Protein AF-0000000084928697 (afdb_homodimer)

Solvent-accessible surface area (backbone atoms only — not comparable to full-atom values): 38166 Å² total; per-residue (Å²): 131,82,78,48,72,64,58,49,49,51,51,48,51,50,52,26,60,75,56,44,49,39,42,45,66,57,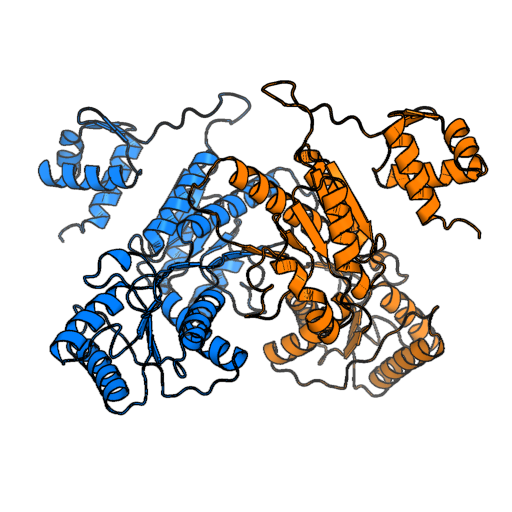52,8,64,76,70,71,46,54,56,66,56,36,46,50,52,47,50,53,37,31,77,66,66,70,31,34,76,56,98,68,29,35,26,50,72,81,77,89,73,89,83,80,71,73,107,58,80,77,48,57,35,34,19,36,38,30,30,46,74,52,75,73,36,33,39,20,50,49,20,25,50,54,37,26,50,77,67,51,26,46,76,44,80,47,71,47,71,52,35,36,89,44,44,64,60,54,50,51,49,32,43,75,72,53,28,60,31,36,40,38,25,78,23,34,56,45,74,66,40,44,72,73,58,42,63,67,66,62,65,50,94,45,61,53,29,36,35,69,51,82,58,57,83,85,40,75,51,47,70,44,29,26,26,21,62,31,43,40,59,31,39,34,51,51,53,51,50,47,41,75,74,69,40,66,72,54,43,48,32,32,36,64,81,31,54,65,33,45,40,41,53,52,10,46,57,50,34,30,59,74,68,72,48,73,78,89,63,79,71,38,58,40,48,56,51,89,84,31,51,67,51,24,50,51,34,47,48,53,52,50,50,32,38,73,72,63,72,28,50,30,34,40,23,39,35,20,68,52,36,48,54,44,52,56,55,35,44,76,72,70,44,43,68,27,85,58,32,18,33,34,20,41,36,58,85,55,20,70,72,34,96,62,28,32,10,18,27,30,61,50,37,34,56,38,18,23,51,41,37,49,51,49,52,50,52,56,53,47,64,69,75,44,86,62,85,76,75,62,40,37,41,35,31,32,41,37,43,77,47,84,40,50,15,50,56,57,74,76,125,132,83,77,48,71,63,58,48,49,51,52,49,52,50,53,26,59,75,56,44,51,39,44,45,65,56,52,8,65,74,70,73,47,53,55,67,57,35,47,50,50,47,51,53,36,31,76,66,66,69,30,37,74,57,100,68,28,34,26,50,70,81,76,88,73,89,85,78,69,72,108,58,79,80,47,56,33,34,19,35,40,31,28,46,74,52,74,75,36,33,38,19,50,49,19,25,49,53,37,27,51,75,69,50,26,46,76,46,80,46,68,47,68,50,35,35,88,44,44,62,62,54,50,49,50,32,43,73,72,54,29,60,29,35,40,39,24,77,24,34,55,46,75,67,41,44,72,74,56,42,64,66,66,61,67,51,92,44,59,53,31,36,34,70,51,82,59,57,84,84,40,75,52,46,70,44,29,27,26,19,62,30,44,38,59,31,40,34,51,51,53,51,51,47,41,74,74,69,40,67,73,55,44,48,32,31,36,65,81,31,54,65,34,46,40,41,53,51,10,46,56,52,32,29,60,72,68,73,48,71,79,90,64,80,71,36,58,39,49,56,51,88,84,33,52,68,50,24,49,52,33,47,47,52,52,49,50,32,39,73,72,63,72,28,49,28,33,41,24,40,35,20,68,52,35,48,53,44,53,56,54,36,44,76,72,71,44,44,70,26,83,56,32,19,33,33,20,40,36,57,87,54,18,70,73,34,95,62,27,31,9,17,27,32,62,48,36,34,57,39,18,23,52,42,38,49,51,50,50,50,52,55,52,47,64,69,74,44,85,60,86,77,77,63,40,36,41,36,31,33,39,34,43,77,46,85,40,51,14,49,55,57,73,77,128

pLDDT: mean 89.46, std 14.4, range [30.72, 98.88]

Foldseek 3Di:
DDQDLVNLLVVLLVVQVVVQKDFLCVSCVVSVHDSVSSVVSQVVCVVLVQWDDDPRMTGGDDDPDDDDDDPGQQAAEEEEEEQDCDDLQVLLVSLQCVLCVVRVYHYDYDHNVLDLVCQVVVVVVSVVVPHQEYEYAGSDLDPVSCVVRPLVQLVDPHAYEDFQDDDDPPHSCNQHFYFHAQLLLLLLVVQVVLVVVPWAGAAEEFERGGPSRVSNQVSSVVSCVVVVHDHLDDHQHDDDCVVCVPSLVSSLVVVLVCLVVVVGLEYEYPALV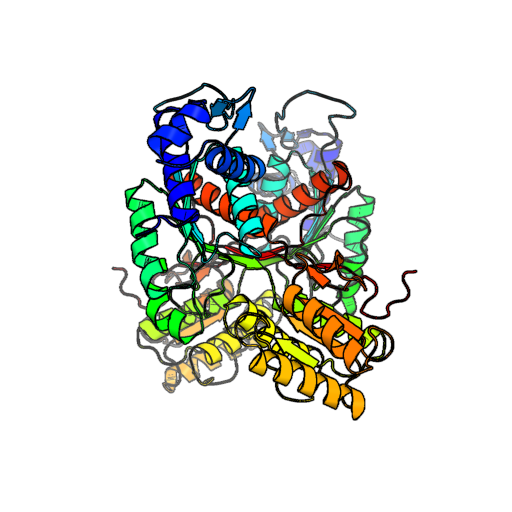SVLVSQVVVVVVPAHFNPSYAYEHEDDPCQCVHPFRHWYWHTPSSVSSNVSNVVSVVQVVVVVVDDDPDDGRDYHYDYTDTDDGPRRPPPPD/DDQDLVNLLVQLLVVQVVVQKDFLCVSCVVSVHDSVSSVVSQVVCVVLVQWDDDPRMTGGDDDPDDDDDDPGQQAAEEEEEEQDCDDLQVLLVSLQCVLCVVRVYHYDYDHNVLPLVCQVVVVVVSVVVPHQEYEYAGSDLDPVSCVVRPLVQLVDPHAYEDFQDDDDPPHSCNQHFYFHAQLLLLLLVVQVVLVVVPWAGAAEEFERGGPSRVSNQVSSVVSCVVVVHDHLDDHQHDDDCVVCVPSLVSSLVVVLVCLVVVVGLEYEYPALNSVLVSQVVVVVVPAHFNPSYQYEHEDDPCQCVHPFRHWYWHTPSSVSSNVSNVVSVVQVVVVVVDDDPDDGRDYHYDYTDTDDGPRRPPPPD

Structure (mmCIF, N/CA/C/O backbone):
data_AF-0000000084928697-model_v1
#
loop_
_entity.id
_entity.type
_entity.pdbx_description
1 polymer 'Regulatory protein, GntR:Periplasmic binding protein or LacI transcriptional regulator'
#
loop_
_atom_site.group_PDB
_atom_site.id
_atom_site.type_symbol
_atom_site.label_atom_id
_atom_site.label_alt_id
_atom_site.label_comp_id
_atom_site.label_asym_id
_atom_site.label_entity_id
_atom_site.label_seq_id
_atom_site.pdbx_PDB_ins_code
_atom_site.Cartn_x
_atom_site.Cartn_y
_atom_site.Cartn_z
_atom_site.occupancy
_atom_site.B_iso_or_equiv
_atom_site.auth_seq_id
_atom_site.auth_comp_id
_atom_site.auth_asym_id
_atom_site.auth_atom_id
_atom_site.pdbx_PDB_model_num
ATOM 1 N N . MET A 1 1 ? 9.828 -45.094 11.852 1 41.81 1 MET A N 1
ATOM 2 C CA . MET A 1 1 ? 9.227 -43.969 11.148 1 41.81 1 MET A CA 1
ATOM 3 C C . MET A 1 1 ? 10.195 -43.375 10.109 1 41.81 1 MET A C 1
ATOM 5 O O . MET A 1 1 ? 11.344 -43.094 10.43 1 41.81 1 MET A O 1
ATOM 9 N N . ARG A 1 2 ? 9.969 -43.531 8.883 1 59.34 2 ARG A N 1
ATOM 10 C CA . ARG A 1 2 ? 10.82 -43.156 7.766 1 59.34 2 ARG A CA 1
ATOM 11 C C . ARG A 1 2 ? 11 -41.625 7.727 1 59.34 2 ARG A C 1
ATOM 13 O O . ARG A 1 2 ? 10.023 -40.875 7.797 1 59.34 2 ARG A O 1
ATOM 20 N N . GLU A 1 3 ? 12.07 -41.125 7.984 1 66.5 3 GLU A N 1
ATOM 21 C CA . GLU A 1 3 ? 12.438 -39.719 7.941 1 66.5 3 GLU A CA 1
ATOM 22 C C . GLU A 1 3 ? 12 -39.094 6.625 1 66.5 3 GLU A C 1
ATOM 24 O O . GLU A 1 3 ? 12.227 -39.656 5.551 1 66.5 3 GLU A O 1
ATOM 29 N N . SER A 1 4 ? 11.109 -38.188 6.66 1 73.38 4 SER A N 1
ATOM 30 C CA . SER A 1 4 ? 10.695 -37.5 5.449 1 73.38 4 SER A CA 1
ATOM 31 C C . SER A 1 4 ? 11.875 -36.812 4.77 1 73.38 4 SER A C 1
ATOM 33 O O . SER A 1 4 ? 12.891 -36.531 5.41 1 73.38 4 SER A O 1
ATOM 35 N N . ALA A 1 5 ? 11.805 -36.562 3.422 1 77.06 5 ALA A N 1
ATOM 36 C CA . ALA A 1 5 ? 12.859 -35.906 2.668 1 77.06 5 ALA A CA 1
ATOM 37 C C . ALA A 1 5 ? 13.156 -34.531 3.238 1 77.06 5 ALA A C 1
ATOM 39 O O . ALA A 1 5 ? 14.312 -34.094 3.316 1 77.06 5 ALA A O 1
ATOM 40 N N . ALA A 1 6 ? 12.227 -33.938 3.719 1 73.06 6 ALA A N 1
ATOM 41 C CA . ALA A 1 6 ? 12.391 -32.594 4.301 1 73.06 6 ALA A CA 1
ATOM 42 C C . ALA A 1 6 ? 13.188 -32.656 5.598 1 73.06 6 ALA A C 1
ATOM 44 O O . ALA A 1 6 ? 14.086 -31.844 5.824 1 73.06 6 ALA A O 1
ATOM 45 N N . GLU A 1 7 ? 12.844 -33.531 6.398 1 76.94 7 GLU A N 1
ATOM 46 C CA . GLU A 1 7 ? 13.594 -33.75 7.633 1 76.94 7 GLU A CA 1
ATOM 47 C C . GLU A 1 7 ? 15.047 -34.094 7.348 1 76.94 7 GLU A C 1
ATOM 49 O O . GLU A 1 7 ? 15.953 -33.625 8.031 1 76.94 7 GLU A O 1
ATOM 54 N N . ARG A 1 8 ? 15.164 -34.844 6.34 1 83.56 8 ARG A N 1
ATOM 55 C CA . ARG A 1 8 ? 16.5 -35.281 5.934 1 83.56 8 ARG A CA 1
ATOM 56 C C . ARG A 1 8 ? 17.297 -34.094 5.398 1 83.56 8 ARG A C 1
ATOM 58 O O . ARG A 1 8 ? 18.484 -33.938 5.715 1 83.56 8 ARG A O 1
ATOM 65 N N . HIS A 1 9 ? 16.641 -33.25 4.664 1 83.56 9 HIS A N 1
ATOM 66 C CA . HIS A 1 9 ? 17.281 -32.031 4.156 1 83.56 9 HIS A CA 1
ATOM 67 C C . HIS A 1 9 ? 17.688 -31.094 5.293 1 83.56 9 HIS A C 1
ATOM 69 O O . HIS A 1 9 ? 18.797 -30.562 5.301 1 83.56 9 HIS A O 1
ATOM 75 N N . ASP A 1 10 ? 16.906 -30.984 6.262 1 77.69 10 ASP A N 1
ATOM 76 C CA . ASP A 1 10 ? 17.219 -30.172 7.438 1 77.69 10 ASP A CA 1
ATOM 77 C C . ASP A 1 10 ? 18.422 -30.734 8.188 1 77.69 10 ASP A C 1
ATOM 79 O O . ASP A 1 10 ? 19.297 -29.984 8.609 1 77.69 10 ASP A O 1
ATOM 83 N N . ARG A 1 11 ? 18.406 -31.953 8.297 1 80.94 11 ARG A N 1
ATOM 84 C CA . ARG A 1 11 ? 19.516 -32.594 8.992 1 80.94 11 ARG A CA 1
ATOM 85 C C . ARG A 1 11 ? 20.797 -32.469 8.195 1 80.94 11 ARG A C 1
ATOM 87 O O . ARG A 1 11 ? 21.875 -32.219 8.766 1 80.94 11 ARG A O 1
ATOM 94 N N . LEU A 1 12 ? 20.594 -32.562 6.891 1 85.56 12 LEU A N 1
ATOM 95 C CA . LEU A 1 12 ? 21.75 -32.375 6.004 1 85.56 12 LEU A CA 1
ATOM 96 C C . LEU A 1 12 ? 22.312 -30.969 6.113 1 85.56 12 LEU A C 1
ATOM 98 O O . LEU A 1 12 ? 23.531 -30.797 6.297 1 85.56 12 LEU A O 1
ATOM 102 N N . LEU A 1 13 ? 21.5 -30.078 6.074 1 80.06 13 LEU A N 1
ATOM 103 C CA . LEU A 1 13 ? 21.922 -28.688 6.172 1 80.06 13 LEU A CA 1
ATOM 104 C C . LEU A 1 13 ? 22.516 -28.391 7.547 1 80.06 13 LEU A C 1
ATOM 106 O O . LEU A 1 13 ? 23.516 -27.688 7.656 1 80.06 13 LEU A O 1
ATOM 110 N N . ALA A 1 14 ? 21.984 -28.922 8.578 1 78.06 14 ALA A N 1
ATOM 111 C CA . ALA A 1 14 ? 22.516 -28.781 9.93 1 78.06 14 ALA A CA 1
ATOM 112 C C . ALA A 1 14 ? 23.906 -29.375 10.039 1 78.06 14 ALA A C 1
ATOM 114 O O . ALA A 1 14 ? 24.797 -28.766 10.656 1 78.06 14 ALA A O 1
ATOM 115 N N . LEU A 1 15 ? 24.141 -30.469 9.383 1 81.38 15 LEU A N 1
ATOM 116 C CA . LEU A 1 15 ? 25.438 -31.141 9.414 1 81.38 15 LEU A CA 1
ATOM 117 C C . LEU A 1 15 ? 26.484 -30.344 8.68 1 81.38 15 LEU A C 1
ATOM 119 O O . LEU A 1 15 ? 27.625 -30.219 9.141 1 81.38 15 LEU A O 1
ATOM 123 N N . VAL A 1 16 ? 26.047 -29.75 7.59 1 81.38 16 VAL A N 1
ATOM 124 C CA . VAL A 1 16 ? 26.984 -28.953 6.809 1 81.38 16 VAL A CA 1
ATOM 125 C C . VAL A 1 16 ? 27.281 -27.641 7.539 1 81.38 16 VAL A C 1
ATOM 127 O O . VAL A 1 16 ? 28.422 -27.172 7.559 1 81.38 16 VAL A O 1
ATOM 130 N N . ARG A 1 17 ? 26.359 -27.203 8.211 1 74.38 17 ARG A N 1
ATOM 131 C CA . ARG A 1 17 ? 26.516 -25.984 8.992 1 74.38 17 ARG A CA 1
ATOM 132 C C . ARG A 1 17 ? 27.438 -26.203 10.18 1 74.38 17 ARG A C 1
ATOM 134 O O . ARG A 1 17 ? 28.281 -25.359 10.492 1 74.38 17 ARG A O 1
ATOM 141 N N . GLU A 1 18 ? 27.328 -27.234 10.781 1 74.62 18 GLU A N 1
ATOM 142 C CA . GLU A 1 18 ? 28.125 -27.594 11.938 1 74.62 18 GLU A CA 1
ATOM 143 C C . GLU A 1 18 ? 29.594 -27.812 11.547 1 74.62 18 GLU A C 1
ATOM 145 O O . GLU A 1 18 ? 30.5 -27.422 12.281 1 74.62 18 GLU A O 1
ATOM 150 N N . ARG A 1 19 ? 29.844 -28.219 10.312 1 75.5 19 ARG A N 1
ATOM 151 C CA . ARG A 1 19 ? 31.188 -28.625 9.938 1 75.5 19 ARG A CA 1
ATOM 152 C C . ARG A 1 19 ? 31.812 -27.641 8.969 1 75.5 19 ARG A C 1
ATOM 154 O O . ARG A 1 19 ? 33.031 -27.688 8.711 1 75.5 19 ARG A O 1
ATOM 161 N N . GLY A 1 20 ? 30.906 -26.672 8.539 1 73.94 20 GLY A N 1
ATOM 162 C CA . GLY A 1 20 ? 31.359 -25.734 7.527 1 73.94 20 GLY A CA 1
ATOM 163 C C . GLY A 1 20 ? 31.5 -26.359 6.152 1 73.94 20 GLY A C 1
ATOM 164 O O . GLY A 1 20 ? 31.078 -25.766 5.152 1 73.94 20 GLY A O 1
ATOM 165 N N . THR A 1 21 ? 32.219 -27.5 6.137 1 79.25 21 THR A N 1
ATOM 166 C CA . THR A 1 21 ? 32.406 -28.281 4.922 1 79.25 21 THR A CA 1
ATOM 167 C C . THR A 1 21 ? 32.281 -29.781 5.215 1 79.25 21 THR A C 1
ATOM 169 O O . THR A 1 21 ? 32.562 -30.219 6.328 1 79.25 21 THR A O 1
ATOM 172 N N . ALA A 1 22 ? 31.531 -30.531 4.254 1 84.44 22 ALA A N 1
ATOM 173 C CA . ALA A 1 22 ? 31.422 -31.969 4.43 1 84.44 22 ALA A CA 1
ATOM 174 C C . ALA A 1 22 ? 31.469 -32.688 3.086 1 84.44 22 ALA A C 1
ATOM 176 O O . ALA A 1 22 ? 31 -32.156 2.074 1 84.44 22 ALA A O 1
ATOM 177 N N . ARG A 1 23 ? 32.094 -33.844 3.068 1 84.81 23 ARG A N 1
ATOM 178 C CA . ARG A 1 23 ? 32.062 -34.688 1.883 1 84.81 23 ARG A CA 1
ATOM 179 C C . ARG A 1 23 ? 30.688 -35.375 1.752 1 84.81 23 ARG A C 1
ATOM 181 O O . ARG A 1 23 ? 30.094 -35.781 2.752 1 84.81 23 ARG A O 1
ATOM 188 N N . VAL A 1 24 ? 30.156 -35.5 0.552 1 87.31 24 VAL A N 1
ATOM 189 C CA . VAL A 1 24 ? 28.844 -36.062 0.271 1 87.31 24 VAL A CA 1
ATOM 190 C C . VAL A 1 24 ? 28.781 -37.5 0.823 1 87.31 24 VAL A C 1
ATOM 192 O O . VAL A 1 24 ? 27.766 -37.906 1.38 1 87.31 24 VAL A O 1
ATOM 195 N N . ALA A 1 25 ? 29.922 -38.219 0.785 1 84.81 25 ALA A N 1
ATOM 196 C CA . ALA A 1 25 ? 30 -39.562 1.295 1 84.81 25 ALA A CA 1
ATOM 197 C C . ALA A 1 25 ? 29.844 -39.594 2.812 1 84.81 25 ALA A C 1
ATOM 199 O O . ALA A 1 25 ? 29.156 -40.469 3.359 1 84.81 25 ALA A O 1
ATOM 200 N N . GLU A 1 26 ? 30.406 -38.656 3.518 1 86.5 26 GLU A N 1
ATOM 201 C CA . GLU A 1 26 ? 30.297 -38.531 4.969 1 86.5 26 GLU A CA 1
ATOM 202 C C . GLU A 1 26 ? 28.875 -38.156 5.391 1 86.5 26 GLU A C 1
ATOM 204 O O . GLU A 1 26 ? 28.359 -38.688 6.379 1 86.5 26 GLU A O 1
ATOM 209 N N . LEU A 1 27 ? 28.234 -37.25 4.695 1 87.06 27 LEU A N 1
ATOM 210 C CA . LEU A 1 27 ? 26.859 -36.844 4.953 1 87.06 27 LEU A CA 1
ATOM 211 C C . LEU A 1 27 ? 25.906 -38 4.836 1 87.06 27 LEU A C 1
ATOM 213 O O . LEU A 1 27 ? 25.016 -38.188 5.664 1 87.06 27 LEU A O 1
ATOM 217 N N . ALA A 1 28 ? 26.141 -38.844 3.816 1 87.69 28 ALA A N 1
ATOM 218 C CA . ALA A 1 28 ? 25.344 -40.062 3.619 1 87.69 28 ALA A CA 1
ATOM 219 C C . ALA A 1 28 ? 25.422 -40.969 4.832 1 87.69 28 ALA A C 1
ATOM 221 O O . ALA A 1 28 ? 24.406 -41.469 5.309 1 87.69 28 ALA A O 1
ATOM 222 N N . GLU A 1 29 ? 26.625 -41.156 5.371 1 86.81 29 GLU A N 1
ATOM 223 C CA . GLU A 1 29 ? 26.859 -42 6.535 1 86.81 29 GLU A CA 1
ATOM 224 C C . GLU A 1 29 ? 26.172 -41.438 7.777 1 86.81 29 GLU A C 1
ATOM 226 O O . GLU A 1 29 ? 25.516 -42.188 8.516 1 86.81 29 GLU A O 1
ATOM 231 N N . ARG A 1 30 ? 26.188 -40.188 7.949 1 85.19 30 ARG A N 1
ATOM 232 C CA . ARG A 1 30 ? 25.672 -39.562 9.164 1 85.19 30 ARG A CA 1
ATOM 233 C C . ARG A 1 30 ? 24.156 -39.469 9.125 1 85.19 30 ARG A C 1
ATOM 235 O O . ARG A 1 30 ? 23.5 -39.562 10.172 1 85.19 30 ARG A O 1
ATOM 242 N N . LEU A 1 31 ? 23.625 -39.375 7.969 1 84.44 31 LEU A N 1
ATOM 243 C CA . LEU A 1 31 ? 22.188 -39.25 7.789 1 84.44 31 LEU A CA 1
ATOM 244 C C . LEU A 1 31 ? 21.531 -40.625 7.652 1 84.44 31 LEU A C 1
ATOM 246 O O . LEU A 1 31 ? 20.297 -40.75 7.695 1 84.44 31 LEU A O 1
ATOM 250 N N . GLY A 1 32 ? 22.375 -41.688 7.434 1 86.31 32 GLY A N 1
ATOM 251 C CA . GLY A 1 32 ? 21.859 -43.031 7.281 1 86.31 32 GLY A CA 1
ATOM 252 C C . GLY A 1 32 ? 21.141 -43.25 5.969 1 86.31 32 GLY A C 1
ATOM 253 O O . GLY A 1 32 ? 20.141 -43.969 5.918 1 86.31 32 GLY A O 1
ATOM 254 N N . VAL A 1 33 ? 21.625 -42.562 4.957 1 86.25 33 VAL A N 1
ATOM 255 C CA . VAL A 1 33 ? 21.031 -42.719 3.637 1 86.25 33 VAL A CA 1
ATOM 256 C C . VAL A 1 33 ? 22.094 -43.156 2.641 1 86.25 33 VAL A C 1
ATOM 258 O O . VAL A 1 33 ? 23.297 -43.094 2.93 1 86.25 33 VAL A O 1
ATOM 261 N N . SER A 1 34 ? 21.625 -43.688 1.448 1 84.94 34 SER A N 1
ATOM 262 C CA . SER A 1 34 ? 22.562 -44.094 0.403 1 84.94 34 SER A CA 1
ATOM 263 C C . SER A 1 34 ? 23.328 -42.875 -0.147 1 84.94 34 SER A C 1
ATOM 265 O O . SER A 1 34 ? 22.828 -41.75 -0.124 1 84.94 34 SER A O 1
ATOM 267 N N . PRO A 1 35 ? 24.5 -43.125 -0.658 1 83.12 35 PRO A N 1
ATOM 268 C CA . PRO A 1 35 ? 25.25 -42.031 -1.295 1 83.12 35 PRO A CA 1
ATOM 269 C C . PRO A 1 35 ? 24.484 -41.406 -2.455 1 83.12 35 PRO A C 1
ATOM 271 O O . PRO A 1 35 ? 24.594 -40.188 -2.68 1 83.12 35 PRO A O 1
ATOM 274 N N . VAL A 1 36 ? 23.688 -42.125 -3.137 1 83.88 36 VAL A N 1
ATOM 275 C CA . VAL A 1 36 ? 22.906 -41.625 -4.258 1 83.88 36 VAL A CA 1
ATOM 276 C C . VAL A 1 36 ? 21.828 -40.656 -3.748 1 83.88 36 VAL A C 1
ATOM 278 O O . VAL A 1 36 ? 21.625 -39.594 -4.32 1 83.88 36 VAL A O 1
ATOM 281 N N . THR A 1 37 ? 21.203 -41.031 -2.658 1 83.31 37 THR A N 1
ATOM 282 C CA . THR A 1 37 ? 20.172 -40.188 -2.047 1 83.31 37 THR A CA 1
ATOM 283 C C . THR A 1 37 ? 20.797 -38.875 -1.516 1 83.31 37 THR A C 1
ATOM 285 O O . THR A 1 37 ? 20.234 -37.812 -1.723 1 83.31 37 THR A O 1
ATOM 288 N N . ALA A 1 38 ? 21.906 -39 -0.859 1 86.81 38 ALA A N 1
ATOM 289 C CA . ALA A 1 38 ? 22.594 -37.812 -0.342 1 86.81 38 ALA A CA 1
ATOM 290 C C . ALA A 1 38 ? 23.016 -36.906 -1.477 1 86.81 38 ALA A C 1
ATOM 292 O O . ALA A 1 38 ? 22.891 -35.656 -1.373 1 86.81 38 ALA A O 1
ATOM 293 N N . ARG A 1 39 ? 23.484 -37.438 -2.578 1 82.38 39 ARG A N 1
ATOM 294 C CA . ARG A 1 39 ? 23.891 -36.656 -3.744 1 82.38 39 ARG A CA 1
ATOM 295 C C . ARG A 1 39 ? 22.703 -35.906 -4.348 1 82.38 39 ARG A C 1
ATOM 297 O O . ARG A 1 39 ? 22.812 -34.75 -4.719 1 82.38 39 ARG A O 1
ATOM 304 N N . ARG A 1 40 ? 21.672 -36.594 -4.418 1 82.38 40 ARG A N 1
ATOM 305 C CA . ARG A 1 40 ? 20.453 -35.969 -4.953 1 82.38 40 ARG A CA 1
ATOM 306 C C . ARG A 1 40 ? 19.984 -34.812 -4.062 1 82.38 40 ARG A C 1
ATOM 308 O O . ARG A 1 40 ? 19.625 -33.75 -4.555 1 82.38 40 ARG A O 1
ATOM 315 N N . ASP A 1 41 ? 20.016 -35.094 -2.779 1 83.81 41 ASP A N 1
ATOM 316 C CA . ASP A 1 41 ? 19.625 -34.062 -1.827 1 83.81 41 ASP A CA 1
ATOM 317 C C . ASP A 1 41 ? 20.562 -32.844 -1.906 1 83.81 41 ASP A C 1
ATOM 319 O O . ASP A 1 41 ? 20.094 -31.703 -1.913 1 83.81 41 ASP A O 1
ATOM 323 N N . VAL A 1 42 ? 21.844 -33.125 -2.047 1 84.81 42 VAL A N 1
ATOM 324 C CA . VAL A 1 42 ? 22.844 -32.094 -2.145 1 84.81 42 VAL A CA 1
ATOM 325 C C . VAL A 1 42 ? 22.656 -31.297 -3.445 1 84.81 42 VAL A C 1
ATOM 327 O O . VAL A 1 42 ? 22.734 -30.062 -3.455 1 84.81 42 VAL A O 1
ATOM 330 N N . GLU A 1 43 ? 22.438 -32 -4.488 1 81.31 43 GLU A N 1
ATOM 331 C CA . GLU A 1 43 ? 22.203 -31.359 -5.773 1 81.31 43 GLU A CA 1
ATOM 332 C C . GLU A 1 43 ? 20.969 -30.469 -5.723 1 81.31 43 GLU A C 1
ATOM 334 O O . GLU A 1 43 ? 20.984 -29.344 -6.238 1 81.31 43 GLU A O 1
ATOM 339 N N . LEU A 1 44 ? 20.016 -30.922 -5.078 1 78.94 44 LEU A N 1
ATOM 340 C CA . LEU A 1 44 ? 18.781 -30.156 -4.934 1 78.94 44 LEU A CA 1
ATOM 341 C C . LEU A 1 44 ? 19 -28.922 -4.074 1 78.94 44 LEU A C 1
ATOM 343 O O . LEU A 1 44 ? 18.578 -27.828 -4.441 1 78.94 44 LEU A O 1
ATOM 347 N N . LEU A 1 45 ? 19.703 -29.141 -3.041 1 80.31 45 LEU A N 1
ATOM 348 C CA . LEU A 1 45 ? 19.953 -28.062 -2.104 1 80.31 45 LEU A CA 1
ATOM 349 C C . LEU A 1 45 ? 20.953 -27.062 -2.693 1 80.31 45 LEU A C 1
ATOM 351 O O . LEU A 1 45 ? 20.797 -25.844 -2.508 1 80.31 45 LEU A O 1
ATOM 355 N N . ALA A 1 46 ? 21.891 -27.562 -3.49 1 77.31 46 ALA A N 1
ATOM 356 C CA . ALA A 1 46 ? 22.844 -26.703 -4.184 1 77.31 46 ALA A CA 1
ATOM 357 C C . ALA A 1 46 ? 22.172 -25.922 -5.297 1 77.31 46 ALA A C 1
ATOM 359 O O . ALA A 1 46 ? 22.453 -24.734 -5.48 1 77.31 46 ALA A O 1
ATOM 360 N N . GLY A 1 47 ? 21.391 -26.516 -5.973 1 75.75 47 GLY A N 1
ATOM 361 C CA . GLY A 1 47 ? 20.594 -25.859 -7.004 1 75.75 47 GLY A CA 1
ATOM 362 C C . GLY A 1 47 ? 19.719 -24.75 -6.461 1 75.75 47 GLY A C 1
ATOM 363 O O . GLY A 1 47 ? 19.406 -23.797 -7.176 1 75.75 47 GLY A O 1
ATOM 364 N N . ARG A 1 48 ? 19.547 -24.969 -5.094 1 67.31 48 ARG A N 1
ATOM 365 C CA . ARG A 1 48 ? 18.688 -24.016 -4.418 1 67.31 48 ARG A CA 1
ATOM 366 C C . ARG A 1 48 ? 19.516 -22.922 -3.742 1 67.31 48 ARG A C 1
ATOM 368 O O . ARG A 1 48 ? 18.969 -22.078 -3.02 1 67.31 48 ARG A O 1
ATOM 375 N N . GLY A 1 49 ? 20.766 -23.031 -3.875 1 66.06 49 GLY A N 1
ATOM 376 C CA . GLY A 1 49 ? 21.719 -22.078 -3.336 1 66.06 49 GLY A CA 1
ATOM 377 C C . GLY A 1 49 ? 21.938 -22.234 -1.843 1 66.06 49 GLY A C 1
ATOM 378 O O . GLY A 1 49 ? 22.469 -21.328 -1.192 1 66.06 49 GLY A O 1
ATOM 379 N N . LEU A 1 50 ? 21.609 -23.328 -1.265 1 72.56 50 LEU A N 1
ATOM 380 C CA . LEU A 1 50 ? 21.688 -23.531 0.176 1 72.56 50 LEU A CA 1
ATOM 381 C C . LEU A 1 50 ? 23.047 -24.141 0.554 1 72.56 50 LEU A C 1
ATOM 383 O O . LEU A 1 50 ? 23.422 -24.125 1.724 1 72.56 50 LEU A O 1
ATOM 387 N N . LEU A 1 51 ? 23.703 -24.688 -0.456 1 77.06 51 LEU A N 1
ATOM 388 C CA . LEU A 1 51 ? 25 -25.312 -0.289 1 77.06 51 LEU A CA 1
ATOM 389 C C . LEU A 1 51 ? 25.891 -25.047 -1.501 1 77.06 51 LEU A C 1
ATOM 391 O O . LEU A 1 51 ? 25.391 -24.859 -2.611 1 77.06 51 LEU A O 1
ATOM 395 N N . ASP A 1 52 ? 27.062 -24.781 -1.252 1 77.5 52 ASP A N 1
ATOM 396 C CA . ASP A 1 52 ? 28.031 -24.828 -2.342 1 77.5 52 ASP A CA 1
ATOM 397 C C . ASP A 1 52 ? 28.594 -26.234 -2.502 1 77.5 52 ASP A C 1
ATOM 399 O O . ASP A 1 52 ? 28.906 -26.906 -1.514 1 77.5 52 ASP A O 1
ATOM 403 N N . ARG A 1 53 ? 28.531 -26.703 -3.766 1 76.19 53 ARG A N 1
ATOM 404 C CA . ARG A 1 53 ? 29.094 -28.016 -4.062 1 76.19 53 ARG A CA 1
ATOM 405 C C . ARG A 1 53 ? 30.328 -27.906 -4.945 1 76.19 53 ARG A C 1
ATOM 407 O O . ARG A 1 53 ? 30.266 -27.344 -6.043 1 76.19 53 ARG A O 1
ATOM 414 N N . VAL A 1 54 ? 31.516 -28.281 -4.461 1 74.25 54 VAL A N 1
ATOM 415 C CA . VAL A 1 54 ? 32.75 -28.297 -5.207 1 74.25 54 VAL A CA 1
ATOM 416 C C . VAL A 1 54 ? 33.438 -29.672 -5.059 1 74.25 54 VAL A C 1
ATOM 418 O O . VAL A 1 54 ? 33.75 -30.094 -3.947 1 74.25 54 VAL A O 1
ATOM 421 N N . HIS A 1 55 ? 33.812 -30.406 -6.199 1 73.56 55 HIS A N 1
ATOM 422 C CA . HIS A 1 55 ? 34.594 -31.641 -6.309 1 73.56 55 HIS A CA 1
ATOM 423 C C . HIS A 1 55 ? 34.188 -32.656 -5.254 1 73.56 55 HIS A C 1
ATOM 425 O O . HIS A 1 55 ? 35.031 -33.219 -4.562 1 73.56 55 HIS A O 1
ATOM 431 N N . GLY A 1 56 ? 32.844 -32.844 -5.035 1 75.5 56 GLY A N 1
ATOM 432 C CA . GLY A 1 56 ? 32.344 -33.875 -4.129 1 75.5 56 GLY A CA 1
ATOM 433 C C . GLY A 1 56 ? 32.219 -33.375 -2.693 1 75.5 56 GLY A C 1
ATOM 434 O O . GLY A 1 56 ? 31.859 -34.156 -1.805 1 75.5 56 GLY A O 1
ATOM 435 N N . GLN A 1 57 ? 32.562 -32.094 -2.408 1 80.31 57 GLN A N 1
ATOM 436 C CA . GLN A 1 57 ? 32.438 -31.453 -1.111 1 80.31 57 GLN A CA 1
ATOM 437 C C . GLN A 1 57 ? 31.297 -30.406 -1.132 1 80.31 57 GLN A C 1
ATOM 439 O O . GLN A 1 57 ? 31.016 -29.828 -2.178 1 80.31 57 GLN A O 1
ATOM 444 N N . VAL A 1 58 ? 30.578 -30.438 0.043 1 81.75 58 VAL A N 1
ATOM 445 C CA . VAL A 1 58 ? 29.531 -29.438 0.196 1 81.75 58 VAL A CA 1
ATOM 446 C C . VAL A 1 58 ? 29.906 -28.469 1.311 1 81.75 58 VAL A C 1
ATOM 448 O O . VAL A 1 58 ? 30.484 -28.859 2.322 1 81.75 58 VAL A O 1
ATOM 451 N N . SER A 1 59 ? 29.875 -27.219 1.015 1 79.44 59 SER A N 1
ATOM 452 C CA . SER A 1 59 ? 30.172 -26.188 2 1 79.44 59 SER A CA 1
ATOM 453 C C . SER A 1 59 ? 29.031 -25.172 2.092 1 79.44 59 SER A C 1
ATOM 455 O O . SER A 1 59 ? 28.188 -25.109 1.199 1 79.44 59 SER A O 1
ATOM 457 N N . TRP A 1 60 ? 29.141 -24.625 3.309 1 67.12 60 TRP A N 1
ATOM 458 C CA . TRP A 1 60 ? 28.25 -23.469 3.424 1 67.12 60 TRP A CA 1
ATOM 459 C C . TRP A 1 60 ? 28.703 -22.344 2.502 1 67.12 60 TRP A C 1
ATOM 461 O O . TRP A 1 60 ? 29.906 -22.078 2.383 1 67.12 60 TRP A O 1
ATOM 471 N N . PRO A 1 61 ? 27.938 -21.672 1.8 1 58.31 61 PRO A N 1
ATOM 472 C CA . PRO A 1 61 ? 28.375 -20.656 0.846 1 58.31 61 PRO A CA 1
ATOM 473 C C . PRO A 1 61 ? 29.156 -19.531 1.511 1 58.31 61 PRO A C 1
ATOM 475 O O . PRO A 1 61 ? 28.734 -19 2.537 1 58.31 61 PRO A O 1
ATOM 478 N N . ARG A 1 62 ? 30.594 -19.406 1.437 1 46 62 ARG A N 1
ATOM 479 C CA . ARG A 1 62 ? 31.484 -18.359 1.939 1 46 62 ARG A CA 1
ATOM 480 C C . ARG A 1 62 ? 31.203 -17.031 1.252 1 46 62 ARG A C 1
ATOM 482 O O . ARG A 1 62 ? 31.297 -16.922 0.028 1 46 62 ARG A O 1
ATOM 489 N N . ARG A 1 63 ? 30.359 -16.047 1.797 1 39.69 63 ARG A N 1
ATOM 490 C CA . ARG A 1 63 ? 30.359 -14.695 1.253 1 39.69 63 ARG A CA 1
ATOM 491 C C . ARG A 1 63 ? 31.609 -13.938 1.678 1 39.69 63 ARG A C 1
ATOM 493 O O . ARG A 1 63 ? 31.969 -13.922 2.859 1 39.69 63 ARG A O 1
ATOM 500 N N . GLN A 1 64 ? 32.625 -13.617 0.894 1 34.97 64 GLN A N 1
ATOM 501 C CA . GLN A 1 64 ? 33.812 -12.766 1.07 1 34.97 64 GLN A CA 1
ATOM 502 C C . GLN A 1 64 ? 33.406 -11.391 1.595 1 34.97 64 GLN A C 1
ATOM 504 O O . GLN A 1 64 ? 33.281 -10.445 0.819 1 34.97 64 GLN A O 1
ATOM 509 N N . GLY A 1 65 ? 32.469 -11.055 2.492 1 32.56 65 GLY A N 1
ATOM 510 C CA . GLY A 1 65 ? 32.312 -9.68 2.922 1 32.56 65 GLY A CA 1
ATOM 511 C C . GLY A 1 65 ? 33.531 -9.117 3.621 1 32.56 65 GLY A C 1
ATOM 512 O O . GLY A 1 65 ? 34.406 -9.867 4.02 1 32.56 65 GLY A O 1
ATOM 513 N N . ALA A 1 66 ? 33.656 -7.582 3.83 1 31.61 66 ALA A N 1
ATOM 514 C CA . ALA A 1 66 ? 34.75 -6.715 4.254 1 31.61 66 ALA A CA 1
ATOM 515 C C . ALA A 1 66 ? 35.125 -6.984 5.707 1 31.61 66 ALA A C 1
ATOM 517 O O . ALA A 1 66 ? 34.25 -7.234 6.547 1 31.61 66 ALA A O 1
ATOM 518 N N . PRO A 1 67 ? 36.406 -6.855 6.355 1 31.38 67 PRO A N 1
ATOM 519 C CA . PRO A 1 67 ? 37.062 -7.105 7.637 1 31.38 67 PRO A CA 1
ATOM 520 C C . PRO A 1 67 ? 36.594 -6.156 8.742 1 31.38 67 PRO A C 1
ATOM 522 O O . PRO A 1 67 ? 37.094 -6.223 9.867 1 31.38 67 PRO A O 1
ATOM 525 N N . GLY A 1 68 ? 36.25 -4.875 8.773 1 30.72 68 GLY A N 1
ATOM 526 C CA . GLY A 1 68 ? 36.625 -3.91 9.789 1 30.72 68 GLY A CA 1
ATOM 527 C C . GLY A 1 68 ? 36 -4.164 11.141 1 30.72 68 GLY A C 1
ATOM 528 O O . GLY A 1 68 ? 36.594 -4.805 12.008 1 30.72 68 GLY A O 1
ATOM 529 N N . SER A 1 69 ? 35.281 -3.066 11.906 1 32.53 69 SER A N 1
ATOM 530 C CA . SER A 1 69 ? 35.344 -2.658 13.312 1 32.53 69 SER A CA 1
ATOM 531 C C . SER A 1 69 ? 34.812 -3.758 14.227 1 32.53 69 SER A C 1
ATOM 533 O O . SER A 1 69 ? 34.281 -4.766 13.758 1 32.53 69 SER A O 1
ATOM 535 N N . GLY A 1 70 ? 34.25 -3.402 15.547 1 32.03 70 GLY A N 1
ATOM 536 C CA . GLY A 1 70 ? 34.219 -4.09 16.828 1 32.03 70 GLY A CA 1
ATOM 537 C C . GLY A 1 70 ? 33.688 -5.496 16.734 1 32.03 70 GLY A C 1
ATOM 538 O O . GLY A 1 70 ? 33.375 -5.984 15.641 1 32.03 70 GLY A O 1
ATOM 539 N N . ARG A 1 71 ? 32.906 -6 17.922 1 31.69 71 ARG A N 1
ATOM 540 C CA . ARG A 1 71 ? 32.344 -7.34 17.984 1 31.69 71 ARG A CA 1
ATOM 541 C C . ARG A 1 71 ? 31.734 -7.758 16.656 1 31.69 71 ARG A C 1
ATOM 543 O O . ARG A 1 71 ? 30.562 -7.527 16.406 1 31.69 71 ARG A O 1
ATOM 550 N N . ALA A 1 72 ? 32.125 -7.555 15.398 1 35.25 72 ALA A N 1
ATOM 551 C CA . ALA A 1 72 ? 32.281 -7.301 13.969 1 35.25 72 ALA A CA 1
ATOM 552 C C . ALA A 1 72 ? 31.719 -8.445 13.133 1 35.25 72 ALA A C 1
ATOM 554 O O . ALA A 1 72 ? 31.219 -8.227 12.031 1 35.25 72 ALA A O 1
ATOM 555 N N . GLY A 1 73 ? 32.031 -9.68 13.359 1 42.06 73 GLY A N 1
ATOM 556 C CA . GLY A 1 73 ? 31.875 -10.875 12.539 1 42.06 73 GLY A CA 1
ATOM 557 C C . GLY A 1 73 ? 30.453 -11.406 12.516 1 42.06 73 GLY A C 1
ATOM 558 O O . GLY A 1 73 ? 30.141 -12.297 11.719 1 42.06 73 GLY A O 1
ATOM 559 N N . GLU A 1 74 ? 29.719 -11.492 13.766 1 56.94 74 GLU A N 1
ATOM 560 C CA . GLU A 1 74 ? 28.5 -12.281 13.688 1 56.94 74 GLU A CA 1
ATOM 561 C C . GLU A 1 74 ? 27.375 -11.484 13.047 1 56.94 74 GLU A C 1
ATOM 563 O O . GLU A 1 74 ? 26.922 -10.469 13.586 1 56.94 74 GLU A O 1
ATOM 568 N N . GLY A 1 75 ? 27.172 -11.422 11.898 1 79.75 75 GLY A N 1
ATOM 569 C CA . GLY A 1 75 ? 26.156 -10.812 11.055 1 79.75 75 GLY A CA 1
ATOM 570 C C . GLY A 1 75 ? 24.75 -10.922 11.641 1 79.75 75 GLY A C 1
ATOM 571 O O . GLY A 1 75 ? 24.531 -11.664 12.602 1 79.75 75 GLY A O 1
ATOM 572 N N . LEU A 1 76 ? 23.797 -10 11.406 1 91.44 76 LEU A N 1
ATOM 573 C CA . LEU A 1 76 ? 22.391 -10.039 11.781 1 91.44 76 LEU A CA 1
ATOM 574 C C . LEU A 1 76 ? 21.797 -11.414 11.508 1 91.44 76 LEU A C 1
ATOM 576 O O . LEU A 1 76 ? 22.156 -12.07 10.523 1 91.44 76 LEU A O 1
ATOM 580 N N . VAL A 1 77 ? 21.047 -11.945 12.531 1 95.69 77 VAL A N 1
ATOM 581 C CA . VAL A 1 77 ? 20.266 -13.156 12.305 1 95.69 77 VAL A CA 1
ATOM 582 C C . VAL A 1 77 ? 18.797 -12.805 12.102 1 95.69 77 VAL A C 1
ATOM 584 O O . VAL A 1 77 ? 18.188 -12.148 12.945 1 95.69 77 VAL A O 1
ATOM 587 N N . ILE A 1 78 ? 18.297 -13.25 10.992 1 97.62 78 ILE A N 1
ATOM 588 C CA . ILE A 1 78 ? 16.906 -12.992 10.656 1 97.62 78 ILE A CA 1
ATOM 589 C C . ILE A 1 78 ? 16.156 -14.312 10.547 1 97.62 78 ILE A C 1
ATOM 591 O O . ILE A 1 78 ? 16.672 -15.297 10.016 1 97.62 78 ILE A O 1
ATOM 595 N N . GLY A 1 79 ? 14.906 -14.344 11.141 1 98.62 79 GLY A N 1
ATOM 596 C CA . GLY A 1 79 ? 14.047 -15.508 11.016 1 98.62 79 GLY A CA 1
ATOM 597 C C . GLY A 1 79 ? 12.977 -15.352 9.953 1 98.62 79 GLY A C 1
ATOM 598 O O . GLY A 1 79 ? 12.422 -14.258 9.789 1 98.62 79 GLY A O 1
ATOM 599 N N . LEU A 1 80 ? 12.68 -16.438 9.234 1 98.69 80 LEU A N 1
ATOM 600 C CA . LEU A 1 80 ? 11.586 -16.484 8.266 1 98.69 80 LEU A CA 1
ATOM 601 C C . LEU A 1 80 ? 10.656 -17.656 8.547 1 98.69 80 LEU A C 1
ATOM 603 O O . LEU A 1 80 ? 11.102 -18.797 8.594 1 98.69 80 LEU A O 1
ATOM 607 N N . LEU A 1 81 ? 9.43 -17.344 8.82 1 98.44 81 LEU A N 1
ATOM 608 C CA . LEU A 1 81 ? 8.375 -18.344 8.867 1 98.44 81 LEU A CA 1
ATOM 609 C C . LEU A 1 81 ? 7.551 -18.344 7.586 1 98.44 81 LEU A C 1
ATOM 611 O O . LEU A 1 81 ? 6.895 -17.344 7.273 1 98.44 81 LEU A O 1
ATOM 615 N N . ALA A 1 82 ? 7.617 -19.422 6.836 1 97.06 82 ALA A N 1
ATOM 616 C CA . ALA A 1 82 ? 6.836 -19.578 5.613 1 97.06 82 ALA A CA 1
ATOM 617 C C . ALA A 1 82 ? 5.879 -20.766 5.723 1 97.06 82 ALA A C 1
ATOM 619 O O . ALA A 1 82 ? 6.164 -21.734 6.426 1 97.06 82 ALA A O 1
ATOM 620 N N . PRO A 1 83 ? 4.73 -20.656 5.035 1 94.44 83 PRO A N 1
ATOM 621 C CA . PRO A 1 83 ? 3.801 -21.781 5.109 1 94.44 83 PRO A CA 1
ATOM 622 C C . PRO A 1 83 ? 4.27 -23 4.301 1 94.44 83 PRO A C 1
ATOM 624 O O . PRO A 1 83 ? 3.828 -24.125 4.551 1 94.44 83 PRO A O 1
ATOM 627 N N . SER A 1 84 ? 5.055 -22.734 3.332 1 91.81 84 SER A N 1
ATOM 628 C CA . SER A 1 84 ? 5.605 -23.766 2.465 1 91.81 84 SER A CA 1
ATOM 629 C C . SER A 1 84 ? 6.98 -23.375 1.934 1 91.81 84 SER A C 1
ATOM 631 O O . SER A 1 84 ? 7.355 -22.203 1.979 1 91.81 84 SER A O 1
ATOM 633 N N . ALA A 1 85 ? 7.711 -24.375 1.515 1 91 85 ALA A N 1
ATOM 634 C CA . ALA A 1 85 ? 9.016 -24.094 0.925 1 91 85 ALA A CA 1
ATOM 635 C C . ALA A 1 85 ? 9.008 -24.344 -0.578 1 91 85 ALA A C 1
ATOM 637 O O . ALA A 1 85 ? 10.031 -24.203 -1.245 1 91 85 ALA A O 1
ATOM 638 N N . THR A 1 86 ? 7.852 -24.703 -1.046 1 86 86 THR A N 1
ATOM 639 C CA . THR A 1 86 ? 7.762 -25.078 -2.451 1 86 86 THR A CA 1
ATOM 640 C C . THR A 1 86 ? 6.781 -24.188 -3.195 1 86 86 THR A C 1
ATOM 642 O O . THR A 1 86 ? 6.094 -23.359 -2.58 1 86 86 THR A O 1
ATOM 645 N N . TYR A 1 87 ? 6.922 -24.281 -4.5 1 85.56 87 TYR A N 1
ATOM 646 C CA . TYR A 1 87 ? 5.984 -23.594 -5.383 1 85.56 87 TYR A CA 1
ATOM 647 C C . TYR A 1 87 ? 6.031 -22.094 -5.156 1 85.56 87 TYR A C 1
ATOM 649 O O . TYR A 1 87 ? 7.078 -21.469 -5.316 1 85.56 87 TYR A O 1
ATOM 657 N N . TYR A 1 88 ? 4.961 -21.516 -4.66 1 88.25 88 TYR A N 1
ATOM 658 C CA . TYR A 1 88 ? 4.824 -20.078 -4.527 1 88.25 88 TYR A CA 1
ATOM 659 C C . TYR A 1 88 ? 5.906 -19.5 -3.621 1 88.25 88 TYR A C 1
ATOM 661 O O . TYR A 1 88 ? 6.582 -18.531 -3.982 1 88.25 88 TYR A O 1
ATOM 669 N N . PHE A 1 89 ? 6.188 -20.156 -2.566 1 94.38 89 PHE A N 1
ATOM 670 C CA . PHE A 1 89 ? 7.043 -19.578 -1.54 1 94.38 89 PHE A CA 1
ATOM 671 C C . PHE A 1 89 ? 8.508 -19.906 -1.801 1 94.38 89 PHE A C 1
ATOM 673 O O . PHE A 1 89 ? 9.398 -19.312 -1.198 1 94.38 89 PHE A O 1
ATOM 680 N N . ALA A 1 90 ? 8.758 -20.812 -2.746 1 94.06 90 ALA A N 1
ATOM 681 C CA . ALA A 1 90 ? 10.148 -21.094 -3.115 1 94.06 90 ALA A CA 1
ATOM 682 C C . ALA A 1 90 ? 10.852 -19.812 -3.582 1 94.06 90 ALA A C 1
ATOM 684 O O . ALA A 1 90 ? 11.953 -19.516 -3.133 1 94.06 90 ALA A O 1
ATOM 685 N N . GLU A 1 91 ? 10.156 -19.094 -4.426 1 95.44 91 GLU A N 1
ATOM 686 C CA . GLU A 1 91 ? 10.742 -17.859 -4.957 1 95.44 91 GLU A CA 1
ATOM 687 C C . GLU A 1 91 ? 10.773 -16.766 -3.902 1 95.44 91 GLU A C 1
ATOM 689 O O . GLU A 1 91 ? 11.695 -15.945 -3.877 1 95.44 91 GLU A O 1
ATOM 694 N N . VAL A 1 92 ? 9.812 -16.688 -3.02 1 97.31 92 VAL A N 1
ATOM 695 C CA . VAL A 1 92 ? 9.82 -15.719 -1.924 1 97.31 92 VAL A CA 1
ATOM 696 C C . VAL A 1 92 ? 11.039 -15.961 -1.032 1 97.31 92 VAL A C 1
ATOM 698 O O . VAL A 1 92 ? 11.773 -15.023 -0.699 1 97.31 92 VAL A O 1
ATOM 701 N N . ILE A 1 93 ? 11.219 -17.219 -0.712 1 97.31 93 ILE A N 1
ATOM 702 C CA . ILE A 1 93 ? 12.32 -17.609 0.159 1 97.31 93 ILE A CA 1
ATOM 703 C C . ILE A 1 93 ? 13.656 -17.312 -0.517 1 97.31 93 ILE A C 1
ATOM 705 O O . ILE A 1 93 ? 14.578 -16.797 0.12 1 97.31 93 ILE A O 1
ATOM 709 N N . ARG A 1 94 ? 13.719 -17.625 -1.799 1 96.38 94 ARG A N 1
ATOM 710 C CA . ARG A 1 94 ? 14.938 -17.328 -2.545 1 96.38 94 ARG A CA 1
ATOM 711 C C . ARG A 1 94 ? 15.258 -15.836 -2.49 1 96.38 94 ARG A C 1
ATOM 713 O O . ARG A 1 94 ? 16.406 -15.453 -2.223 1 96.38 94 ARG A O 1
ATOM 720 N N . GLY A 1 95 ? 14.258 -15.008 -2.738 1 97.5 95 GLY A N 1
ATOM 721 C CA . GLY A 1 95 ? 14.445 -13.57 -2.66 1 97.5 95 GLY A CA 1
ATOM 722 C C . GLY A 1 95 ? 14.898 -13.102 -1.289 1 97.5 95 GLY A C 1
ATOM 723 O O . GLY A 1 95 ? 15.766 -12.234 -1.179 1 97.5 95 GLY A O 1
ATOM 724 N N . ALA A 1 96 ? 14.312 -13.68 -0.265 1 98.31 96 ALA A N 1
ATOM 725 C CA . ALA A 1 96 ? 14.688 -13.336 1.104 1 98.31 96 ALA A CA 1
ATOM 726 C C . ALA A 1 96 ? 16.141 -13.719 1.386 1 98.31 96 ALA A C 1
ATOM 728 O O . ALA A 1 96 ? 16.891 -12.938 1.978 1 98.31 96 ALA A O 1
ATOM 729 N N . HIS A 1 97 ? 16.516 -14.883 0.963 1 96.75 97 HIS A N 1
ATOM 730 C CA . HIS A 1 97 ? 17.875 -15.367 1.165 1 96.75 97 HIS A CA 1
ATOM 731 C C . HIS A 1 97 ? 18.891 -14.469 0.477 1 96.75 97 HIS A C 1
ATOM 733 O O . HIS A 1 97 ? 19.922 -14.117 1.068 1 96.75 97 HIS A O 1
ATOM 739 N N . GLU A 1 98 ? 18.625 -14.156 -0.747 1 96.12 98 GLU A N 1
ATOM 740 C CA . GLU A 1 98 ? 19.531 -13.305 -1.509 1 96.12 98 GLU A CA 1
ATOM 741 C C . GLU A 1 98 ? 19.703 -11.945 -0.841 1 96.12 98 GLU A C 1
ATOM 743 O O . GLU A 1 98 ? 20.812 -11.43 -0.734 1 96.12 98 GLU A O 1
ATOM 748 N N . ALA A 1 99 ? 18.609 -11.375 -0.411 1 97.31 99 ALA A N 1
ATOM 749 C CA . ALA A 1 99 ? 18.656 -10.07 0.244 1 97.31 99 ALA A CA 1
ATOM 750 C C . ALA A 1 99 ? 19.406 -10.148 1.572 1 97.31 99 ALA A C 1
ATOM 752 O O . ALA A 1 99 ? 20.172 -9.25 1.914 1 97.31 99 ALA A O 1
ATOM 753 N N . ALA A 1 100 ? 19.156 -11.188 2.348 1 96.69 100 ALA A N 1
ATOM 754 C CA . ALA A 1 100 ? 19.875 -11.383 3.607 1 96.69 100 ALA A CA 1
ATOM 755 C C . ALA A 1 100 ? 21.375 -11.5 3.375 1 96.69 100 ALA A C 1
ATOM 757 O O . ALA A 1 100 ? 22.172 -10.859 4.074 1 96.69 100 ALA A O 1
ATOM 758 N N . ALA A 1 101 ? 21.734 -12.273 2.4 1 94.44 101 ALA A N 1
ATOM 759 C CA . ALA A 1 101 ? 23.141 -12.461 2.066 1 94.44 101 ALA A CA 1
ATOM 760 C C . ALA A 1 101 ? 23.797 -11.141 1.702 1 94.44 101 ALA A C 1
ATOM 762 O O . ALA A 1 101 ? 24.906 -10.844 2.162 1 94.44 101 ALA A O 1
ATOM 763 N N . ARG A 1 102 ? 23.125 -10.344 0.918 1 94.12 102 ARG A N 1
ATOM 764 C CA . ARG A 1 102 ? 23.641 -9.039 0.513 1 94.12 102 ARG A CA 1
ATOM 765 C C . ARG A 1 102 ? 23.859 -8.141 1.722 1 94.12 102 ARG A C 1
ATOM 767 O O . ARG A 1 102 ? 24.766 -7.309 1.729 1 94.12 102 ARG A O 1
ATOM 774 N N . ALA A 1 103 ? 23.062 -8.375 2.699 1 93.69 103 ALA A N 1
ATOM 775 C CA . ALA A 1 103 ? 23.156 -7.547 3.902 1 93.69 103 ALA A CA 1
ATOM 776 C C . ALA A 1 103 ? 24.125 -8.148 4.91 1 93.69 103 ALA A C 1
ATOM 778 O O . ALA A 1 103 ? 24.312 -7.605 6.004 1 93.69 103 ALA A O 1
ATOM 779 N N . GLY A 1 104 ? 24.703 -9.25 4.598 1 93.5 104 GLY A N 1
ATOM 780 C CA . GLY A 1 104 ? 25.594 -9.93 5.523 1 93.5 104 GLY A CA 1
ATOM 781 C C . GLY A 1 104 ? 24.875 -10.578 6.688 1 93.5 104 GLY A C 1
ATOM 782 O O . GLY A 1 104 ? 25.438 -10.742 7.77 1 93.5 104 GLY A O 1
ATOM 783 N N . ALA A 1 105 ? 23.609 -10.852 6.488 1 95 105 ALA A N 1
ATOM 784 C CA . ALA A 1 105 ? 22.797 -11.453 7.543 1 95 105 ALA A CA 1
ATOM 785 C C . ALA A 1 105 ? 22.578 -12.945 7.297 1 95 105 ALA A C 1
ATOM 787 O O . ALA A 1 105 ? 22.578 -13.391 6.148 1 95 105 ALA A O 1
ATOM 788 N N . ARG A 1 106 ? 22.422 -13.695 8.383 1 95.25 106 ARG A N 1
ATOM 789 C CA . ARG A 1 106 ? 22.031 -15.102 8.312 1 95.25 106 ARG A CA 1
ATOM 790 C C . ARG A 1 106 ? 20.516 -15.258 8.398 1 95.25 106 ARG A C 1
ATOM 792 O O . ARG A 1 106 ? 19.859 -14.625 9.242 1 95.25 106 ARG A O 1
ATOM 799 N N . LEU A 1 107 ? 20.016 -16.094 7.52 1 97.12 107 LEU A N 1
ATOM 800 C CA . LEU A 1 107 ? 18.578 -16.344 7.52 1 97.12 107 LEU A CA 1
ATOM 801 C C . LEU A 1 107 ? 18.266 -17.734 8.031 1 97.12 107 LEU A C 1
ATOM 803 O O . LEU A 1 107 ? 18.828 -18.719 7.539 1 97.12 107 LEU A O 1
ATOM 807 N N . VAL A 1 108 ? 17.391 -17.812 9.055 1 97.06 108 VAL A N 1
ATOM 808 C CA . VAL A 1 108 ? 16.906 -19.078 9.578 1 97.06 108 VAL A CA 1
ATOM 809 C C . VAL A 1 108 ? 15.461 -19.297 9.156 1 97.06 108 VAL A C 1
ATOM 811 O O . VAL A 1 108 ? 14.609 -18.438 9.375 1 97.06 108 VAL A O 1
ATOM 814 N N . LEU A 1 109 ? 15.258 -20.406 8.562 1 97.31 109 LEU A N 1
ATOM 815 C CA . LEU A 1 109 ? 13.953 -20.688 7.969 1 97.31 109 LEU A CA 1
ATOM 816 C C . LEU A 1 109 ? 13.195 -21.734 8.773 1 97.31 109 LEU A C 1
ATOM 818 O O . LEU A 1 109 ? 13.781 -22.734 9.203 1 97.31 109 LEU A O 1
ATOM 822 N N . ARG A 1 110 ? 11.906 -21.469 9.031 1 96.81 110 ARG A N 1
ATOM 823 C CA . ARG A 1 110 ? 10.961 -22.469 9.516 1 96.81 110 ARG A CA 1
ATOM 824 C C . ARG A 1 110 ? 9.727 -22.531 8.617 1 96.81 110 ARG A C 1
ATOM 826 O O . ARG A 1 110 ? 9.281 -21.5 8.102 1 96.81 110 ARG A O 1
ATOM 833 N N . VAL A 1 111 ? 9.219 -23.734 8.461 1 94.62 111 VAL A N 1
ATOM 834 C CA . VAL A 1 111 ? 8.055 -23.969 7.613 1 94.62 111 VAL A CA 1
ATOM 835 C C . VAL A 1 111 ? 6.898 -24.5 8.453 1 94.62 111 VAL A C 1
ATOM 837 O O . VAL A 1 111 ? 7.078 -25.438 9.242 1 94.62 111 VAL A O 1
ATOM 840 N N . SER A 1 112 ? 5.688 -23.922 8.258 1 92.88 112 SER A N 1
ATOM 841 C CA . SER A 1 112 ? 4.566 -24.297 9.117 1 92.88 112 SER A CA 1
ATOM 842 C C . SER A 1 112 ? 3.674 -25.328 8.43 1 92.88 112 SER A C 1
ATOM 844 O O . SER A 1 112 ? 2.83 -25.953 9.078 1 92.88 112 SER A O 1
ATOM 846 N N . ASP A 1 113 ? 3.781 -25.531 7.145 1 89.69 113 ASP A N 1
ATOM 847 C CA . ASP A 1 113 ? 2.949 -26.438 6.363 1 89.69 113 ASP A CA 1
ATOM 848 C C . ASP A 1 113 ? 1.473 -26.062 6.473 1 89.69 113 ASP A C 1
ATOM 850 O O . ASP A 1 113 ? 0.619 -26.938 6.656 1 89.69 113 ASP A O 1
ATOM 854 N N . TYR A 1 114 ? 1.214 -24.828 6.512 1 89.56 114 TYR A N 1
ATOM 855 C CA . TYR A 1 114 ? -0.13 -24.266 6.57 1 89.56 114 TYR A CA 1
ATOM 856 C C . TYR A 1 114 ? -0.868 -24.734 7.812 1 89.56 114 TYR A C 1
ATOM 858 O O . TYR A 1 114 ? -2.051 -25.078 7.746 1 89.56 114 TYR A O 1
ATOM 866 N N . ARG A 1 115 ? -0.16 -24.797 8.938 1 92.31 115 ARG A N 1
ATOM 867 C CA . ARG A 1 115 ? -0.722 -25.031 10.258 1 92.31 115 ARG A CA 1
ATOM 868 C C . ARG A 1 115 ? -0.59 -23.797 11.141 1 92.31 115 ARG A C 1
ATOM 870 O O . ARG A 1 115 ? 0.365 -23.672 11.914 1 92.31 115 ARG A O 1
ATOM 877 N N . PRO A 1 116 ? -1.645 -22.938 10.984 1 93.69 116 PRO A N 1
ATOM 878 C CA . PRO A 1 116 ? -1.53 -21.656 11.68 1 93.69 116 PRO A CA 1
ATOM 879 C C . PRO A 1 116 ? -1.409 -21.812 13.188 1 93.69 116 PRO A C 1
ATOM 881 O O . PRO A 1 116 ? -0.816 -20.953 13.852 1 93.69 116 PRO A O 1
ATOM 884 N N . GLU A 1 117 ? -1.923 -22.922 13.719 1 95.06 117 GLU A N 1
ATOM 885 C CA . GLU A 1 117 ? -1.852 -23.172 15.156 1 95.06 117 GLU A CA 1
ATOM 886 C C . GLU A 1 117 ? -0.406 -23.328 15.617 1 95.06 117 GLU A C 1
ATOM 888 O O . GLU A 1 117 ? -0.115 -23.234 16.812 1 95.06 117 GLU A O 1
ATOM 893 N N . GLU A 1 118 ? 0.514 -23.562 14.688 1 95.44 118 GLU A N 1
ATOM 894 C CA . GLU A 1 118 ? 1.915 -23.781 15.031 1 95.44 118 GLU A CA 1
ATOM 895 C C . GLU A 1 118 ? 2.752 -22.531 14.758 1 95.44 118 GLU A C 1
ATOM 897 O O . GLU A 1 118 ? 3.928 -22.484 15.125 1 95.44 118 GLU A O 1
ATOM 902 N N . ASP A 1 119 ? 2.223 -21.547 14.156 1 96.88 119 ASP A N 1
ATOM 903 C CA . ASP A 1 119 ? 2.969 -20.375 13.719 1 96.88 119 ASP A CA 1
ATOM 904 C C . ASP A 1 119 ? 3.686 -19.703 14.891 1 96.88 119 ASP A C 1
ATOM 906 O O . ASP A 1 119 ? 4.871 -19.391 14.797 1 96.88 119 ASP A O 1
ATOM 910 N N . LYS A 1 120 ? 2.949 -19.516 15.953 1 96.81 120 LYS A N 1
ATOM 911 C CA . LYS A 1 120 ? 3.523 -18.844 17.109 1 96.81 120 LYS A CA 1
ATOM 912 C C . LYS A 1 120 ? 4.715 -19.609 17.672 1 96.81 120 LYS A C 1
ATOM 914 O O . LYS A 1 120 ? 5.793 -19.047 17.859 1 96.81 120 LYS A O 1
ATOM 919 N N . ALA A 1 121 ? 4.484 -20.891 17.875 1 96.5 121 ALA A N 1
ATOM 920 C CA . ALA A 1 121 ? 5.539 -21.734 18.438 1 96.5 121 ALA A CA 1
ATOM 921 C C . ALA A 1 121 ? 6.758 -21.766 17.516 1 96.5 121 ALA A C 1
ATOM 923 O O . ALA A 1 121 ? 7.895 -21.719 17.984 1 96.5 121 ALA A O 1
ATOM 924 N N . ARG A 1 122 ? 6.543 -21.891 16.281 1 96.81 122 ARG A N 1
ATOM 925 C CA . ARG A 1 122 ? 7.637 -21.922 15.32 1 96.81 122 ARG A CA 1
ATOM 926 C C . ARG A 1 122 ? 8.391 -20.594 15.305 1 96.81 122 ARG A C 1
ATOM 928 O O . ARG A 1 122 ? 9.617 -20.578 15.18 1 96.81 122 ARG A O 1
ATOM 935 N N . THR A 1 123 ? 7.688 -19.5 15.406 1 97.56 123 THR A N 1
ATOM 936 C CA . THR A 1 123 ? 8.32 -18.172 15.453 1 97.56 123 THR A CA 1
ATOM 937 C C . THR A 1 123 ? 9.148 -18.031 16.734 1 97.56 123 THR A C 1
ATOM 939 O O . THR A 1 123 ? 10.266 -17.5 16.688 1 97.56 123 THR A O 1
ATOM 942 N N . GLU A 1 124 ? 8.609 -18.5 17.797 1 96.56 124 GLU A N 1
ATOM 943 C CA . GLU A 1 124 ? 9.359 -18.5 19.047 1 96.56 124 GLU A CA 1
ATOM 944 C C . GLU A 1 124 ? 10.648 -19.312 18.922 1 96.56 124 GLU A C 1
ATOM 946 O O . GLU A 1 124 ? 11.672 -18.953 19.5 1 96.56 124 GLU A O 1
ATOM 951 N N . GLY A 1 125 ? 10.539 -20.391 18.219 1 96.56 125 GLY A N 1
ATOM 952 C CA . GLY A 1 125 ? 11.734 -21.172 17.922 1 96.56 125 GLY A CA 1
ATOM 953 C C . GLY A 1 125 ? 12.789 -20.391 17.172 1 96.56 125 GLY A C 1
ATOM 954 O O . GLY A 1 125 ? 13.984 -20.547 17.406 1 96.56 125 GLY A O 1
ATOM 955 N N . LEU A 1 126 ? 12.375 -19.562 16.234 1 97.31 126 LEU A N 1
ATOM 956 C CA . LEU A 1 126 ? 13.297 -18.703 15.508 1 97.31 126 LEU A CA 1
ATOM 957 C C . LEU A 1 126 ? 13.992 -17.734 16.453 1 97.31 126 LEU A C 1
ATOM 959 O O . LEU A 1 126 ? 15.203 -17.516 16.344 1 97.31 126 LEU A O 1
ATOM 963 N N . LEU A 1 127 ? 13.234 -17.188 17.359 1 96.75 127 LEU A N 1
ATOM 964 C CA . LEU A 1 127 ? 13.797 -16.281 18.344 1 96.75 127 LEU A CA 1
ATOM 965 C C . LEU A 1 127 ? 14.805 -16.984 19.234 1 96.75 127 LEU A C 1
ATOM 967 O O . LEU A 1 127 ? 15.883 -16.453 19.516 1 96.75 127 LEU A O 1
ATOM 971 N N . ALA A 1 128 ? 14.438 -18.141 19.641 1 95.25 128 ALA A N 1
ATOM 972 C CA . ALA A 1 128 ? 15.328 -18.953 20.469 1 95.25 128 ALA A CA 1
ATOM 973 C C . ALA A 1 128 ? 16.625 -19.281 19.734 1 95.25 128 ALA A C 1
ATOM 975 O O . ALA A 1 128 ? 17.672 -19.422 20.359 1 95.25 128 ALA A O 1
ATOM 976 N N . ALA A 1 129 ? 16.547 -19.312 18.422 1 93.81 129 ALA A N 1
ATOM 977 C CA . ALA A 1 129 ? 17.703 -19.625 17.594 1 93.81 129 ALA A CA 1
ATOM 978 C C . ALA A 1 129 ? 18.531 -18.359 17.312 1 93.81 129 ALA A C 1
ATOM 980 O O . ALA A 1 129 ? 19.516 -18.422 16.562 1 93.81 129 ALA A O 1
ATOM 981 N N . GLY A 1 130 ? 18.062 -17.25 17.844 1 95.19 130 GLY A N 1
ATOM 982 C CA . GLY A 1 130 ? 18.906 -16.062 17.797 1 95.19 130 GLY A CA 1
ATOM 983 C C . GLY A 1 130 ? 18.406 -15.023 16.828 1 95.19 130 GLY A C 1
ATOM 984 O O . GLY A 1 130 ? 19.078 -14.016 16.578 1 95.19 130 GLY A O 1
ATOM 985 N N . ALA A 1 131 ? 17.219 -15.25 16.281 1 97.31 131 ALA A N 1
ATOM 986 C CA . ALA A 1 131 ? 16.703 -14.258 15.336 1 97.31 131 ALA A CA 1
ATOM 987 C C . ALA A 1 131 ? 16.453 -12.922 16.031 1 97.31 131 ALA A C 1
ATOM 989 O O . ALA A 1 131 ? 15.82 -12.875 17.094 1 97.31 131 ALA A O 1
ATOM 990 N N . GLU A 1 132 ? 16.953 -11.852 15.414 1 96.88 132 GLU A N 1
ATOM 991 C CA . GLU A 1 132 ? 16.797 -10.5 15.938 1 96.88 132 GLU A CA 1
ATOM 992 C C . GLU A 1 132 ? 15.594 -9.805 15.312 1 96.88 132 GLU A C 1
ATOM 994 O O . GLU A 1 132 ? 15.172 -8.75 15.781 1 96.88 132 GLU A O 1
ATOM 999 N N . GLY A 1 133 ? 15.062 -10.266 14.273 1 97.94 133 GLY A N 1
ATOM 1000 C CA . GLY A 1 133 ? 13.859 -9.891 13.547 1 97.94 133 GLY A CA 1
ATOM 1001 C C . GLY A 1 133 ? 13.266 -11.031 12.742 1 97.94 133 GLY A C 1
ATOM 1002 O O . GLY A 1 133 ? 13.953 -12 12.422 1 97.94 133 GLY A O 1
ATOM 1003 N N . VAL A 1 134 ? 11.961 -10.883 12.445 1 98.69 134 VAL A N 1
ATOM 1004 C CA . VAL A 1 134 ? 11.344 -12.039 11.797 1 98.69 134 VAL A CA 1
ATOM 1005 C C . VAL A 1 134 ? 10.477 -11.57 10.625 1 98.69 134 VAL A C 1
ATOM 1007 O O . VAL A 1 134 ? 9.828 -10.523 10.703 1 98.69 134 VAL A O 1
ATOM 1010 N N . LEU A 1 135 ? 10.57 -12.258 9.531 1 98.69 135 LEU A N 1
ATOM 1011 C CA . LEU A 1 135 ? 9.586 -12.266 8.453 1 98.69 135 LEU A CA 1
ATOM 1012 C C . LEU A 1 135 ? 8.555 -13.367 8.672 1 98.69 135 LEU A C 1
ATOM 1014 O O . LEU A 1 135 ? 8.914 -14.539 8.836 1 98.69 135 LEU A O 1
ATOM 1018 N N . VAL A 1 136 ? 7.285 -12.977 8.656 1 98.31 136 VAL A N 1
ATOM 1019 C CA . VAL A 1 136 ? 6.289 -14 8.977 1 98.31 136 VAL A CA 1
ATOM 1020 C C . VAL A 1 136 ? 5.219 -14.031 7.891 1 98.31 136 VAL A C 1
ATOM 1022 O O . VAL A 1 136 ? 4.531 -13.039 7.648 1 98.31 136 VAL A O 1
ATOM 1025 N N . ALA A 1 137 ? 5.117 -15.117 7.211 1 97.12 137 ALA A N 1
ATOM 1026 C CA . ALA A 1 137 ? 3.979 -15.453 6.359 1 97.12 137 ALA A CA 1
ATOM 1027 C C . ALA A 1 137 ? 3.086 -16.5 7.02 1 97.12 137 ALA A C 1
ATOM 1029 O O . ALA A 1 137 ? 3.295 -17.703 6.844 1 97.12 137 ALA A O 1
ATOM 1030 N N . PRO A 1 138 ? 2.082 -16.031 7.691 1 94.81 138 PRO A N 1
ATOM 1031 C CA . PRO A 1 138 ? 1.242 -17 8.414 1 94.81 138 PRO A CA 1
ATOM 1032 C C . PRO A 1 138 ? 0.549 -17.984 7.492 1 94.81 138 PRO A C 1
ATOM 1034 O O . PRO A 1 138 ? 0.254 -17.672 6.336 1 94.81 138 PRO A O 1
ATOM 1037 N N . GLY A 1 139 ? 0.311 -19.156 8 1 92.44 139 GLY A N 1
ATOM 1038 C CA . GLY A 1 139 ? -0.363 -20.219 7.254 1 92.44 139 GLY A CA 1
ATOM 1039 C C . GLY A 1 139 ? -1.873 -20.172 7.387 1 92.44 139 GLY A C 1
ATOM 1040 O O . GLY A 1 139 ? -2.531 -21.203 7.434 1 92.44 139 GLY A O 1
ATOM 1041 N N . TRP A 1 140 ? -2.465 -18.969 7.438 1 91 140 TRP A N 1
ATOM 1042 C CA . TRP A 1 140 ? -3.902 -18.828 7.645 1 91 140 TRP A CA 1
ATOM 1043 C C . TRP A 1 140 ? -4.684 -19.469 6.5 1 91 140 TRP A C 1
ATOM 1045 O O . TRP A 1 140 ? -4.367 -19.25 5.328 1 91 140 TRP A O 1
ATOM 1055 N N . ARG A 1 141 ? -5.594 -20.281 6.766 1 81.75 141 ARG A N 1
ATOM 1056 C CA . ARG A 1 141 ? -6.434 -20.938 5.777 1 81.75 141 ARG A CA 1
ATOM 1057 C C . ARG A 1 141 ? -7.688 -20.125 5.484 1 81.75 141 ARG A C 1
ATOM 1059 O O . ARG A 1 141 ? -8.352 -20.328 4.469 1 81.75 141 ARG A O 1
ATOM 1066 N N . GLY A 1 142 ? -7.996 -19.109 6.355 1 83.38 142 GLY A N 1
ATOM 1067 C CA . GLY A 1 142 ? -9.156 -18.234 6.246 1 83.38 142 GLY A CA 1
ATOM 1068 C C . GLY A 1 142 ? -9.18 -17.141 7.289 1 83.38 142 GLY A C 1
ATOM 1069 O O . GLY A 1 142 ? -8.258 -17.031 8.102 1 83.38 142 GLY A O 1
ATOM 1070 N N . PRO A 1 143 ? -10.203 -16.281 7.184 1 81.69 143 PRO A N 1
ATOM 1071 C CA . PRO A 1 143 ? -10.312 -15.172 8.125 1 81.69 143 PRO A CA 1
ATOM 1072 C C . PRO A 1 143 ? -10.398 -15.633 9.578 1 81.69 143 PRO A C 1
ATOM 1074 O O . PRO A 1 143 ? -9.914 -14.938 10.477 1 81.69 143 PRO A O 1
ATOM 1077 N N . GLU A 1 144 ? -10.961 -16.797 9.789 1 87.38 144 GLU A N 1
ATOM 1078 C CA . GLU A 1 144 ? -11.102 -17.328 11.141 1 87.38 144 GLU A CA 1
ATOM 1079 C C . GLU A 1 144 ? -9.742 -17.625 11.766 1 87.38 144 GLU A C 1
ATOM 1081 O O . GLU A 1 144 ? -9.555 -17.438 12.969 1 87.38 144 GLU A O 1
ATOM 1086 N N . ASP A 1 145 ? -8.859 -18.109 10.961 1 90.06 145 ASP A N 1
ATOM 1087 C CA . ASP A 1 145 ? -7.516 -18.406 11.453 1 90.06 145 ASP A CA 1
ATOM 1088 C C . ASP A 1 145 ? -6.785 -17.125 11.859 1 90.06 145 ASP A C 1
ATOM 1090 O O . ASP A 1 145 ? -6.055 -17.125 12.852 1 90.06 145 ASP A O 1
ATOM 1094 N N . ARG A 1 146 ? -6.992 -16.078 11.109 1 85.62 146 ARG A N 1
ATOM 1095 C CA . ARG A 1 146 ? -6.348 -14.805 11.445 1 85.62 146 ARG A CA 1
ATOM 1096 C C . ARG A 1 146 ? -6.773 -14.328 12.828 1 85.62 146 ARG A C 1
ATOM 1098 O O . ARG A 1 146 ? -5.938 -13.867 13.609 1 85.62 146 ARG A O 1
ATOM 1105 N N . LEU A 1 147 ? -8.031 -14.453 13.109 1 86.31 147 LEU A N 1
ATOM 1106 C CA . LEU A 1 147 ? -8.57 -14.016 14.391 1 86.31 147 LEU A CA 1
ATOM 1107 C C . LEU A 1 147 ? -8.055 -14.898 15.531 1 86.31 147 LEU A C 1
ATOM 1109 O O . LEU A 1 147 ? -7.73 -14.398 16.609 1 86.31 147 LEU A O 1
ATOM 1113 N N . ALA A 1 148 ? -7.93 -16.156 15.219 1 90.38 148 ALA A N 1
ATOM 1114 C CA . ALA A 1 148 ? -7.594 -17.125 16.25 1 90.38 148 ALA A CA 1
ATOM 1115 C C . ALA A 1 148 ? -6.086 -17.188 16.484 1 90.38 148 ALA A C 1
ATOM 1117 O O . ALA A 1 148 ? -5.629 -17.391 17.609 1 90.38 148 ALA A O 1
ATOM 1118 N N . TYR A 1 149 ? -5.328 -16.922 15.391 1 90.69 149 TYR A N 1
ATOM 1119 C CA . TYR A 1 149 ? -3.912 -17.266 15.469 1 90.69 149 TYR A CA 1
ATOM 1120 C C . TYR A 1 149 ? -3.047 -16.094 15.008 1 90.69 149 TYR A C 1
ATOM 1122 O O . TYR A 1 149 ? -1.866 -16.281 14.695 1 90.69 149 TYR A O 1
ATOM 1130 N N . GLY A 1 150 ? -3.531 -14.898 14.938 1 89.88 150 GLY A N 1
ATOM 1131 C CA . GLY A 1 150 ? -2.781 -13.836 14.289 1 89.88 150 GLY A CA 1
ATOM 1132 C C . GLY A 1 150 ? -2.268 -12.789 15.266 1 89.88 150 GLY A C 1
ATOM 1133 O O . GLY A 1 150 ? -1.228 -12.172 15.031 1 89.88 150 GLY A O 1
ATOM 1134 N N . ASP A 1 151 ? -2.838 -12.547 16.406 1 90.44 151 ASP A N 1
ATOM 1135 C CA . ASP A 1 151 ? -2.619 -11.375 17.25 1 90.44 151 ASP A CA 1
ATOM 1136 C C . ASP A 1 151 ? -1.245 -11.422 17.906 1 90.44 151 ASP A C 1
ATOM 1138 O O . ASP A 1 151 ? -0.652 -10.375 18.203 1 90.44 151 ASP A O 1
ATOM 1142 N N . TRP A 1 152 ? -0.769 -12.602 18.078 1 93.5 152 TRP A N 1
ATOM 1143 C CA . TRP A 1 152 ? 0.513 -12.773 18.75 1 93.5 152 TRP A CA 1
ATOM 1144 C C . TRP A 1 152 ? 1.627 -12.055 18 1 93.5 152 TRP A C 1
ATOM 1146 O O . TRP A 1 152 ? 2.635 -11.664 18.594 1 93.5 152 TRP A O 1
ATOM 1156 N N . LEU A 1 153 ? 1.507 -11.836 16.734 1 94.62 153 LEU A N 1
ATOM 1157 C CA . LEU A 1 153 ? 2.521 -11.203 15.891 1 94.62 153 LEU A CA 1
ATOM 1158 C C . LEU A 1 153 ? 2.781 -9.773 16.344 1 94.62 153 LEU A C 1
ATOM 1160 O O . LEU A 1 153 ? 3.918 -9.297 16.281 1 94.62 153 LEU A O 1
ATOM 1164 N N . ALA A 1 154 ? 1.769 -9.102 16.719 1 93.19 154 ALA A N 1
ATOM 1165 C CA . ALA A 1 154 ? 1.861 -7.703 17.125 1 93.19 154 ALA A CA 1
ATOM 1166 C C . ALA A 1 154 ? 2.586 -7.566 18.469 1 93.19 154 ALA A C 1
ATOM 1168 O O . ALA A 1 154 ? 3.006 -6.473 18.844 1 93.19 154 ALA A O 1
ATOM 1169 N N . GLU A 1 155 ? 2.801 -8.648 19.172 1 93.5 155 GLU A N 1
ATOM 1170 C CA . GLU A 1 155 ? 3.355 -8.625 20.516 1 93.5 155 GLU A CA 1
ATOM 1171 C C . GLU A 1 155 ? 4.801 -9.117 20.531 1 93.5 155 GLU A C 1
ATOM 1173 O O . GLU A 1 155 ? 5.414 -9.234 21.594 1 93.5 155 GLU A O 1
ATOM 1178 N N . LEU A 1 156 ? 5.293 -9.375 19.391 1 95.25 156 LEU A N 1
ATOM 1179 C CA . LEU A 1 156 ? 6.664 -9.867 19.328 1 95.25 156 LEU A CA 1
ATOM 1180 C C . LEU A 1 156 ? 7.645 -8.828 19.844 1 95.25 156 LEU A C 1
ATOM 1182 O O . LEU A 1 156 ? 7.48 -7.633 19.594 1 95.25 156 LEU A O 1
ATOM 1186 N N . PRO A 1 157 ? 8.68 -9.25 20.531 1 94.31 157 PRO A N 1
ATOM 1187 C CA . PRO A 1 157 ? 9.648 -8.312 21.109 1 94.31 157 PRO A CA 1
ATOM 1188 C C . PRO A 1 157 ? 10.688 -7.836 20.094 1 94.31 157 PRO A C 1
ATOM 1190 O O . PRO A 1 157 ? 11.602 -7.082 20.453 1 94.31 157 PRO A O 1
ATOM 1193 N N . VAL A 1 158 ? 10.672 -8.375 18.938 1 95.19 158 VAL A N 1
ATOM 1194 C CA . VAL A 1 158 ? 11.594 -8.008 17.875 1 95.19 158 VAL A CA 1
ATOM 1195 C C . VAL A 1 158 ? 10.812 -7.453 16.688 1 95.19 158 VAL A C 1
ATOM 1197 O O . VAL A 1 158 ? 9.609 -7.707 16.547 1 95.19 158 VAL A O 1
ATOM 1200 N N . PRO A 1 159 ? 11.531 -6.664 15.773 1 95.94 159 PRO A N 1
ATOM 1201 C CA . PRO A 1 159 ? 10.852 -6.215 14.562 1 95.94 159 PRO A CA 1
ATOM 1202 C C . PRO A 1 159 ? 10.305 -7.371 13.727 1 95.94 159 PRO A C 1
ATOM 1204 O O . PRO A 1 159 ? 10.961 -8.406 13.594 1 95.94 159 PRO A O 1
ATOM 1207 N N . ALA A 1 160 ? 9.078 -7.18 13.273 1 97.62 160 ALA A N 1
ATOM 1208 C CA . ALA A 1 160 ? 8.414 -8.18 12.445 1 97.62 160 ALA A CA 1
ATOM 1209 C C . ALA A 1 160 ? 7.848 -7.559 11.172 1 97.62 160 ALA A C 1
ATOM 1211 O O . ALA A 1 160 ? 7.348 -6.434 11.195 1 97.62 160 ALA A O 1
ATOM 1212 N N . VAL A 1 161 ? 7.973 -8.227 10.078 1 98.5 161 VAL A N 1
ATOM 1213 C CA . VAL A 1 161 ? 7.344 -7.859 8.812 1 98.5 161 VAL A CA 1
ATOM 1214 C C . VAL A 1 161 ? 6.324 -8.93 8.414 1 98.5 161 VAL A C 1
ATOM 1216 O O . VAL A 1 161 ? 6.656 -10.109 8.32 1 98.5 161 VAL A O 1
ATOM 1219 N N . LEU A 1 162 ? 5.074 -8.5 8.305 1 97.94 162 LEU A N 1
ATOM 1220 C CA . LEU A 1 162 ? 4.043 -9.383 7.773 1 97.94 162 LEU A CA 1
ATOM 1221 C C . LEU A 1 162 ? 4.246 -9.609 6.277 1 97.94 162 LEU A C 1
ATOM 1223 O O . LEU A 1 162 ? 4.227 -8.664 5.492 1 97.94 162 LEU A O 1
ATOM 1227 N N . LEU A 1 163 ? 4.41 -10.875 5.91 1 97.81 163 LEU A N 1
ATOM 1228 C CA . LEU A 1 163 ? 4.836 -11.242 4.566 1 97.81 163 LEU A CA 1
ATOM 1229 C C . LEU A 1 163 ? 3.699 -11.906 3.799 1 97.81 163 LEU A C 1
ATOM 1231 O O . LEU A 1 163 ? 3.148 -12.914 4.25 1 97.81 163 LEU A O 1
ATOM 1235 N N . GLU A 1 164 ? 3.324 -11.352 2.635 1 96.44 164 GLU A N 1
ATOM 1236 C CA . GLU A 1 164 ? 2.367 -11.898 1.68 1 96.44 164 GLU A CA 1
ATOM 1237 C C . GLU A 1 164 ? 0.966 -11.969 2.279 1 96.44 164 GLU A C 1
ATOM 1239 O O . GLU A 1 164 ? 0.138 -12.773 1.844 1 96.44 164 GLU A O 1
ATOM 1244 N N . ARG A 1 165 ? 0.793 -11.203 3.373 1 93.69 165 ARG A N 1
ATOM 1245 C CA . ARG A 1 165 ? -0.51 -11.102 4.023 1 93.69 165 ARG A CA 1
ATOM 1246 C C . ARG A 1 165 ? -0.911 -9.641 4.227 1 93.69 165 ARG A C 1
ATOM 1248 O O . ARG A 1 165 ? -0.052 -8.758 4.301 1 93.69 165 ARG A O 1
ATOM 1255 N N . ARG A 1 166 ? -2.178 -9.531 4.195 1 91.06 166 ARG A N 1
ATOM 1256 C CA . ARG A 1 166 ? -2.736 -8.242 4.59 1 91.06 166 ARG A CA 1
ATOM 1257 C C . ARG A 1 166 ? -3.545 -8.367 5.875 1 91.06 166 ARG A C 1
ATOM 1259 O O . ARG A 1 166 ? -4.266 -9.344 6.07 1 91.06 166 ARG A O 1
ATOM 1266 N N . ALA A 1 167 ? -3.41 -7.395 6.723 1 90.62 167 ALA A N 1
ATOM 1267 C CA . ALA A 1 167 ? -4.176 -7.355 7.965 1 90.62 167 ALA A CA 1
ATOM 1268 C C . ALA A 1 167 ? -5.48 -6.582 7.781 1 90.62 167 ALA A C 1
ATOM 1270 O O . ALA A 1 167 ? -5.582 -5.723 6.906 1 90.62 167 ALA A O 1
ATOM 1271 N N . GLU A 1 168 ? -6.41 -6.992 8.594 1 90.12 168 GLU A N 1
ATOM 1272 C CA . GLU A 1 168 ? -7.633 -6.199 8.641 1 90.12 168 GLU A CA 1
ATOM 1273 C C . GLU A 1 168 ? -7.367 -4.805 9.203 1 90.12 168 GLU A C 1
ATOM 1275 O O . GLU A 1 168 ? -6.645 -4.66 10.188 1 90.12 168 GLU A O 1
ATOM 1280 N N . PRO A 1 169 ? -7.953 -3.83 8.531 1 91.75 169 PRO A N 1
ATOM 1281 C CA . PRO A 1 169 ? -7.777 -2.479 9.062 1 91.75 169 PRO A CA 1
ATOM 1282 C C . PRO A 1 169 ? -8.195 -2.365 10.531 1 91.75 169 PRO A C 1
ATOM 1284 O O . PRO A 1 169 ? -9.242 -2.887 10.922 1 91.75 169 PRO A O 1
ATOM 1287 N N . GLY A 1 170 ? -7.383 -1.77 11.305 1 89.06 170 GLY A N 1
ATOM 1288 C CA . GLY A 1 170 ? -7.695 -1.526 12.703 1 89.06 170 GLY A CA 1
ATOM 1289 C C . GLY A 1 170 ? -7.332 -2.689 13.609 1 89.06 170 GLY A C 1
ATOM 1290 O O . GLY A 1 170 ? -7.391 -2.572 14.836 1 89.06 170 GLY A O 1
ATOM 1291 N N . SER A 1 171 ? -7.008 -3.824 12.992 1 90.94 171 SER A N 1
ATOM 1292 C CA . SER A 1 171 ? -6.562 -4.945 13.812 1 90.94 171 SER A CA 1
ATOM 1293 C C . SER A 1 171 ? -5.188 -4.676 14.414 1 90.94 171 SER A C 1
ATOM 1295 O O . SER A 1 171 ? -4.488 -3.752 13.992 1 90.94 171 SER A O 1
ATOM 1297 N N . PRO A 1 172 ? -4.805 -5.477 15.391 1 89.19 172 PRO A N 1
ATOM 1298 C CA . PRO A 1 172 ? -3.48 -5.305 15.992 1 89.19 172 PRO A CA 1
ATOM 1299 C C . PRO A 1 172 ? -2.35 -5.453 14.977 1 89.19 172 PRO A C 1
ATOM 1301 O O . PRO A 1 172 ? -1.247 -4.945 15.195 1 89.19 172 PRO A O 1
ATOM 1304 N N . LEU A 1 173 ? -2.635 -6.102 13.844 1 94.06 173 LEU A N 1
ATOM 1305 C CA . LEU A 1 173 ? -1.603 -6.363 12.844 1 94.06 173 LEU A CA 1
ATOM 1306 C C . LEU A 1 173 ? -1.524 -5.227 11.828 1 94.06 173 LEU A C 1
ATOM 1308 O O . LEU A 1 173 ? -0.571 -5.148 11.055 1 94.06 173 LEU A O 1
ATOM 1312 N N . ASP A 1 174 ? -2.51 -4.355 11.859 1 93.5 174 ASP A N 1
ATOM 1313 C CA . ASP A 1 174 ? -2.641 -3.287 10.875 1 93.5 174 ASP A CA 1
ATOM 1314 C C . ASP A 1 174 ? -1.478 -2.301 10.984 1 93.5 174 ASP A C 1
ATOM 1316 O O . ASP A 1 174 ? -1.175 -1.587 10.023 1 93.5 174 ASP A O 1
ATOM 1320 N N . GLY A 1 175 ? -0.802 -2.291 12.109 1 94.19 175 GLY A N 1
ATOM 1321 C CA . GLY A 1 175 ? 0.294 -1.36 12.328 1 94.19 175 GLY A CA 1
ATOM 1322 C C . GLY A 1 175 ? 1.655 -1.962 12.031 1 94.19 175 GLY A C 1
ATOM 1323 O O . GLY A 1 175 ? 2.676 -1.277 12.133 1 94.19 175 GLY A O 1
ATOM 1324 N N . LEU A 1 176 ? 1.709 -3.197 11.648 1 96.12 176 LEU A N 1
ATOM 1325 C CA . LEU A 1 176 ? 2.975 -3.852 11.336 1 96.12 176 LEU A CA 1
ATOM 1326 C C . LEU A 1 176 ? 3.457 -3.471 9.945 1 96.12 176 LEU A C 1
ATOM 1328 O O . LEU A 1 176 ? 2.648 -3.166 9.062 1 96.12 176 LEU A O 1
ATOM 1332 N N . ASP A 1 177 ? 4.828 -3.484 9.773 1 97.75 177 ASP A N 1
ATOM 1333 C CA . ASP A 1 177 ? 5.348 -3.488 8.406 1 97.75 177 ASP A CA 1
ATOM 1334 C C . ASP A 1 177 ? 4.797 -4.672 7.613 1 97.75 177 ASP A C 1
ATOM 1336 O O . ASP A 1 177 ? 4.625 -5.766 8.164 1 97.75 177 ASP A O 1
ATOM 1340 N N . ARG A 1 178 ? 4.488 -4.391 6.379 1 98.19 178 ARG A N 1
ATOM 1341 C CA . ARG A 1 178 ? 3.949 -5.457 5.543 1 98.19 178 ARG A CA 1
ATOM 1342 C C . ARG A 1 178 ? 4.48 -5.355 4.117 1 98.19 178 ARG A C 1
ATOM 1344 O O . ARG A 1 178 ? 4.664 -4.254 3.594 1 98.19 178 ARG A O 1
ATOM 1351 N N . VAL A 1 179 ? 4.828 -6.469 3.531 1 98.75 179 VAL A N 1
ATOM 1352 C CA . VAL A 1 179 ? 5.18 -6.59 2.121 1 98.75 179 VAL A CA 1
ATOM 1353 C C . VAL A 1 179 ? 4.371 -7.715 1.48 1 98.75 179 VAL A C 1
ATOM 1355 O O . VAL A 1 179 ? 4.379 -8.852 1.97 1 98.75 179 VAL A O 1
ATOM 1358 N N . ALA A 1 180 ? 3.654 -7.387 0.441 1 98.31 180 ALA A N 1
ATOM 1359 C CA . ALA A 1 180 ? 2.82 -8.406 -0.183 1 98.31 180 ALA A CA 1
ATOM 1360 C C . ALA A 1 180 ? 2.623 -8.125 -1.669 1 98.31 180 ALA A C 1
ATOM 1362 O O . ALA A 1 180 ? 2.77 -6.984 -2.115 1 98.31 180 ALA A O 1
ATOM 1363 N N . SER A 1 181 ? 2.328 -9.195 -2.395 1 98.19 181 SER A N 1
ATOM 1364 C CA . SER A 1 181 ? 1.831 -9.039 -3.758 1 98.19 181 SER A CA 1
ATOM 1365 C C . SER A 1 181 ? 0.429 -8.438 -3.77 1 98.19 181 SER A C 1
ATOM 1367 O O . SER A 1 181 ? -0.408 -8.789 -2.936 1 98.19 181 SER A O 1
ATOM 1369 N N . ASP A 1 182 ? 0.211 -7.523 -4.648 1 97.81 182 ASP A N 1
ATOM 1370 C CA . ASP A 1 182 ? -1.135 -6.984 -4.809 1 97.81 182 ASP A CA 1
ATOM 1371 C C . ASP A 1 182 ? -1.979 -7.875 -5.719 1 97.81 182 ASP A C 1
ATOM 1373 O O . ASP A 1 182 ? -2.18 -7.559 -6.895 1 97.81 182 ASP A O 1
ATOM 1377 N N . HIS A 1 183 ? -2.564 -8.883 -5.121 1 97.69 183 HIS A N 1
ATOM 1378 C CA . HIS A 1 183 ? -3.338 -9.867 -5.875 1 97.69 183 HIS A CA 1
ATOM 1379 C C . HIS A 1 183 ? -4.578 -9.227 -6.492 1 97.69 183 HIS A C 1
ATOM 1381 O O . HIS A 1 183 ? -5.016 -9.625 -7.578 1 97.69 183 HIS A O 1
ATOM 1387 N N . GLY A 1 184 ? -5.184 -8.289 -5.812 1 97.31 184 GLY A N 1
ATOM 1388 C CA . GLY A 1 184 ? -6.305 -7.574 -6.398 1 97.31 184 GLY A CA 1
ATOM 1389 C C . GLY A 1 184 ? -5.965 -6.895 -7.711 1 97.31 184 GLY A C 1
ATOM 1390 O O . GLY A 1 184 ? -6.723 -6.984 -8.68 1 97.31 184 GLY A O 1
ATOM 1391 N N . HIS A 1 185 ? -4.824 -6.246 -7.699 1 97.75 185 HIS A N 1
ATOM 1392 C CA . HIS A 1 185 ? -4.344 -5.621 -8.922 1 97.75 185 HIS A CA 1
ATOM 1393 C C . HIS A 1 185 ? -4.133 -6.66 -10.023 1 97.75 185 HIS A C 1
ATOM 1395 O O . HIS A 1 185 ? -4.512 -6.434 -11.18 1 97.75 185 HIS A O 1
ATOM 1401 N N . GLY A 1 186 ? -3.559 -7.762 -9.664 1 98.44 186 GLY A N 1
ATOM 1402 C CA . GLY A 1 186 ? -3.328 -8.812 -10.641 1 98.44 186 GLY A CA 1
ATOM 1403 C C . GLY A 1 186 ? -4.609 -9.344 -11.258 1 98.44 186 GLY A C 1
ATOM 1404 O O . GLY A 1 186 ? -4.672 -9.547 -12.477 1 98.44 186 GLY A O 1
ATOM 1405 N N . VAL A 1 187 ? -5.574 -9.555 -10.422 1 98.75 187 VAL A N 1
ATOM 1406 C CA . VAL A 1 187 ? -6.863 -10.039 -10.898 1 98.75 187 VAL A CA 1
ATOM 1407 C C . VAL A 1 187 ? -7.488 -9.008 -11.836 1 98.75 187 VAL A C 1
ATOM 1409 O O . VAL A 1 187 ? -8 -9.359 -12.906 1 98.75 187 VAL A O 1
ATOM 1412 N N . LEU A 1 188 ? -7.41 -7.797 -11.469 1 98.5 188 LEU A N 1
ATOM 1413 C CA . LEU A 1 188 ? -7.969 -6.715 -12.281 1 98.5 188 LEU A CA 1
ATOM 1414 C C . LEU A 1 188 ? -7.285 -6.652 -13.641 1 98.5 188 LEU A C 1
ATOM 1416 O O . LEU A 1 188 ? -7.945 -6.453 -14.664 1 98.5 188 LEU A O 1
ATOM 1420 N N . LEU A 1 189 ? -5.996 -6.855 -13.68 1 97.69 189 LEU A N 1
ATOM 1421 C CA . LEU A 1 189 ? -5.254 -6.895 -14.938 1 97.69 189 LEU A CA 1
ATOM 1422 C C . LEU A 1 189 ? -5.797 -7.984 -15.852 1 97.69 189 LEU A C 1
ATOM 1424 O O . LEU A 1 189 ? -6.004 -7.754 -17.047 1 97.69 189 LEU A O 1
ATOM 1428 N N . ALA A 1 190 ? -6 -9.102 -15.266 1 98.44 190 ALA A N 1
ATOM 1429 C CA . ALA A 1 190 ? -6.465 -10.25 -16.031 1 98.44 190 ALA A CA 1
ATOM 1430 C C . ALA A 1 190 ? -7.852 -9.992 -16.625 1 98.44 190 ALA A C 1
ATOM 1432 O O . ALA A 1 190 ? -8.086 -10.219 -17.812 1 98.44 190 ALA A O 1
ATOM 1433 N N . LEU A 1 191 ? -8.758 -9.539 -15.781 1 98.44 191 LEU A N 1
ATOM 1434 C CA . LEU A 1 191 ? -10.117 -9.297 -16.234 1 98.44 191 LEU A CA 1
ATOM 1435 C C . LEU A 1 191 ? -10.148 -8.211 -17.312 1 98.44 191 LEU A C 1
ATOM 1437 O O . LEU A 1 191 ? -10.82 -8.359 -18.328 1 98.44 191 LEU A O 1
ATOM 1441 N N . ARG A 1 192 ? -9.445 -7.152 -17.094 1 97.62 192 ARG A N 1
ATOM 1442 C CA . ARG A 1 192 ? -9.398 -6.066 -18.078 1 97.62 192 ARG A CA 1
ATOM 1443 C C . ARG A 1 192 ? -8.859 -6.559 -19.406 1 97.62 192 ARG A C 1
ATOM 1445 O O . ARG A 1 192 ? -9.352 -6.156 -20.469 1 97.62 192 ARG A O 1
ATOM 1452 N N . HIS A 1 193 ? -7.84 -7.391 -19.344 1 97.69 193 HIS A N 1
ATOM 1453 C CA . HIS A 1 193 ? -7.254 -7.93 -20.562 1 97.69 193 HIS A CA 1
ATOM 1454 C C . HIS A 1 193 ? -8.273 -8.742 -21.344 1 97.69 193 HIS A C 1
ATOM 1456 O O . HIS A 1 193 ? -8.453 -8.531 -22.547 1 97.69 193 HIS A O 1
ATOM 1462 N N . LEU A 1 194 ? -8.953 -9.625 -20.672 1 98.25 194 LEU A N 1
ATOM 1463 C CA . LEU A 1 194 ? -9.945 -10.469 -21.328 1 98.25 194 LEU A CA 1
ATOM 1464 C C . LEU A 1 194 ? -11.102 -9.633 -21.875 1 98.25 194 LEU A C 1
ATOM 1466 O O . LEU A 1 194 ? -11.594 -9.891 -22.984 1 98.25 194 LEU A O 1
ATOM 1470 N N . LEU A 1 195 ? -11.523 -8.594 -21.156 1 97.38 195 LEU A N 1
ATOM 1471 C CA . LEU A 1 195 ? -12.57 -7.691 -21.625 1 97.38 195 LEU A CA 1
ATOM 1472 C C . LEU A 1 195 ? -12.125 -6.934 -22.875 1 97.38 195 LEU A C 1
ATOM 1474 O O . LEU A 1 195 ? -12.906 -6.738 -23.797 1 97.38 195 LEU A O 1
ATOM 1478 N N . SER A 1 196 ? -10.883 -6.531 -22.844 1 96.38 196 SER A N 1
ATOM 1479 C CA . SER A 1 196 ? -10.344 -5.777 -23.984 1 96.38 196 SER A CA 1
ATOM 1480 C C . SER A 1 196 ? -10.305 -6.629 -25.25 1 96.38 196 SER A C 1
ATOM 1482 O O . SER A 1 196 ? -10.281 -6.098 -26.359 1 96.38 196 SER A O 1
ATOM 1484 N N . LEU A 1 197 ? -10.289 -7.957 -25.125 1 96.81 197 LEU A N 1
ATOM 1485 C CA . LEU A 1 197 ? -10.281 -8.891 -26.25 1 96.81 197 LEU A CA 1
ATOM 1486 C C . LEU A 1 197 ? -11.695 -9.18 -26.719 1 96.81 197 LEU A C 1
ATOM 1488 O O . LEU A 1 197 ? -11.898 -9.961 -27.656 1 96.81 197 LEU A O 1
ATOM 1492 N N . GLY A 1 198 ? -12.695 -8.617 -26.031 1 96.06 198 GLY A N 1
ATOM 1493 C CA . GLY A 1 198 ? -14.07 -8.703 -26.5 1 96.06 198 GLY A CA 1
ATOM 1494 C C . GLY A 1 198 ? -14.891 -9.734 -25.75 1 96.06 198 GLY A C 1
ATOM 1495 O O . GLY A 1 198 ? -16.047 -9.984 -26.078 1 96.06 198 GLY A O 1
ATOM 1496 N N . HIS A 1 199 ? -14.375 -10.273 -24.719 1 97.12 199 HIS A N 1
ATOM 1497 C CA . HIS A 1 199 ? -15.109 -11.281 -23.953 1 97.12 199 HIS A CA 1
ATOM 1498 C C . HIS A 1 199 ? -16.062 -10.641 -22.953 1 97.12 199 HIS A C 1
ATOM 1500 O O . HIS A 1 199 ? -15.852 -9.5 -22.531 1 97.12 199 HIS A O 1
ATOM 1506 N N . ALA A 1 200 ? -17.141 -11.375 -22.688 1 95.62 200 ALA A N 1
ATOM 1507 C CA . ALA A 1 200 ? -17.984 -10.992 -21.562 1 95.62 200 ALA A CA 1
ATOM 1508 C C . ALA A 1 200 ? -17.281 -11.242 -20.234 1 95.62 200 ALA A C 1
ATOM 1510 O O . ALA A 1 200 ? -16.078 -11.5 -20.203 1 95.62 200 ALA A O 1
ATOM 1511 N N . THR A 1 201 ? -18.031 -11.109 -19.078 1 96.69 201 THR A N 1
ATOM 1512 C CA . THR A 1 201 ? -17.438 -11.281 -17.766 1 96.69 201 THR A CA 1
ATOM 1513 C C . THR A 1 201 ? -16.781 -12.656 -17.625 1 96.69 201 THR A C 1
ATOM 1515 O O . THR A 1 201 ? -17.469 -13.68 -17.719 1 96.69 201 THR A O 1
ATOM 1518 N N . PRO A 1 202 ? -15.469 -12.68 -17.484 1 98.31 202 PRO A N 1
ATOM 1519 C CA . PRO A 1 202 ? -14.789 -13.969 -17.328 1 98.31 202 PRO A CA 1
ATOM 1520 C C . PRO A 1 202 ? -15.172 -14.688 -16.031 1 98.31 202 PRO A C 1
ATOM 1522 O O . PRO A 1 202 ? -15.359 -14.047 -15 1 98.31 202 PRO A O 1
ATOM 1525 N N . LEU A 1 203 ? -15.258 -16 -16.109 1 98.75 203 LEU A N 1
ATOM 1526 C CA . LEU A 1 203 ? -15.484 -16.797 -14.906 1 98.75 203 LEU A CA 1
ATOM 1527 C C . LEU A 1 203 ? -14.203 -16.938 -14.102 1 98.75 203 LEU A C 1
ATOM 1529 O O . LEU A 1 203 ? -13.102 -16.906 -14.664 1 98.75 203 LEU A O 1
ATOM 1533 N N . LEU A 1 204 ? -14.375 -17.047 -12.789 1 98.88 204 LEU A N 1
ATOM 1534 C CA . LEU A 1 204 ? -13.25 -17.422 -11.93 1 98.88 204 LEU A CA 1
ATOM 1535 C C . LEU A 1 204 ? -13.344 -18.875 -11.492 1 98.88 204 LEU A C 1
ATOM 1537 O O . LEU A 1 204 ? -14.398 -19.312 -11.031 1 98.88 204 LEU A O 1
ATOM 1541 N N . VAL A 1 205 ? -12.289 -19.609 -11.773 1 98.75 205 VAL A N 1
ATOM 1542 C CA . VAL A 1 205 ? -12.055 -20.938 -11.203 1 98.75 205 VAL A CA 1
ATOM 1543 C C . VAL A 1 205 ? -10.883 -20.875 -10.219 1 98.75 205 VAL A C 1
ATOM 1545 O O . VAL A 1 205 ? -9.742 -20.641 -10.625 1 98.75 205 VAL A O 1
ATOM 1548 N N . ALA A 1 206 ? -11.164 -21.062 -8.93 1 98.25 206 ALA A N 1
ATOM 1549 C CA . ALA A 1 206 ? -10.086 -20.797 -7.973 1 98.25 206 ALA A CA 1
ATOM 1550 C C . ALA A 1 206 ? -10.195 -21.734 -6.766 1 98.25 206 ALA A C 1
ATOM 1552 O O . ALA A 1 206 ? -11.289 -22.141 -6.379 1 98.25 206 ALA A O 1
ATOM 1553 N N . ARG A 1 207 ? -9.039 -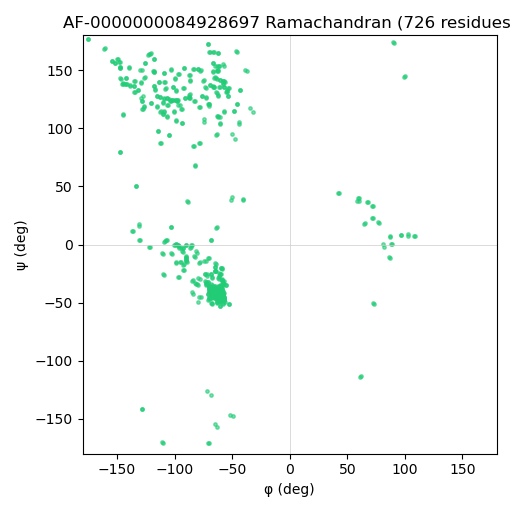21.984 -6.168 1 95.19 207 ARG A N 1
ATOM 1554 C CA . ARG A 1 207 ? -8.969 -22.734 -4.926 1 95.19 207 ARG A CA 1
ATOM 1555 C C . ARG A 1 207 ? -9.508 -21.922 -3.754 1 95.19 207 ARG A C 1
ATOM 1557 O O . ARG A 1 207 ? -9.883 -20.766 -3.922 1 95.19 207 ARG A O 1
ATOM 1564 N N . ARG A 1 208 ? -9.617 -22.641 -2.584 1 91.44 208 ARG A N 1
ATOM 1565 C CA . ARG A 1 208 ? -10.062 -22 -1.349 1 91.44 208 ARG A CA 1
ATOM 1566 C C . ARG A 1 208 ? -9.117 -22.328 -0.197 1 91.44 208 ARG A C 1
ATOM 1568 O O . ARG A 1 208 ? -9.305 -21.844 0.923 1 91.44 208 ARG A O 1
ATOM 1575 N N . ASP A 1 209 ? -8.07 -23.031 -0.54 1 83.88 209 ASP A N 1
ATOM 1576 C CA . ASP A 1 209 ? -7.332 -23.688 0.536 1 83.88 209 ASP A CA 1
ATOM 1577 C C . ASP A 1 209 ? -6.043 -22.938 0.857 1 83.88 209 ASP A C 1
ATOM 1579 O O . ASP A 1 209 ? -5.121 -23.484 1.453 1 83.88 209 ASP A O 1
ATOM 1583 N N . SER A 1 210 ? -5.906 -21.766 0.425 1 83.56 210 SER A N 1
ATOM 1584 C CA . SER A 1 210 ? -4.723 -20.984 0.748 1 83.56 210 SER A CA 1
ATOM 1585 C C . SER A 1 210 ? -5.055 -19.5 0.848 1 83.56 210 SER A C 1
ATOM 1587 O O . SER A 1 210 ? -6.023 -19.031 0.249 1 83.56 210 SER A O 1
ATOM 1589 N N . PRO A 1 211 ? -4.223 -18.75 1.584 1 86.56 211 PRO A N 1
ATOM 1590 C CA . PRO A 1 211 ? -4.441 -17.297 1.663 1 86.56 211 PRO A CA 1
ATOM 1591 C C . PRO A 1 211 ? -4.367 -16.609 0.299 1 86.56 211 PRO A C 1
ATOM 1593 O O . PRO A 1 211 ? -5.102 -15.656 0.044 1 86.56 211 PRO A O 1
ATOM 1596 N N . THR A 1 212 ? -3.537 -17.094 -0.53 1 90.44 212 THR A N 1
ATOM 1597 C CA . THR A 1 212 ? -3.451 -16.531 -1.871 1 90.44 212 THR A CA 1
ATOM 1598 C C . THR A 1 212 ? -4.75 -16.766 -2.641 1 90.44 212 THR A C 1
ATOM 1600 O O . THR A 1 212 ? -5.254 -15.852 -3.303 1 90.44 212 THR A O 1
ATOM 1603 N N . ALA A 1 213 ? -5.254 -17.969 -2.527 1 92.94 213 ALA A N 1
ATOM 1604 C CA . ALA A 1 213 ? -6.52 -18.281 -3.182 1 92.94 213 ALA A CA 1
ATOM 1605 C C . ALA A 1 213 ? -7.629 -17.359 -2.703 1 92.94 213 ALA A C 1
ATOM 1607 O O . ALA A 1 213 ? -8.414 -16.859 -3.508 1 92.94 213 ALA A O 1
ATOM 1608 N N . LEU A 1 214 ? -7.621 -17.141 -1.451 1 92.56 214 LEU A N 1
ATOM 1609 C CA . LEU A 1 214 ? -8.625 -16.25 -0.878 1 92.56 214 LEU A CA 1
ATOM 1610 C C . LEU A 1 214 ? -8.43 -14.812 -1.367 1 92.56 214 LEU A C 1
ATOM 1612 O O . LEU A 1 214 ? -9.406 -14.109 -1.64 1 92.56 214 LEU A O 1
ATOM 1616 N N . ALA A 1 215 ? -7.207 -14.391 -1.458 1 94.69 215 ALA A N 1
ATOM 1617 C CA . ALA A 1 215 ? -6.906 -13.055 -1.965 1 94.69 215 ALA A CA 1
ATOM 1618 C C . ALA A 1 215 ? -7.34 -12.906 -3.422 1 94.69 215 ALA A C 1
ATOM 1620 O O . ALA A 1 215 ? -7.836 -11.852 -3.824 1 94.69 215 ALA A O 1
ATOM 1621 N N . VAL A 1 216 ? -7.152 -13.938 -4.219 1 97.38 216 VAL A N 1
ATOM 1622 C CA . VAL A 1 216 ? -7.555 -13.93 -5.621 1 97.38 216 VAL A CA 1
ATOM 1623 C C . VAL A 1 216 ? -9.078 -13.844 -5.723 1 97.38 216 VAL A C 1
ATOM 1625 O O . VAL A 1 216 ? -9.609 -13.07 -6.52 1 97.38 216 VAL A O 1
ATOM 1628 N N . ARG A 1 217 ? -9.781 -14.594 -4.902 1 97.31 217 ARG A N 1
ATOM 1629 C CA . ARG A 1 217 ? -11.242 -14.562 -4.883 1 97.31 217 ARG A CA 1
ATOM 1630 C C . ARG A 1 217 ? -11.75 -13.188 -4.477 1 97.31 217 ARG A C 1
ATOM 1632 O O . ARG A 1 217 ? -12.672 -12.656 -5.098 1 97.31 217 ARG A O 1
ATOM 1639 N N . ALA A 1 218 ? -11.133 -12.641 -3.439 1 95.56 218 ALA A N 1
ATOM 1640 C CA . ALA A 1 218 ? -11.5 -11.281 -3.025 1 95.56 218 ALA A CA 1
ATOM 1641 C C . ALA A 1 218 ? -11.203 -10.273 -4.133 1 95.56 218 ALA A C 1
ATOM 1643 O O . ALA A 1 218 ? -12 -9.367 -4.383 1 95.56 218 ALA A O 1
ATOM 1644 N N . GLY A 1 219 ? -10.047 -10.484 -4.762 1 97.94 219 GLY A N 1
ATOM 1645 C CA . GLY A 1 219 ? -9.68 -9.625 -5.879 1 97.94 219 GLY A CA 1
ATOM 1646 C C . GLY A 1 219 ? -10.672 -9.695 -7.027 1 97.94 219 GLY A C 1
ATOM 1647 O O . GLY A 1 219 ? -10.922 -8.688 -7.695 1 97.94 219 GLY A O 1
ATOM 1648 N N . TYR A 1 220 ? -11.211 -10.883 -7.266 1 98.62 220 TYR A N 1
ATOM 1649 C CA . TYR A 1 220 ? -12.211 -11.055 -8.312 1 98.62 220 TYR A CA 1
ATOM 1650 C C . TYR A 1 220 ? -13.469 -10.242 -8 1 98.62 220 TYR A C 1
ATOM 1652 O O . TYR A 1 220 ? -13.961 -9.5 -8.852 1 98.62 220 TYR A O 1
ATOM 1660 N N . ALA A 1 221 ? -13.945 -10.336 -6.805 1 98.25 221 ALA A N 1
ATOM 1661 C CA . ALA A 1 221 ? -15.117 -9.57 -6.379 1 98.25 221 ALA A CA 1
ATOM 1662 C C . ALA A 1 221 ? -14.875 -8.07 -6.5 1 98.25 221 ALA A C 1
ATOM 1664 O O . ALA A 1 221 ? -15.719 -7.34 -7.02 1 98.25 221 ALA A O 1
ATOM 1665 N N . GLU A 1 222 ? -13.734 -7.625 -6.07 1 96.88 222 GLU A N 1
ATOM 1666 C CA . GLU A 1 222 ? -13.375 -6.215 -6.133 1 96.88 222 GLU A CA 1
ATOM 1667 C C . GLU A 1 222 ? -13.273 -5.734 -7.578 1 96.88 222 GLU A C 1
ATOM 1669 O O . GLU A 1 222 ? -13.727 -4.633 -7.906 1 96.88 222 GLU A O 1
ATOM 1674 N N . ALA A 1 223 ? -12.648 -6.57 -8.398 1 98.25 223 ALA A N 1
ATOM 1675 C CA . ALA A 1 223 ? -12.477 -6.219 -9.805 1 98.25 223 ALA A CA 1
ATOM 1676 C C . ALA A 1 223 ? -13.82 -6.082 -10.508 1 98.25 223 ALA A C 1
ATOM 1678 O O . ALA A 1 223 ? -14.023 -5.176 -11.32 1 98.25 223 ALA A O 1
ATOM 1679 N N . LEU A 1 224 ? -14.773 -6.973 -10.242 1 98.38 224 LEU A N 1
ATOM 1680 C CA . LEU A 1 224 ? -16.109 -6.871 -10.812 1 98.38 224 LEU A CA 1
ATOM 1681 C C . LEU A 1 224 ? -16.766 -5.543 -10.438 1 98.38 224 LEU A C 1
ATOM 1683 O O . LEU A 1 224 ? -17.344 -4.867 -11.297 1 98.38 224 LEU A O 1
ATOM 1687 N N . GLY A 1 225 ? -16.625 -5.168 -9.164 1 97.12 225 GLY A N 1
ATOM 1688 C CA . GLY A 1 225 ? -17.141 -3.875 -8.727 1 97.12 225 GLY A CA 1
ATOM 1689 C C . GLY A 1 225 ? -16.484 -2.707 -9.445 1 97.12 225 GLY A C 1
ATOM 1690 O O . GLY A 1 225 ? -17.172 -1.805 -9.922 1 97.12 225 GLY A O 1
ATOM 1691 N N . THR A 1 226 ? -15.219 -2.74 -9.57 1 95.56 226 THR A N 1
ATOM 1692 C CA . THR A 1 226 ? -14.438 -1.686 -10.211 1 95.56 226 THR A CA 1
ATOM 1693 C C . THR A 1 226 ? -14.844 -1.528 -11.672 1 95.56 226 THR A C 1
ATOM 1695 O O . THR A 1 226 ? -14.922 -0.409 -12.18 1 95.56 226 THR A O 1
ATOM 1698 N N . LEU A 1 227 ? -15.125 -2.635 -12.281 1 96.94 227 LEU A N 1
ATOM 1699 C CA . LEU A 1 227 ? -15.414 -2.643 -13.711 1 96.94 227 LEU A CA 1
ATOM 1700 C C . LEU A 1 227 ? -16.906 -2.512 -13.969 1 96.94 227 LEU A C 1
ATOM 1702 O O . LEU A 1 227 ? -17.344 -2.428 -15.117 1 96.94 227 LEU A O 1
ATOM 1706 N N . GLY A 1 228 ? -17.719 -2.475 -12.93 1 97.06 228 GLY A N 1
ATOM 1707 C CA . GLY A 1 228 ? -19.156 -2.377 -13.07 1 97.06 228 GLY A CA 1
ATOM 1708 C C . GLY A 1 228 ? -19.781 -3.617 -13.68 1 97.06 228 GLY A C 1
ATOM 1709 O O . GLY A 1 228 ? -20.719 -3.52 -14.477 1 97.06 228 GLY A O 1
ATOM 1710 N N . LEU A 1 229 ? -19.25 -4.777 -13.336 1 97.69 229 LEU A N 1
ATOM 1711 C CA . LEU A 1 229 ? -19.719 -6.031 -13.914 1 97.69 229 LEU A CA 1
ATOM 1712 C C . LEU A 1 229 ? -20.484 -6.859 -12.891 1 97.69 229 LEU A C 1
ATOM 1714 O O . LEU A 1 229 ? -20.125 -6.867 -11.711 1 97.69 229 LEU A O 1
ATOM 1718 N N . ALA A 1 230 ? -21.438 -7.574 -13.367 1 97.25 230 ALA A N 1
ATOM 1719 C CA . ALA A 1 230 ? -22.125 -8.555 -12.539 1 97.25 230 ALA A CA 1
ATOM 1720 C C . ALA A 1 230 ? -21.406 -9.898 -12.555 1 97.25 230 ALA A C 1
ATOM 1722 O O . ALA A 1 230 ? -20.828 -10.289 -13.57 1 97.25 230 ALA A O 1
ATOM 1723 N N . GLU A 1 231 ? -21.469 -10.539 -11.469 1 97 231 GLU A N 1
ATOM 1724 C CA . GLU A 1 231 ? -20.938 -11.898 -11.406 1 97 231 GLU A CA 1
ATOM 1725 C C . GLU A 1 231 ? -21.828 -12.867 -12.18 1 97 231 GLU A C 1
ATOM 1727 O O . GLU A 1 231 ? -23 -13.039 -11.852 1 97 231 GLU A O 1
ATOM 1732 N N . PRO A 1 232 ? -21.281 -13.516 -13.164 1 96.38 232 PRO A N 1
ATOM 1733 C CA . PRO A 1 232 ? -22.141 -14.352 -14 1 96.38 232 PRO A CA 1
ATOM 1734 C C . PRO A 1 232 ? -22.625 -15.609 -13.273 1 96.38 232 PRO A C 1
ATOM 1736 O O . PRO A 1 232 ? -23.703 -16.125 -13.578 1 96.38 232 PRO A O 1
ATOM 1739 N N . ARG A 1 233 ? -21.859 -16.109 -12.422 1 96.75 233 ARG A N 1
ATOM 1740 C CA . ARG A 1 233 ? -22.125 -17.25 -11.555 1 96.75 233 ARG A CA 1
ATOM 1741 C C . ARG A 1 233 ? -21.188 -17.266 -10.367 1 96.75 233 ARG A C 1
ATOM 1743 O O . ARG A 1 233 ? -20.156 -16.578 -10.367 1 96.75 233 ARG A O 1
ATOM 1750 N N . PRO A 1 234 ? -21.469 -18.125 -9.375 1 97.62 234 PRO A N 1
ATOM 1751 C CA . PRO A 1 234 ? -20.5 -18.266 -8.289 1 97.62 234 PRO A CA 1
ATOM 1752 C C . PRO A 1 234 ? -19.156 -18.828 -8.773 1 97.62 234 PRO A C 1
ATOM 1754 O O . PRO A 1 234 ? -19.125 -19.609 -9.727 1 97.62 234 PRO A O 1
ATOM 1757 N N . VAL A 1 235 ? -18.156 -18.391 -8.07 1 98.56 235 VAL A N 1
ATOM 1758 C CA . VAL A 1 235 ? -16.797 -18.859 -8.383 1 98.56 235 VAL A CA 1
ATOM 1759 C C . VAL A 1 235 ? -16.766 -20.391 -8.367 1 98.56 235 VAL A C 1
ATOM 1761 O O . VAL A 1 235 ? -17.312 -21.016 -7.469 1 98.56 235 VAL A O 1
ATOM 1764 N N . ILE A 1 236 ? -16.188 -20.953 -9.43 1 98.56 236 ILE A N 1
ATOM 1765 C CA . ILE A 1 236 ? -16.031 -22.406 -9.5 1 98.56 236 ILE A CA 1
ATOM 1766 C C . ILE A 1 236 ? -14.875 -22.844 -8.602 1 98.56 236 ILE A C 1
ATOM 1768 O O . ILE A 1 236 ? -13.758 -22.344 -8.727 1 98.56 236 ILE A O 1
ATOM 1772 N N . ASP A 1 237 ? -15.141 -23.812 -7.727 1 97.75 237 ASP A N 1
ATOM 1773 C CA . ASP A 1 237 ? -14.125 -24.297 -6.801 1 97.75 237 ASP A CA 1
ATOM 1774 C C . ASP A 1 237 ? -13.164 -25.25 -7.5 1 97.75 237 ASP A C 1
ATOM 1776 O O . ASP A 1 237 ? -13.578 -26.312 -7.988 1 97.75 237 ASP A O 1
ATOM 1780 N N . SER A 1 238 ? -11.938 -24.828 -7.512 1 96.19 238 SER A N 1
ATOM 1781 C CA . SER A 1 238 ? -10.906 -25.719 -8.039 1 96.19 238 SER A CA 1
ATOM 1782 C C . SER A 1 238 ? -10.211 -26.484 -6.926 1 96.19 238 SER A C 1
ATOM 1784 O O . SER A 1 238 ? -10.117 -26.016 -5.793 1 96.19 238 SER A O 1
ATOM 1786 N N . VAL A 1 239 ? -9.797 -27.734 -7.234 1 94.81 239 VAL A N 1
ATOM 1787 C CA . VAL A 1 239 ? -9.023 -28.609 -6.352 1 94.81 239 VAL A CA 1
ATOM 1788 C C . VAL A 1 239 ? -7.949 -29.344 -7.148 1 94.81 239 VAL A C 1
ATOM 1790 O O . VAL A 1 239 ? -8.102 -29.562 -8.352 1 94.81 239 VAL A O 1
ATOM 1793 N N . PRO A 1 240 ? -6.883 -29.672 -6.434 1 92.12 240 PRO A N 1
ATOM 1794 C CA . PRO A 1 240 ? -5.887 -30.469 -7.156 1 92.12 240 PRO A CA 1
ATOM 1795 C C . PRO A 1 240 ? -6.438 -31.797 -7.648 1 92.12 240 PRO A C 1
ATOM 1797 O O . PRO A 1 240 ? -7.062 -32.531 -6.879 1 92.12 240 PRO A O 1
ATOM 1800 N N . ALA A 1 241 ? -6.098 -32.062 -8.875 1 93 241 ALA A N 1
ATOM 1801 C CA . ALA A 1 241 ? -6.629 -33.25 -9.492 1 93 241 ALA A CA 1
ATOM 1802 C C . ALA A 1 241 ? -6.176 -34.5 -8.734 1 93 241 ALA A C 1
ATOM 1804 O O . ALA A 1 241 ? -6.949 -35.438 -8.555 1 93 241 ALA A O 1
ATOM 1805 N N . GLU A 1 242 ? -4.914 -34.531 -8.266 1 92.19 242 GLU A N 1
ATOM 1806 C CA . GLU A 1 242 ? -4.352 -35.688 -7.586 1 92.19 242 GLU A CA 1
ATOM 1807 C C . GLU A 1 242 ? -4.996 -35.906 -6.219 1 92.19 242 GLU A C 1
ATOM 1809 O O . GLU A 1 242 ? -5.262 -37.031 -5.812 1 92.19 242 GLU A O 1
ATOM 1814 N N . ALA A 1 243 ? -5.305 -34.844 -5.535 1 92.25 243 ALA A N 1
ATOM 1815 C CA . ALA A 1 243 ? -5.824 -34.906 -4.172 1 92.25 243 ALA A CA 1
ATOM 1816 C C . ALA A 1 243 ? -7.324 -35.188 -4.172 1 92.25 243 ALA A C 1
ATOM 1818 O O . ALA A 1 243 ? -7.832 -35.875 -3.273 1 92.25 243 ALA A O 1
ATOM 1819 N N . ASP A 1 244 ? -8.055 -34.688 -5.191 1 96.19 244 ASP A N 1
ATOM 1820 C CA . ASP A 1 244 ? -9.508 -34.844 -5.285 1 96.19 244 ASP A CA 1
ATOM 1821 C C . ASP A 1 244 ? -9.961 -34.938 -6.738 1 96.19 244 ASP A C 1
ATOM 1823 O O . ASP A 1 244 ? -10.531 -33.969 -7.273 1 96.19 244 ASP A O 1
ATOM 1827 N N . PRO A 1 245 ? -9.805 -36.125 -7.297 1 96.44 245 PRO A N 1
ATOM 1828 C CA . PRO A 1 245 ? -10.156 -36.312 -8.711 1 96.44 245 PRO A CA 1
ATOM 1829 C C . PRO A 1 245 ? -11.617 -35.969 -9 1 96.44 245 PRO A C 1
ATOM 1831 O O . PRO A 1 245 ? -11.922 -35.375 -10.047 1 96.44 245 PRO A O 1
ATOM 1834 N N . GLU A 1 246 ? -12.508 -36.344 -8.094 1 97.56 246 GLU A N 1
ATOM 1835 C CA . GLU A 1 246 ? -13.93 -36.062 -8.297 1 97.56 246 GLU A CA 1
ATOM 1836 C C . GLU A 1 246 ? -14.195 -34.562 -8.266 1 97.56 246 GLU A C 1
ATOM 1838 O O . GLU A 1 246 ? -14.969 -34.031 -9.078 1 97.56 246 GLU A O 1
ATOM 1843 N N . GLY A 1 247 ? -13.578 -33.875 -7.277 1 97.69 247 GLY A N 1
ATOM 1844 C CA . GLY A 1 247 ? -13.711 -32.438 -7.211 1 97.69 247 GLY A CA 1
ATOM 1845 C C . GLY A 1 247 ? -13.156 -31.719 -8.438 1 97.69 247 GLY A C 1
ATOM 1846 O O . GLY A 1 247 ? -13.766 -30.766 -8.93 1 97.69 247 GLY A O 1
ATOM 1847 N N . PHE A 1 248 ? -12.102 -32.25 -8.891 1 98 248 PHE A N 1
ATOM 1848 C CA . PHE A 1 248 ? -11.484 -31.719 -10.109 1 98 248 PHE A CA 1
ATOM 1849 C C . PHE A 1 248 ? -12.43 -31.859 -11.297 1 98 248 PHE A C 1
ATOM 1851 O O . PHE A 1 248 ? -12.641 -30.906 -12.047 1 98 248 PHE A O 1
ATOM 1858 N N . GLU A 1 249 ? -12.984 -33 -11.43 1 98.19 249 GLU A N 1
ATOM 1859 C CA . GLU A 1 249 ? -13.914 -33.25 -12.531 1 98.19 249 GLU A CA 1
ATOM 1860 C C . GLU A 1 249 ? -15.141 -32.344 -12.445 1 98.19 249 GLU A C 1
ATOM 1862 O O . GLU A 1 249 ? -15.672 -31.922 -13.461 1 98.19 249 GLU A O 1
ATOM 1867 N N . ARG A 1 250 ? -15.594 -32.094 -11.242 1 98.31 250 ARG A N 1
ATOM 1868 C CA . ARG A 1 250 ? -16.734 -31.203 -11.055 1 98.31 250 ARG A CA 1
ATOM 1869 C C . ARG A 1 250 ? -16.406 -29.797 -11.555 1 98.31 250 ARG A C 1
ATOM 1871 O O . ARG A 1 250 ? -17.234 -29.156 -12.195 1 98.31 250 ARG A O 1
ATOM 1878 N N . ALA A 1 251 ? -15.219 -29.312 -11.281 1 98.5 251 ALA A N 1
ATOM 1879 C CA . ALA A 1 251 ? -14.797 -28 -11.742 1 98.5 251 ALA A CA 1
ATOM 1880 C C . ALA A 1 251 ? -14.727 -27.938 -13.266 1 98.5 251 ALA A C 1
ATOM 1882 O O . ALA A 1 251 ? -15.203 -26.984 -13.875 1 98.5 251 ALA A O 1
ATOM 1883 N N . VAL A 1 252 ? -14.156 -28.938 -13.844 1 98.62 252 VAL A N 1
ATOM 1884 C CA . VAL A 1 252 ? -14.016 -29.016 -15.289 1 98.62 252 VAL A CA 1
ATOM 1885 C C . VAL A 1 252 ? -15.398 -29.016 -15.945 1 98.62 252 VAL A C 1
ATOM 1887 O O . VAL A 1 252 ? -15.633 -28.297 -16.922 1 98.62 252 VAL A O 1
ATOM 1890 N N . ARG A 1 253 ? -16.297 -29.797 -15.406 1 98.44 253 ARG A N 1
ATOM 1891 C CA . ARG A 1 253 ? -17.625 -29.922 -15.961 1 98.44 253 ARG A CA 1
ATOM 1892 C C . ARG A 1 253 ? -18.391 -28.594 -15.859 1 98.44 253 ARG A C 1
ATOM 1894 O O . ARG A 1 253 ? -19.125 -28.219 -16.766 1 98.44 253 ARG A O 1
ATOM 1901 N N . ALA A 1 254 ? -18.203 -28 -14.742 1 98.69 254 ALA A N 1
ATOM 1902 C CA . ALA A 1 254 ? -18.844 -26.703 -14.57 1 98.69 254 ALA A CA 1
ATOM 1903 C C . ALA A 1 254 ? -18.391 -25.703 -15.633 1 98.69 254 ALA A C 1
ATOM 1905 O O . ALA A 1 254 ? -19.203 -24.984 -16.219 1 98.69 254 ALA A O 1
ATOM 1906 N N . LEU A 1 255 ? -17.109 -25.656 -15.883 1 98.56 255 LEU A N 1
ATOM 1907 C CA . LEU A 1 255 ? -16.562 -24.766 -16.891 1 98.56 255 LEU A CA 1
ATOM 1908 C C . LEU A 1 255 ? -17 -25.188 -18.297 1 98.56 255 LEU A C 1
ATOM 1910 O O . LEU A 1 255 ? -17.359 -24.344 -19.109 1 98.56 255 LEU A O 1
ATOM 1914 N N . HIS A 1 256 ? -16.984 -26.453 -18.516 1 98.62 256 HIS A N 1
ATOM 1915 C CA . HIS A 1 256 ? -17.438 -27.016 -19.781 1 98.62 256 HIS A CA 1
ATOM 1916 C C . HIS A 1 256 ? -18.875 -26.594 -20.078 1 98.62 256 HIS A C 1
ATOM 1918 O O . HIS A 1 256 ? -19.172 -26.172 -21.188 1 98.62 256 HIS A O 1
ATOM 1924 N N . GLU A 1 257 ? -19.703 -26.766 -19.109 1 98.5 257 GLU A N 1
ATOM 1925 C CA . GLU A 1 257 ? -21.109 -26.406 -19.266 1 98.5 257 GLU A CA 1
ATOM 1926 C C . GLU A 1 257 ? -21.281 -24.922 -19.547 1 98.5 257 GLU A C 1
ATOM 1928 O O . GLU A 1 257 ? -22.109 -24.531 -20.359 1 98.5 257 GLU A O 1
ATOM 1933 N N . ALA A 1 258 ? -20.5 -24.125 -18.859 1 98.38 258 ALA A N 1
ATOM 1934 C CA . ALA A 1 258 ? -20.578 -22.688 -19.031 1 98.38 258 ALA A CA 1
ATOM 1935 C C . ALA A 1 258 ? -20.172 -22.281 -20.453 1 98.38 258 ALA A C 1
ATOM 1937 O O . ALA A 1 258 ? -20.766 -21.391 -21.062 1 98.38 258 ALA A O 1
ATOM 1938 N N . VAL A 1 259 ? -19.188 -22.922 -20.984 1 98 259 VAL A N 1
ATOM 1939 C CA . VAL A 1 259 ? -18.75 -22.641 -22.344 1 98 259 VAL A CA 1
ATOM 1940 C C . VAL A 1 259 ? -19.797 -23.141 -23.344 1 98 259 VAL A C 1
ATOM 1942 O O . VAL A 1 259 ? -20.188 -22.406 -24.25 1 98 259 VAL A O 1
ATOM 1945 N N . GLY A 1 260 ? -20.266 -24.297 -23.125 1 97.56 260 GLY A N 1
ATOM 1946 C CA . GLY A 1 260 ? -21.25 -24.891 -24.016 1 97.56 260 GLY A CA 1
ATOM 1947 C C . GLY A 1 260 ? -22.547 -24.109 -24.094 1 97.56 260 GLY A C 1
ATOM 1948 O O . GLY A 1 260 ? -23.172 -24.062 -25.141 1 97.56 260 GLY A O 1
ATOM 1949 N N . SER A 1 261 ? -22.938 -23.562 -23 1 97.56 261 SER A N 1
ATOM 1950 C CA . SER A 1 261 ? -24.203 -22.828 -22.938 1 97.56 261 SER A CA 1
ATOM 1951 C C . SER A 1 261 ? -24.031 -21.406 -23.453 1 97.56 261 SER A C 1
ATOM 1953 O O . SER A 1 261 ? -25.016 -20.672 -23.609 1 97.56 261 SER A O 1
ATOM 1955 N N . GLY A 1 262 ? -22.812 -21 -23.656 1 96.44 262 GLY A N 1
ATOM 1956 C CA . GLY A 1 262 ? -22.547 -19.641 -24.109 1 96.44 262 GLY A CA 1
ATOM 1957 C C . GLY A 1 262 ? -22.438 -18.641 -22.969 1 96.44 262 GLY A C 1
ATOM 1958 O O . GLY A 1 262 ? -22.234 -17.453 -23.203 1 96.44 262 GLY A O 1
ATOM 1959 N N . LEU A 1 263 ? -22.438 -19.156 -21.781 1 96.94 263 LEU A N 1
ATOM 1960 C CA . LEU A 1 263 ? -22.359 -18.297 -20.609 1 96.94 263 LEU A CA 1
ATOM 1961 C C . LEU A 1 263 ? -20.969 -17.656 -20.516 1 96.94 263 LEU A C 1
ATOM 1963 O O . LEU A 1 263 ? -20.844 -16.516 -20.078 1 96.94 263 LEU A O 1
ATOM 1967 N N . ALA A 1 264 ? -20 -18.469 -20.891 1 96.5 264 ALA A N 1
ATOM 1968 C CA . ALA A 1 264 ? -18.641 -17.953 -20.734 1 96.5 264 ALA A CA 1
ATOM 1969 C C . ALA A 1 264 ? -17.812 -18.219 -21.984 1 96.5 264 ALA A C 1
ATOM 1971 O O . ALA A 1 264 ? -17.906 -19.297 -22.594 1 96.5 264 ALA A O 1
ATOM 1972 N N . SER A 1 265 ? -17 -17.266 -22.344 1 97.81 265 SER A N 1
ATOM 1973 C CA . SER A 1 265 ? -16.016 -17.422 -23.406 1 97.81 265 SER A CA 1
ATOM 1974 C C . SER A 1 265 ? -14.602 -17.156 -22.891 1 97.81 265 SER A C 1
ATOM 1976 O O . SER A 1 265 ? -13.625 -17.25 -23.641 1 97.81 265 SER A O 1
ATOM 1978 N N . ALA A 1 266 ? -14.5 -16.797 -21.609 1 98.5 266 ALA A N 1
ATOM 1979 C CA . ALA A 1 266 ? -13.203 -16.562 -20.984 1 98.5 266 ALA A CA 1
ATOM 1980 C C . ALA A 1 266 ? -13.227 -16.953 -19.5 1 98.5 266 ALA A C 1
ATOM 1982 O O . ALA A 1 266 ? -14.281 -16.938 -18.875 1 98.5 266 ALA A O 1
ATOM 1983 N N . ALA A 1 267 ? -12.062 -17.328 -19 1 98.81 267 ALA A N 1
ATOM 1984 C CA . ALA A 1 267 ? -11.953 -17.688 -17.594 1 98.81 267 ALA A CA 1
ATOM 1985 C C . ALA A 1 267 ? -10.578 -17.312 -17.031 1 98.81 267 ALA A C 1
ATOM 1987 O O . ALA A 1 267 ? -9.586 -17.297 -17.766 1 98.81 267 ALA A O 1
ATOM 1988 N N . LEU A 1 268 ? -10.562 -16.875 -15.797 1 98.88 268 LEU A N 1
ATOM 1989 C CA . LEU A 1 268 ? -9.383 -16.797 -14.953 1 98.88 268 LEU A CA 1
ATOM 1990 C C . LEU A 1 268 ? -9.289 -18 -14.023 1 98.88 268 LEU A C 1
ATOM 1992 O O . LEU A 1 268 ? -10.242 -18.312 -13.312 1 98.88 268 LEU A O 1
ATOM 1996 N N . VAL A 1 269 ? -8.141 -18.703 -14.102 1 98.75 269 VAL A N 1
ATOM 1997 C CA . VAL A 1 269 ? -8.023 -19.938 -13.328 1 98.75 269 VAL A CA 1
ATOM 1998 C C . VAL A 1 269 ? -6.848 -19.828 -12.367 1 98.75 269 VAL A C 1
ATOM 2000 O O . VAL A 1 269 ? -5.719 -19.547 -12.781 1 98.75 269 VAL A O 1
ATOM 2003 N N . HIS A 1 270 ? -7.105 -19.969 -11.117 1 97.88 270 HIS A N 1
ATOM 2004 C CA . HIS A 1 270 ? -6.098 -20.094 -10.07 1 97.88 270 HIS A CA 1
ATOM 2005 C C . HIS A 1 270 ? -5.969 -21.547 -9.609 1 97.88 270 HIS A C 1
ATOM 2007 O O . HIS A 1 270 ? -6.957 -22.156 -9.188 1 97.88 270 HIS A O 1
ATOM 2013 N N . ASN A 1 271 ? -4.711 -22.141 -9.688 1 96.38 271 ASN A N 1
ATOM 2014 C CA . ASN A 1 271 ? -3.434 -21.578 -10.117 1 96.38 271 ASN A CA 1
ATOM 2015 C C . ASN A 1 271 ? -2.977 -22.172 -11.445 1 96.38 271 ASN A C 1
ATOM 2017 O O . ASN A 1 271 ? -3.756 -22.828 -12.141 1 96.38 271 ASN A O 1
ATOM 2021 N N . ASP A 1 272 ? -1.738 -21.906 -11.875 1 96.94 272 ASP A N 1
ATOM 2022 C CA . ASP A 1 272 ? -1.31 -22.281 -13.219 1 96.94 272 ASP A CA 1
ATOM 2023 C C . ASP A 1 272 ? -1.213 -23.812 -13.352 1 96.94 272 ASP A C 1
ATOM 2025 O O . ASP A 1 272 ? -1.441 -24.359 -14.43 1 96.94 272 ASP A O 1
ATOM 2029 N N . VAL A 1 273 ? -0.998 -24.547 -12.242 1 95.38 273 VAL A N 1
ATOM 2030 C CA . VAL A 1 273 ? -1.007 -26.016 -12.289 1 95.38 273 VAL A CA 1
ATOM 2031 C C . VAL A 1 273 ? -2.418 -26.516 -12.594 1 95.38 273 VAL A C 1
ATOM 2033 O O . VAL A 1 273 ? -2.615 -27.312 -13.508 1 95.38 273 VAL A O 1
ATOM 2036 N N . ASP A 1 274 ? -3.348 -26 -11.844 1 97 274 ASP A N 1
ATOM 2037 C CA . ASP A 1 274 ? -4.738 -26.375 -12.086 1 97 274 ASP A CA 1
ATOM 2038 C C . ASP A 1 274 ? -5.176 -25.969 -13.492 1 97 274 ASP A C 1
ATOM 2040 O O . ASP A 1 274 ? -5.879 -26.734 -14.172 1 97 274 ASP A O 1
ATOM 2044 N N . ALA A 1 275 ? -4.762 -24.844 -13.93 1 98.31 275 ALA A N 1
ATOM 2045 C CA . ALA A 1 275 ? -5.129 -24.359 -15.258 1 98.31 275 ALA A CA 1
ATOM 2046 C C . ALA A 1 275 ? -4.652 -25.312 -16.344 1 98.31 275 ALA A C 1
ATOM 2048 O O . ALA A 1 275 ? -5.402 -25.625 -17.266 1 98.31 275 ALA A O 1
ATOM 2049 N N . ILE A 1 276 ? -3.412 -25.75 -16.219 1 97.88 276 ILE A N 1
ATOM 2050 C CA . ILE A 1 276 ? -2.857 -26.672 -17.219 1 97.88 276 ILE A CA 1
ATOM 2051 C C . ILE A 1 276 ? -3.689 -27.953 -17.25 1 97.88 276 ILE A C 1
ATOM 2053 O O . ILE A 1 276 ? -4.062 -28.422 -18.328 1 97.88 276 ILE A O 1
ATOM 2057 N N . GLU A 1 277 ? -4.016 -28.469 -16.078 1 97.94 277 GLU A N 1
ATOM 2058 C CA . GLU A 1 277 ? -4.773 -29.719 -15.992 1 97.94 277 GLU A CA 1
ATOM 2059 C C . GLU A 1 277 ? -6.199 -29.531 -16.5 1 97.94 277 GLU A C 1
ATOM 2061 O O . GLU A 1 277 ? -6.738 -30.422 -17.188 1 97.94 277 GLU A O 1
ATOM 2066 N N . ILE A 1 278 ? -6.758 -28.422 -16.219 1 98.31 278 ILE A N 1
ATOM 2067 C CA . ILE A 1 278 ? -8.117 -28.109 -16.656 1 98.31 278 ILE A CA 1
ATOM 2068 C C . ILE A 1 278 ? -8.156 -27.984 -18.172 1 98.31 278 ILE A C 1
ATOM 2070 O O . ILE A 1 278 ? -9.055 -28.531 -18.828 1 98.31 278 ILE A O 1
ATOM 2074 N N . VAL A 1 279 ? -7.195 -27.297 -18.75 1 98.12 279 VAL A N 1
ATOM 2075 C CA . VAL A 1 279 ? -7.121 -27.125 -20.188 1 98.12 279 VAL A CA 1
ATOM 2076 C C . VAL A 1 279 ? -7.012 -28.484 -20.875 1 98.12 279 VAL A C 1
ATOM 2078 O O . VAL A 1 279 ? -7.695 -28.75 -21.859 1 98.12 279 VAL A O 1
ATOM 2081 N N . GLN A 1 280 ? -6.176 -29.391 -20.312 1 97.5 280 GLN A N 1
ATOM 2082 C CA . GLN A 1 280 ? -5.992 -30.719 -20.859 1 97.5 280 GLN A CA 1
ATOM 2083 C C . GLN A 1 280 ? -7.297 -31.516 -20.828 1 97.5 280 GLN A C 1
ATOM 2085 O O . GLN A 1 280 ? -7.672 -32.125 -21.828 1 97.5 280 GLN A O 1
ATOM 2090 N N . ARG A 1 281 ? -7.969 -31.453 -19.719 1 97.94 281 ARG A N 1
ATOM 2091 C CA . ARG A 1 281 ? -9.203 -32.219 -19.562 1 97.94 281 ARG A CA 1
ATOM 2092 C C . ARG A 1 281 ? -10.312 -31.641 -20.453 1 97.94 281 ARG A C 1
ATOM 2094 O O . ARG A 1 281 ? -11.094 -32.406 -21.031 1 97.94 281 ARG A O 1
ATOM 2101 N N . LEU A 1 282 ? -10.391 -30.344 -20.594 1 98.19 282 LEU A N 1
ATOM 2102 C CA . LEU A 1 282 ? -11.367 -29.688 -21.469 1 98.19 282 LEU A CA 1
ATOM 2103 C C . LEU A 1 282 ? -11.156 -30.094 -22.922 1 98.19 282 LEU A C 1
ATOM 2105 O O . LEU A 1 282 ? -12.117 -30.312 -23.656 1 98.19 282 LEU A O 1
ATOM 2109 N N . ALA A 1 283 ? -9.922 -30.203 -23.281 1 97.75 283 ALA A N 1
ATOM 2110 C CA . ALA A 1 283 ? -9.609 -30.625 -24.641 1 97.75 283 ALA A CA 1
ATOM 2111 C C . ALA A 1 283 ? -10.195 -32 -24.938 1 97.75 283 ALA A C 1
ATOM 2113 O O . ALA A 1 283 ? -10.719 -32.25 -26.031 1 97.75 283 ALA A O 1
ATOM 2114 N N . GLU A 1 284 ? -10.141 -32.875 -23.969 1 97.81 284 GLU A N 1
ATOM 2115 C CA . GLU A 1 284 ? -10.711 -34.188 -24.094 1 97.81 284 GLU A CA 1
ATOM 2116 C C . GLU A 1 284 ? -12.227 -34.156 -24.266 1 97.81 284 GLU A C 1
ATOM 2118 O O . GLU A 1 284 ? -12.836 -35.062 -24.812 1 97.81 284 GLU A O 1
ATOM 2123 N N . LEU A 1 285 ? -12.781 -33.094 -23.828 1 98 285 LEU A N 1
ATOM 2124 C CA . LEU A 1 285 ? -14.234 -32.906 -23.891 1 98 285 LEU A CA 1
ATOM 2125 C C . LEU A 1 285 ? -14.625 -32.062 -25.078 1 98 285 LEU A C 1
ATOM 2127 O O . LEU A 1 285 ? -15.797 -31.688 -25.219 1 98 285 LEU A O 1
ATOM 2131 N N . GLY A 1 286 ? -13.625 -31.656 -25.844 1 97.81 286 GLY A N 1
ATOM 2132 C CA . GLY A 1 286 ? -13.898 -31 -27.094 1 97.81 286 GLY A CA 1
ATOM 2133 C C . GLY A 1 286 ? -13.852 -29.484 -27 1 97.81 286 GLY A C 1
ATOM 2134 O O . GLY A 1 286 ? -14.289 -28.781 -27.922 1 97.81 286 GLY A O 1
ATOM 2135 N N . VAL A 1 287 ? -13.43 -28.938 -25.922 1 98 287 VAL A N 1
ATOM 2136 C CA . VAL A 1 287 ? -13.305 -27.484 -25.75 1 98 287 VAL A CA 1
ATOM 2137 C C . VAL A 1 287 ? -11.852 -27.062 -26 1 98 287 VAL A C 1
ATOM 2139 O O . VAL A 1 287 ? -10.938 -27.531 -25.312 1 98 287 VAL A O 1
ATOM 2142 N N . ARG A 1 288 ? -11.656 -26.141 -26.953 1 96.5 288 ARG A N 1
ATOM 2143 C CA . ARG A 1 288 ? -10.312 -25.703 -27.328 1 96.5 288 ARG A CA 1
ATOM 2144 C C . ARG A 1 288 ? -9.977 -24.359 -26.703 1 96.5 288 ARG A C 1
ATOM 2146 O O . ARG A 1 288 ? -10.812 -23.469 -26.656 1 96.5 288 ARG A O 1
ATOM 2153 N N . VAL A 1 289 ? -8.805 -24.234 -26.172 1 97.56 289 VAL A N 1
ATOM 2154 C CA . VAL A 1 289 ? -8.219 -22.984 -25.703 1 97.56 289 VAL A CA 1
ATOM 2155 C C . VAL A 1 289 ? -7.137 -22.516 -26.672 1 97.56 289 VAL A C 1
ATOM 2157 O O . VAL A 1 289 ? -6.188 -23.25 -26.953 1 97.56 289 VAL A O 1
ATOM 2160 N N . PRO A 1 290 ? -7.234 -21.406 -27.25 1 97.44 290 PRO A N 1
ATOM 2161 C CA . PRO A 1 290 ? -8.117 -20.312 -26.844 1 97.44 290 PRO A CA 1
ATOM 2162 C C . PRO A 1 290 ? -9.391 -20.25 -27.688 1 97.44 290 PRO A C 1
ATOM 2164 O O . PRO A 1 290 ? -10.234 -19.375 -27.453 1 97.44 290 PRO A O 1
ATOM 2167 N N . GLN A 1 291 ? -9.586 -21.094 -28.641 1 96.12 291 GLN A N 1
ATOM 2168 C CA . GLN A 1 291 ? -10.594 -20.922 -29.672 1 96.12 291 GLN A CA 1
ATOM 2169 C C . GLN A 1 291 ? -12 -20.875 -29.078 1 96.12 291 GLN A C 1
ATOM 2171 O O . GLN A 1 291 ? -12.828 -20.062 -29.484 1 96.12 291 GLN A O 1
ATOM 2176 N N . ASP A 1 292 ? -12.312 -21.797 -28.203 1 97.12 292 ASP A N 1
ATOM 2177 C CA . ASP A 1 292 ? -13.633 -21.875 -27.609 1 97.12 292 ASP A CA 1
ATOM 2178 C C . ASP A 1 292 ? -13.664 -21.172 -26.25 1 97.12 292 ASP A C 1
ATOM 2180 O O . ASP A 1 292 ? -14.711 -20.688 -25.812 1 97.12 292 ASP A O 1
ATOM 2184 N N . LEU A 1 293 ? -12.531 -21.125 -25.578 1 98.19 293 LEU A N 1
ATOM 2185 C CA . LEU A 1 293 ? -12.398 -20.531 -24.25 1 98.19 293 LEU A CA 1
ATOM 2186 C C . LEU A 1 293 ? -11.039 -19.859 -24.094 1 98.19 293 LEU A C 1
ATOM 2188 O O . LEU A 1 293 ? -10 -20.516 -24.109 1 98.19 293 LEU A O 1
ATOM 2192 N N . ALA A 1 294 ? -11.07 -18.516 -24 1 98.5 294 ALA A N 1
ATOM 2193 C CA . ALA A 1 294 ? -9.852 -17.812 -23.609 1 98.5 294 ALA A CA 1
ATOM 2194 C C . ALA A 1 294 ? -9.555 -18 -22.141 1 98.5 294 ALA A C 1
ATOM 2196 O O . ALA A 1 294 ? -10.461 -17.938 -21.297 1 98.5 294 ALA A O 1
ATOM 2197 N N . LEU A 1 295 ? -8.281 -18.266 -21.844 1 98.56 295 LEU A N 1
ATOM 2198 C CA . LEU A 1 295 ? -7.953 -18.609 -20.469 1 98.56 295 LEU A CA 1
ATOM 2199 C C . LEU A 1 295 ? -6.695 -17.875 -20 1 98.56 295 LEU A C 1
ATOM 2201 O O . LEU A 1 295 ? -5.715 -17.797 -20.734 1 98.56 295 LEU A O 1
ATOM 2205 N N . ILE A 1 296 ? -6.777 -17.266 -18.828 1 98.81 296 ILE A N 1
ATOM 2206 C CA . ILE A 1 296 ? -5.629 -16.703 -18.125 1 98.81 296 ILE A CA 1
ATOM 2207 C C . ILE A 1 296 ? -5.402 -17.453 -16.812 1 98.81 296 ILE A C 1
ATOM 2209 O O . ILE A 1 296 ? -6.352 -17.703 -16.062 1 98.81 296 ILE A O 1
ATOM 2213 N N . ALA A 1 297 ? -4.203 -17.891 -16.625 1 98.81 297 ALA A N 1
ATOM 2214 C CA . ALA A 1 297 ? -3.844 -18.484 -15.336 1 98.81 297 ALA A CA 1
ATOM 2215 C C . ALA A 1 297 ? -3.398 -17.422 -14.344 1 98.81 297 ALA A C 1
ATOM 2217 O O . ALA A 1 297 ? -2.732 -16.453 -14.719 1 98.81 297 ALA A O 1
ATOM 2218 N N . TYR A 1 298 ? -3.807 -17.594 -13.062 1 98.38 298 TYR A N 1
ATOM 2219 C CA . TYR A 1 298 ? -3.225 -16.781 -12 1 98.38 298 TYR A CA 1
ATOM 2220 C C . TYR A 1 298 ? -2.08 -17.516 -11.32 1 98.38 298 TYR A C 1
ATOM 2222 O O . TYR A 1 298 ? -2.305 -18.516 -10.617 1 98.38 298 TYR A O 1
ATOM 2230 N N . ASP A 1 299 ? -0.996 -17 -11.359 1 96.56 299 ASP A N 1
ATOM 2231 C CA . ASP A 1 299 ? 0.306 -17.562 -11.008 1 96.56 299 ASP A CA 1
ATOM 2232 C C . ASP A 1 299 ? 1.064 -18.016 -12.25 1 96.56 299 ASP A C 1
ATOM 2234 O O . ASP A 1 299 ? 0.463 -18.516 -13.203 1 96.56 299 ASP A O 1
ATOM 2238 N N . ASP A 1 300 ? 2.314 -17.906 -12.336 1 96.62 300 ASP A N 1
ATOM 2239 C CA . ASP A 1 300 ? 3.123 -18.156 -13.523 1 96.62 300 ASP A CA 1
ATOM 2240 C C . ASP A 1 300 ? 4.34 -19.016 -13.195 1 96.62 300 ASP A C 1
ATOM 2242 O O . ASP A 1 300 ? 5.469 -18.672 -13.547 1 96.62 300 ASP A O 1
ATOM 2246 N N . GLU A 1 301 ? 4.098 -20.078 -12.539 1 93.94 301 GLU A N 1
ATOM 2247 C CA . GLU A 1 301 ? 5.184 -21 -12.203 1 93.94 301 GLU A CA 1
ATOM 2248 C C . GLU A 1 301 ? 5.473 -21.953 -13.352 1 93.94 301 GLU A C 1
ATOM 2250 O O . GLU A 1 301 ? 6.633 -22.234 -13.664 1 93.94 301 GLU A O 1
ATOM 2255 N N . VAL A 1 302 ? 4.402 -22.453 -13.969 1 94.12 302 VAL A N 1
ATOM 2256 C CA . VAL A 1 302 ? 4.57 -23.469 -15.016 1 94.12 302 VAL A CA 1
ATOM 2257 C C . VAL A 1 302 ? 3.66 -23.141 -16.203 1 94.12 302 VAL A C 1
ATOM 2259 O O . VAL A 1 302 ? 3.484 -23.969 -17.094 1 94.12 302 VAL A O 1
ATOM 2262 N N . ALA A 1 303 ? 3.137 -22 -16.172 1 96.12 303 ALA A N 1
ATOM 2263 C CA . ALA A 1 303 ? 2.154 -21.609 -17.188 1 96.12 303 ALA A CA 1
ATOM 2264 C C . ALA A 1 303 ? 2.74 -21.688 -18.594 1 96.12 303 ALA A C 1
ATOM 2266 O O . ALA A 1 303 ? 2.053 -22.094 -19.531 1 96.12 303 ALA A O 1
ATOM 2267 N N . ALA A 1 304 ? 3.969 -21.359 -18.703 1 94.44 304 ALA A N 1
ATOM 2268 C CA . ALA A 1 304 ? 4.625 -21.297 -20 1 94.44 304 ALA A CA 1
ATOM 2269 C C . ALA A 1 304 ? 4.898 -22.703 -20.531 1 94.44 304 ALA A C 1
ATOM 2271 O O . ALA A 1 304 ? 5.133 -22.891 -21.734 1 94.44 304 ALA A O 1
ATOM 2272 N N . LEU A 1 305 ? 4.793 -23.703 -19.703 1 93.5 305 LEU A N 1
ATOM 2273 C CA . LEU A 1 305 ? 5.207 -25.062 -20.047 1 93.5 305 LEU A CA 1
ATOM 2274 C C . LEU A 1 305 ? 4.031 -25.859 -20.594 1 93.5 305 LEU A C 1
ATOM 2276 O O . LEU A 1 305 ? 4.207 -26.984 -21.078 1 93.5 305 LEU A O 1
ATOM 2280 N N . ALA A 1 306 ? 2.908 -25.312 -20.578 1 93.75 306 ALA A N 1
ATOM 2281 C CA . ALA A 1 306 ? 1.721 -26 -21.094 1 93.75 306 ALA A CA 1
ATOM 2282 C C . ALA A 1 306 ? 1.812 -26.203 -22.609 1 93.75 306 ALA A C 1
ATOM 2284 O O . ALA A 1 306 ? 2.566 -25.5 -23.281 1 93.75 306 ALA A O 1
ATOM 2285 N N . ASP A 1 307 ? 1.058 -27.25 -23.125 1 93.25 307 ASP A N 1
ATOM 2286 C CA . ASP A 1 307 ? 0.988 -27.453 -24.562 1 93.25 307 ASP A CA 1
ATOM 2287 C C . ASP A 1 307 ? 0.575 -26.172 -25.281 1 93.25 307 ASP A C 1
ATOM 2289 O O . ASP A 1 307 ? 1.174 -25.812 -26.297 1 93.25 307 ASP A O 1
ATOM 2293 N N . THR A 1 308 ? -0.438 -25.625 -24.844 1 94.19 308 THR A N 1
ATOM 2294 C CA . THR A 1 308 ? -0.76 -24.234 -25.156 1 94.19 308 THR A CA 1
ATOM 2295 C C . THR A 1 308 ? -0.222 -23.312 -24.078 1 94.19 308 THR A C 1
ATOM 2297 O O . THR A 1 308 ? -0.763 -23.25 -22.969 1 94.19 308 THR A O 1
ATOM 2300 N N . PRO A 1 309 ? 0.855 -22.641 -24.406 1 96.38 309 PRO A N 1
ATOM 2301 C CA . PRO A 1 309 ? 1.386 -21.766 -23.359 1 96.38 309 PRO A CA 1
ATOM 2302 C C . PRO A 1 309 ? 0.332 -20.812 -22.812 1 96.38 309 PRO A C 1
ATOM 2304 O O . PRO A 1 309 ? -0.326 -20.094 -23.562 1 96.38 309 PRO A O 1
ATOM 2307 N N . LEU A 1 310 ? 0.183 -20.797 -21.469 1 98.25 310 LEU A N 1
ATOM 2308 C CA . LEU A 1 310 ? -0.904 -20.047 -20.844 1 98.25 310 LEU A CA 1
ATOM 2309 C C . LEU A 1 310 ? -0.506 -18.609 -20.594 1 98.25 310 LEU A C 1
ATOM 2311 O O . LEU A 1 310 ? 0.582 -18.328 -20.094 1 98.25 310 LEU A O 1
ATOM 2315 N N . THR A 1 311 ? -1.327 -17.641 -21.094 1 98.44 311 THR A N 1
ATOM 2316 C CA . THR A 1 311 ? -1.269 -16.297 -20.516 1 98.44 311 THR A CA 1
ATOM 2317 C C . THR A 1 311 ? -1.441 -16.359 -19 1 98.44 311 THR A C 1
ATOM 2319 O O . THR A 1 311 ? -2.289 -17.094 -18.5 1 98.44 311 THR A O 1
ATOM 2322 N N . ALA A 1 312 ? -0.57 -15.602 -18.266 1 98.69 312 ALA A N 1
ATOM 2323 C CA . ALA A 1 312 ? -0.612 -15.766 -16.812 1 98.69 312 ALA A CA 1
ATOM 2324 C C . ALA A 1 312 ? -0.329 -14.453 -16.094 1 98.69 312 ALA A C 1
ATOM 2326 O O . ALA A 1 312 ? 0.479 -13.648 -16.562 1 98.69 312 ALA A O 1
ATOM 2327 N N . VAL A 1 313 ? -1.107 -14.195 -15.031 1 98.56 313 VAL A N 1
ATOM 2328 C CA . VAL A 1 313 ? -0.704 -13.188 -14.055 1 98.56 313 VAL A CA 1
ATOM 2329 C C . VAL A 1 313 ? 0.456 -13.719 -13.219 1 98.56 313 VAL A C 1
ATOM 2331 O O . VAL A 1 313 ? 0.389 -14.828 -12.688 1 98.56 313 VAL A O 1
ATOM 2334 N N . ALA A 1 314 ? 1.512 -12.953 -13.172 1 97.88 314 ALA A N 1
ATOM 2335 C CA . ALA A 1 314 ? 2.729 -13.375 -12.484 1 97.88 314 ALA A CA 1
ATOM 2336 C C . ALA A 1 314 ? 3.018 -12.492 -11.281 1 97.88 314 ALA A C 1
ATOM 2338 O O . ALA A 1 314 ? 3.543 -11.383 -11.422 1 97.88 314 ALA A O 1
ATOM 2339 N N . PRO A 1 315 ? 2.633 -12.922 -9.992 1 97.88 315 PRO A N 1
ATOM 2340 C CA . PRO A 1 315 ? 3.076 -12.18 -8.805 1 97.88 315 PRO A CA 1
ATOM 2341 C C . PRO A 1 315 ? 4.598 -12.141 -8.672 1 97.88 315 PRO A C 1
ATOM 2343 O O . PRO A 1 315 ? 5.277 -13.109 -9.008 1 97.88 315 PRO A O 1
ATOM 2346 N N . PRO A 1 316 ? 5.168 -11.008 -8.242 1 97.5 316 PRO A N 1
ATOM 2347 C CA . PRO A 1 316 ? 6.621 -10.867 -8.125 1 97.5 316 PRO A CA 1
ATOM 2348 C C . PRO A 1 316 ? 7.168 -11.461 -6.828 1 97.5 316 PRO A C 1
ATOM 2350 O O . PRO A 1 316 ? 7.719 -10.734 -5.996 1 97.5 316 PRO A O 1
ATOM 2353 N N . LYS A 1 317 ? 7.113 -12.742 -6.699 1 97.31 317 LYS A N 1
ATOM 2354 C CA . LYS A 1 317 ? 7.367 -13.5 -5.477 1 97.31 317 LYS A CA 1
ATOM 2355 C C . LYS A 1 317 ? 8.789 -13.258 -4.969 1 97.31 317 LYS A C 1
ATOM 2357 O O . LYS A 1 317 ? 8.984 -12.969 -3.789 1 97.31 317 LYS A O 1
ATOM 2362 N N . ARG A 1 318 ? 9.766 -13.367 -5.871 1 96.5 318 ARG A N 1
ATOM 2363 C CA . ARG A 1 318 ? 11.164 -13.172 -5.488 1 96.5 318 ARG A CA 1
ATOM 2364 C C . ARG A 1 318 ? 11.391 -11.773 -4.93 1 96.5 318 ARG A C 1
ATOM 2366 O O . ARG A 1 318 ? 12.086 -11.602 -3.928 1 96.5 318 ARG A O 1
ATOM 2373 N N . GLN A 1 319 ? 10.789 -10.805 -5.547 1 97.56 319 GLN A N 1
ATOM 2374 C CA . GLN A 1 319 ? 10.914 -9.414 -5.113 1 97.56 319 GLN A CA 1
ATOM 2375 C C . GLN A 1 319 ? 10.227 -9.195 -3.77 1 97.56 319 GLN A C 1
ATOM 2377 O O . GLN A 1 319 ? 10.672 -8.375 -2.965 1 97.56 319 GLN A O 1
ATOM 2382 N N . VAL A 1 320 ? 9.148 -9.891 -3.547 1 98.31 320 VAL A N 1
ATOM 2383 C CA . VAL A 1 320 ? 8.484 -9.805 -2.252 1 98.31 320 VAL A CA 1
ATOM 2384 C C . VAL A 1 320 ? 9.453 -10.211 -1.143 1 98.31 320 VAL A C 1
ATOM 2386 O O . VAL A 1 320 ? 9.609 -9.492 -0.154 1 98.31 320 VAL A O 1
ATOM 2389 N N . GLY A 1 321 ? 10.086 -11.367 -1.341 1 98.44 321 GLY A N 1
ATOM 2390 C CA . GLY A 1 321 ? 11.07 -11.812 -0.367 1 98.44 321 GLY A CA 1
ATOM 2391 C C . GLY A 1 321 ? 12.211 -10.828 -0.178 1 98.44 321 GLY A C 1
ATOM 2392 O O . GLY A 1 321 ? 12.617 -10.547 0.952 1 98.44 321 GLY A O 1
ATOM 2393 N N . ARG A 1 322 ? 12.672 -10.32 -1.269 1 97.81 322 ARG A N 1
ATOM 2394 C CA . ARG A 1 322 ? 13.773 -9.359 -1.249 1 97.81 322 ARG A CA 1
ATOM 2395 C C . ARG A 1 322 ? 13.406 -8.109 -0.459 1 97.81 322 ARG A C 1
ATOM 2397 O O . ARG A 1 322 ? 14.102 -7.738 0.488 1 97.81 322 ARG A O 1
ATOM 2404 N N . HIS A 1 323 ? 12.281 -7.496 -0.805 1 98.38 323 HIS A N 1
ATOM 2405 C CA . HIS A 1 323 ? 11.906 -6.219 -0.207 1 98.38 323 HIS A CA 1
ATOM 2406 C C . HIS A 1 323 ? 11.523 -6.391 1.258 1 98.38 323 HIS A C 1
ATOM 2408 O O . HIS A 1 323 ? 11.773 -5.5 2.076 1 98.38 323 HIS A O 1
ATOM 2414 N N . ALA A 1 324 ? 10.883 -7.52 1.569 1 98.81 324 ALA A N 1
ATOM 2415 C CA . ALA A 1 324 ? 10.562 -7.781 2.971 1 98.81 324 ALA A CA 1
ATOM 2416 C C . ALA A 1 324 ? 11.828 -7.875 3.816 1 98.81 324 ALA A C 1
ATOM 2418 O O . ALA A 1 324 ? 11.891 -7.32 4.914 1 98.81 324 ALA A O 1
ATOM 2419 N N . THR A 1 325 ? 12.82 -8.555 3.314 1 98.56 325 THR A N 1
ATOM 2420 C CA . THR A 1 325 ? 14.086 -8.727 4.027 1 98.56 325 THR A CA 1
ATOM 2421 C C . THR A 1 325 ? 14.812 -7.395 4.16 1 98.56 325 THR A C 1
ATOM 2423 O O . THR A 1 325 ? 15.32 -7.059 5.238 1 98.56 325 THR A O 1
ATOM 2426 N N . GLU A 1 326 ? 14.836 -6.672 3.086 1 97.81 326 GLU A N 1
ATOM 2427 C CA . GLU A 1 326 ? 15.477 -5.359 3.117 1 97.81 326 GLU A CA 1
ATOM 2428 C C . GLU A 1 326 ? 14.812 -4.445 4.145 1 97.81 326 GLU A C 1
ATOM 2430 O O . GLU A 1 326 ? 15.5 -3.744 4.891 1 97.81 326 GLU A O 1
ATOM 2435 N N . LEU A 1 327 ? 13.492 -4.453 4.168 1 98 327 LEU A N 1
ATOM 2436 C CA . LEU A 1 327 ? 12.742 -3.65 5.133 1 98 327 LEU A CA 1
ATOM 2437 C C . LEU A 1 327 ? 13.086 -4.062 6.559 1 98 327 LEU A C 1
ATOM 2439 O O . LEU A 1 327 ? 13.328 -3.207 7.414 1 98 327 LEU A O 1
ATOM 2443 N N . LEU A 1 328 ? 13.117 -5.348 6.789 1 97.75 328 LEU A N 1
ATOM 2444 C CA . LEU A 1 328 ? 13.438 -5.844 8.125 1 97.75 328 LEU A CA 1
ATOM 2445 C C . LEU A 1 328 ? 14.852 -5.43 8.531 1 97.75 328 LEU A C 1
ATOM 2447 O O . LEU A 1 328 ? 15.07 -5.004 9.664 1 97.75 328 LEU A O 1
ATOM 2451 N N . VAL A 1 329 ? 15.805 -5.562 7.648 1 95.81 329 VAL A N 1
ATOM 2452 C CA . VAL A 1 329 ? 17.188 -5.191 7.922 1 95.81 329 VAL A CA 1
ATOM 2453 C C . VAL A 1 329 ? 17.266 -3.707 8.266 1 95.81 329 VAL A C 1
ATOM 2455 O O . VAL A 1 329 ? 17.969 -3.316 9.203 1 95.81 329 VAL A O 1
ATOM 2458 N N . GLU A 1 330 ? 16.547 -2.904 7.48 1 93.75 330 GLU A N 1
ATOM 2459 C CA . GLU A 1 330 ? 16.516 -1.476 7.773 1 93.75 330 GLU A CA 1
ATOM 2460 C C . GLU A 1 330 ? 16.016 -1.221 9.195 1 93.75 330 GLU A C 1
ATOM 2462 O O . GLU A 1 330 ? 16.578 -0.39 9.914 1 93.75 330 GLU A O 1
ATOM 2467 N N . ARG A 1 331 ? 14.93 -1.915 9.555 1 94.62 331 ARG A N 1
ATOM 2468 C CA . ARG A 1 331 ? 14.383 -1.77 10.898 1 94.62 331 ARG A CA 1
ATOM 2469 C C . ARG A 1 331 ? 15.414 -2.139 11.961 1 94.62 331 ARG A C 1
ATOM 2471 O O . ARG A 1 331 ? 15.508 -1.477 13 1 94.62 331 ARG A O 1
ATOM 2478 N N . LEU A 1 332 ? 16.141 -3.146 11.734 1 92.38 332 LEU A N 1
ATOM 2479 C CA . LEU A 1 332 ? 17.141 -3.639 12.688 1 92.38 332 LEU A CA 1
ATOM 2480 C C . LEU A 1 332 ? 18.297 -2.666 12.812 1 92.38 332 LEU A C 1
ATOM 2482 O O . LEU A 1 332 ? 18.797 -2.424 13.914 1 92.38 332 LEU A O 1
ATOM 2486 N N . VAL A 1 333 ? 18.719 -2.107 11.734 1 86.5 333 VAL A N 1
ATOM 2487 C CA . VAL A 1 333 ? 19.812 -1.145 11.734 1 86.5 333 VAL A CA 1
ATOM 2488 C C . VAL A 1 333 ? 19.375 0.141 12.43 1 86.5 333 VAL A C 1
ATOM 2490 O O . VAL A 1 333 ? 20.141 0.728 13.203 1 86.5 333 VAL A O 1
ATOM 2493 N N . GLU A 1 334 ? 18.188 0.629 12.094 1 83.06 334 GLU A N 1
ATOM 2494 C CA . GLU A 1 334 ? 17.641 1.835 12.711 1 83.06 334 GLU A CA 1
ATOM 2495 C C . GLU A 1 334 ? 17.531 1.674 14.227 1 83.06 334 GLU A C 1
ATOM 2497 O O . GLU A 1 334 ? 17.781 2.621 14.977 1 83.06 334 GLU A O 1
ATOM 2502 N N . ARG A 1 335 ? 17.062 0.615 14.656 1 75.94 335 ARG A N 1
ATOM 2503 C CA . ARG A 1 335 ? 16.922 0.333 16.078 1 75.94 335 ARG A CA 1
ATOM 2504 C C . ARG A 1 335 ? 18.25 0.485 16.812 1 75.94 335 ARG A C 1
ATOM 2506 O O . ARG A 1 335 ? 18.297 1.018 17.922 1 75.94 335 ARG A O 1
ATOM 2513 N N . ASP A 1 336 ? 19.281 0.155 16.188 1 69.31 336 ASP A N 1
ATOM 2514 C CA . ASP A 1 336 ? 20.594 0.19 16.812 1 69.31 336 ASP A CA 1
ATOM 2515 C C . ASP A 1 336 ? 21.172 1.608 16.812 1 69.31 336 ASP A C 1
ATOM 2517 O O . ASP A 1 336 ? 22 1.946 17.656 1 69.31 336 ASP A O 1
ATOM 2521 N N . ALA A 1 337 ? 20.891 2.422 15.758 1 64.44 337 ALA A N 1
ATOM 2522 C CA . ALA A 1 337 ? 21.438 3.77 15.617 1 64.44 337 ALA A CA 1
ATOM 2523 C C . ALA A 1 337 ? 20.859 4.707 16.672 1 64.44 337 ALA A C 1
ATOM 2525 O O . ALA A 1 337 ? 21.422 5.77 16.953 1 64.44 337 ALA A O 1
ATOM 2526 N N . GLY A 1 338 ? 20.109 4.363 17.547 1 56.88 338 GLY A N 1
ATOM 2527 C CA . GLY A 1 338 ? 19.562 5.188 18.609 1 56.88 338 GLY A CA 1
ATOM 2528 C C . GLY A 1 338 ? 18.25 5.836 18.234 1 56.88 338 GLY A C 1
ATOM 2529 O O . GLY A 1 338 ? 17.766 5.691 17.109 1 56.88 338 GLY A O 1
ATOM 2530 N N . PRO A 1 339 ? 17.594 6.52 19.25 1 51.59 339 PRO A N 1
ATOM 2531 C CA . PRO A 1 339 ? 16.203 6.969 19.234 1 51.59 339 PRO A CA 1
ATOM 2532 C C . PRO A 1 339 ? 15.93 8.008 18.141 1 51.59 339 PRO A C 1
ATOM 2534 O O . PRO A 1 339 ? 15.031 8.836 18.297 1 51.59 339 PRO A O 1
ATOM 2537 N N . GLU A 1 340 ? 16.75 8.203 17.188 1 50.31 340 GLU A N 1
ATOM 2538 C CA . GLU A 1 340 ? 16.219 9.188 16.25 1 50.31 340 GLU A CA 1
ATOM 2539 C C . GLU A 1 340 ? 14.766 8.891 15.914 1 50.31 340 GLU A C 1
ATOM 2541 O O . GLU A 1 340 ? 14.227 7.855 16.312 1 50.31 340 GLU A O 1
ATOM 2546 N N . GLU A 1 341 ? 14.062 9.852 15.312 1 57.91 341 GLU A N 1
ATOM 2547 C CA . GLU A 1 341 ? 12.672 9.758 14.891 1 57.91 341 GLU A CA 1
ATOM 2548 C C . GLU A 1 341 ? 12.398 8.43 14.195 1 57.91 341 GLU A C 1
ATOM 2550 O O . GLU A 1 341 ? 13.07 8.078 13.219 1 57.91 341 GLU A O 1
ATOM 2555 N N . ASP A 1 342 ? 11.727 7.551 14.914 1 71.19 342 ASP A N 1
ATOM 2556 C CA . ASP A 1 342 ? 11.297 6.234 14.445 1 71.19 342 ASP A CA 1
ATOM 2557 C C . ASP A 1 342 ? 10.672 6.328 13.055 1 71.19 342 ASP A C 1
ATOM 2559 O O . ASP A 1 342 ? 9.805 7.176 12.812 1 71.19 342 ASP A O 1
ATOM 2563 N N . ALA A 1 343 ? 11.289 5.594 12.109 1 87.94 343 ALA A N 1
ATOM 2564 C CA . ALA A 1 343 ? 10.781 5.516 10.742 1 87.94 343 ALA A CA 1
ATOM 2565 C C . ALA A 1 343 ? 9.352 4.992 10.719 1 87.94 343 ALA A C 1
ATOM 2567 O O . ALA A 1 343 ? 8.992 4.117 11.508 1 87.94 343 ALA A O 1
ATOM 2568 N N . ALA A 1 344 ? 8.57 5.598 9.891 1 95.19 344 ALA A N 1
ATOM 2569 C CA . ALA A 1 344 ? 7.18 5.188 9.734 1 95.19 344 ALA A CA 1
ATOM 2570 C C . ALA A 1 344 ? 7.082 3.723 9.32 1 95.19 344 ALA A C 1
ATOM 2572 O O . ALA A 1 344 ? 7.922 3.23 8.555 1 95.19 344 ALA A O 1
ATOM 2573 N N . ARG A 1 345 ? 6.078 3.059 9.922 1 96.62 345 ARG A N 1
ATOM 2574 C CA . ARG A 1 345 ? 5.754 1.735 9.391 1 96.62 345 ARG A CA 1
ATOM 2575 C C . ARG A 1 345 ? 5.312 1.817 7.938 1 96.62 345 ARG A C 1
ATOM 2577 O O . ARG A 1 345 ? 4.832 2.859 7.484 1 96.62 345 ARG A O 1
ATOM 2584 N N . ARG A 1 346 ? 5.531 0.663 7.219 1 98.06 346 ARG A N 1
ATOM 2585 C CA . ARG A 1 346 ? 5.34 0.686 5.773 1 98.06 346 ARG A CA 1
ATOM 2586 C C . ARG A 1 346 ? 4.484 -0.493 5.316 1 98.06 346 ARG A C 1
ATOM 2588 O O . ARG A 1 346 ? 4.668 -1.617 5.789 1 98.06 346 ARG A O 1
ATOM 2595 N N . HIS A 1 347 ? 3.535 -0.213 4.508 1 98.62 347 HIS A N 1
ATOM 2596 C CA . HIS A 1 347 ? 2.814 -1.215 3.732 1 98.62 347 HIS A CA 1
ATOM 2597 C C . HIS A 1 347 ? 3.215 -1.167 2.262 1 98.62 347 HIS A C 1
ATOM 2599 O O . HIS A 1 347 ? 2.881 -0.214 1.555 1 98.62 347 HIS A O 1
ATOM 2605 N N . LEU A 1 348 ? 3.922 -2.211 1.868 1 98.69 348 LEU A N 1
ATOM 2606 C CA . LEU A 1 348 ? 4.43 -2.252 0.501 1 98.69 348 LEU A CA 1
ATOM 2607 C C . LEU A 1 348 ? 3.684 -3.293 -0.325 1 98.69 348 LEU A C 1
ATOM 2609 O O . LEU A 1 348 ? 3.693 -4.48 0.008 1 98.69 348 LEU A O 1
ATOM 2613 N N . GLY A 1 349 ? 2.963 -2.82 -1.315 1 98.44 349 GLY A N 1
ATOM 2614 C CA . GLY A 1 349 ? 2.361 -3.688 -2.316 1 98.44 349 GLY A CA 1
ATOM 2615 C C . GLY A 1 349 ? 3.162 -3.756 -3.604 1 98.44 349 GLY A C 1
ATOM 2616 O O . GLY A 1 349 ? 3.484 -2.725 -4.195 1 98.44 349 GLY A O 1
ATOM 2617 N N . LEU A 1 350 ? 3.516 -4.973 -3.994 1 98.56 350 LEU A N 1
ATOM 2618 C CA . LEU A 1 350 ? 4.188 -5.18 -5.273 1 98.56 350 LEU A CA 1
ATOM 2619 C C . LEU A 1 350 ? 3.193 -5.625 -6.34 1 98.56 350 LEU A C 1
ATOM 2621 O O . LEU A 1 350 ? 2.369 -6.512 -6.098 1 98.56 350 LEU A O 1
ATOM 2625 N N . LEU A 1 351 ? 3.273 -4.988 -7.477 1 98.12 351 LEU A N 1
ATOM 2626 C CA . LEU A 1 351 ? 2.279 -5.234 -8.516 1 98.12 351 LEU A CA 1
ATOM 2627 C C . LEU A 1 351 ? 2.686 -6.414 -9.391 1 98.12 351 LEU A C 1
ATOM 2629 O O . LEU A 1 351 ? 3.799 -6.449 -9.922 1 98.12 351 LEU A O 1
ATOM 2633 N N . PRO A 1 352 ? 1.715 -7.398 -9.516 1 98 352 PRO A N 1
ATOM 2634 C CA . PRO A 1 352 ? 1.963 -8.469 -10.484 1 98 352 PRO A CA 1
ATOM 2635 C C . PRO A 1 352 ? 1.973 -7.965 -11.93 1 98 352 PRO A C 1
ATOM 2637 O O . PRO A 1 352 ? 1.558 -6.836 -12.195 1 98 352 PRO A O 1
ATOM 2640 N N . ARG A 1 353 ? 2.492 -8.852 -12.781 1 96.56 353 ARG A N 1
ATOM 2641 C CA . ARG A 1 353 ? 2.48 -8.562 -14.211 1 96.56 353 ARG A CA 1
ATOM 2642 C C . ARG A 1 353 ? 1.646 -9.586 -14.969 1 96.56 353 ARG A C 1
ATOM 2644 O O . ARG A 1 353 ? 1.502 -10.727 -14.531 1 96.56 353 ARG A O 1
ATOM 2651 N N . LEU A 1 354 ? 1.08 -9.086 -16.016 1 97.12 354 LEU A N 1
ATOM 2652 C CA . LEU A 1 354 ? 0.42 -9.992 -16.953 1 97.12 354 LEU A CA 1
ATOM 2653 C C . LEU A 1 354 ? 1.366 -10.398 -18.078 1 97.12 354 LEU A C 1
ATOM 2655 O O . LEU A 1 354 ? 1.862 -9.539 -18.812 1 97.12 354 LEU A O 1
ATOM 2659 N N . ARG A 1 355 ? 1.661 -11.688 -18.141 1 97 355 ARG A N 1
ATOM 2660 C CA . ARG A 1 355 ? 2.459 -12.227 -19.234 1 97 355 ARG A CA 1
ATOM 2661 C C . ARG A 1 355 ? 1.57 -12.859 -20.297 1 97 355 ARG A C 1
ATOM 2663 O O . ARG A 1 355 ? 1.062 -13.969 -20.109 1 97 355 ARG A O 1
ATOM 2670 N N . VAL A 1 356 ? 1.461 -12.172 -21.375 1 97.56 356 VAL A N 1
ATOM 2671 C CA . VAL A 1 356 ? 0.536 -12.586 -22.422 1 97.56 356 VAL A CA 1
ATOM 2672 C C . VAL A 1 356 ? 1.182 -13.672 -23.281 1 97.56 356 VAL A C 1
ATOM 2674 O O . VAL A 1 356 ? 2.307 -13.508 -23.75 1 97.56 356 VAL A O 1
ATOM 2677 N N . ARG A 1 357 ? 0.478 -14.805 -23.344 1 96.94 357 ARG A N 1
ATOM 2678 C CA . ARG A 1 357 ? 0.872 -15.914 -24.219 1 96.94 357 ARG A CA 1
ATOM 2679 C C . ARG A 1 357 ? -0.292 -16.359 -25.094 1 96.94 357 ARG A C 1
ATOM 2681 O O . ARG A 1 357 ? -1.096 -15.539 -25.531 1 96.94 357 ARG A O 1
ATOM 2688 N N . ALA A 1 358 ? -0.487 -17.656 -25.359 1 96.12 358 ALA A N 1
ATOM 2689 C CA . ALA A 1 358 ? -1.366 -18.109 -26.422 1 96.12 358 ALA A CA 1
ATOM 2690 C C . ALA A 1 358 ? -2.781 -18.344 -25.906 1 96.12 358 ALA A C 1
ATOM 2692 O O . ALA A 1 358 ? -3.752 -18.234 -26.672 1 96.12 358 ALA A O 1
ATOM 2693 N N . SER A 1 359 ? -2.924 -18.547 -24.688 1 97.69 359 SER A N 1
ATOM 2694 C CA . SER A 1 359 ? -4.152 -19.141 -24.188 1 97.69 359 SER A CA 1
ATOM 2695 C C . SER A 1 359 ? -5.285 -18.125 -24.125 1 97.69 359 SER A C 1
ATOM 2697 O O . SER A 1 359 ? -6.449 -18.5 -23.953 1 97.69 359 SER A O 1
ATOM 2699 N N . CYS A 1 360 ? -4.984 -16.828 -24.219 1 95.56 360 CYS A N 1
ATOM 2700 C CA . CYS A 1 360 ? -6.055 -15.844 -24.141 1 95.56 360 CYS A CA 1
ATOM 2701 C C . CYS A 1 360 ? -6.516 -15.438 -25.531 1 95.56 360 CYS A C 1
ATOM 2703 O O . CYS A 1 360 ? -7.484 -14.688 -25.688 1 95.56 360 CYS A O 1
ATOM 2705 N N . GLY A 1 361 ? -5.898 -15.93 -26.578 1 88.56 361 GLY A N 1
ATOM 2706 C CA . GLY A 1 361 ? -6.301 -15.648 -27.938 1 88.56 361 GLY A CA 1
ATOM 2707 C C . GLY A 1 361 ? -5.773 -14.328 -28.453 1 88.56 361 GLY A C 1
ATOM 2708 O O . GLY A 1 361 ? -6.18 -13.867 -29.531 1 88.56 361 GLY A O 1
ATOM 2709 N N . ALA A 1 362 ? -5.023 -13.539 -27.562 1 73.5 362 ALA A N 1
ATOM 2710 C CA . ALA A 1 362 ? -4.477 -12.258 -28 1 73.5 362 ALA A CA 1
ATOM 2711 C C . ALA A 1 362 ? -3.518 -12.438 -29.172 1 73.5 362 ALA A C 1
ATOM 2713 O O . ALA A 1 362 ? -2.869 -13.477 -29.297 1 73.5 362 ALA A O 1
ATOM 2714 N N . HIS A 1 363 ? -3.799 -12.031 -30.438 1 57.25 363 HIS A N 1
ATOM 2715 C CA . HIS A 1 363 ? -2.857 -12.086 -31.547 1 57.25 363 HIS A CA 1
ATOM 2716 C C . HIS A 1 363 ? -1.499 -11.516 -31.141 1 57.25 363 HIS A C 1
ATOM 2718 O O . HIS A 1 363 ? -1.424 -10.445 -30.547 1 57.25 363 HIS A O 1
ATOM 2724 N N . THR A 1 364 ? -0.562 -12.445 -30.609 1 43.88 364 THR A N 1
ATOM 2725 C CA . THR A 1 364 ? 0.76 -11.836 -30.484 1 43.88 364 THR A CA 1
ATOM 2726 C C . THR A 1 364 ? 0.976 -10.805 -31.594 1 43.88 364 THR A C 1
ATOM 2728 O O . THR A 1 364 ? 0.657 -11.055 -32.75 1 43.88 364 THR A O 1
ATOM 2731 N N . ALA A 1 365 ? 1.074 -9.57 -31.219 1 34.59 365 ALA A N 1
ATOM 2732 C CA . ALA A 1 365 ? 1.534 -8.742 -32.344 1 34.59 365 ALA A CA 1
ATOM 2733 C C . ALA A 1 365 ? 2.74 -9.367 -33.031 1 34.59 365 ALA A C 1
ATOM 2735 O O . ALA A 1 365 ? 3.588 -9.984 -32.375 1 34.59 365 ALA A O 1
ATOM 2736 N N . MET B 1 1 ? 4.977 45.531 -12.117 1 41.91 1 MET B N 1
ATOM 2737 C CA . MET B 1 1 ? 4.508 44.312 -11.422 1 41.91 1 MET B CA 1
ATOM 2738 C C . MET B 1 1 ? 5.531 43.875 -10.391 1 41.91 1 MET B C 1
ATOM 2740 O O . MET B 1 1 ? 6.707 43.688 -10.711 1 41.91 1 MET B O 1
ATOM 2744 N N . ARG B 1 2 ? 5.285 44 -9.164 1 59.53 2 ARG B N 1
ATOM 2745 C CA . ARG B 1 2 ? 6.172 43.688 -8.055 1 59.53 2 ARG B CA 1
ATOM 2746 C C . ARG B 1 2 ? 6.516 42.188 -8.039 1 59.53 2 ARG B C 1
ATOM 2748 O O . ARG B 1 2 ? 5.625 41.344 -8.109 1 59.53 2 ARG B O 1
ATOM 2755 N N . GLU B 1 3 ? 7.633 41.812 -8.305 1 66.38 3 GLU B N 1
ATOM 2756 C CA . GLU B 1 3 ? 8.148 40.438 -8.273 1 66.38 3 GLU B CA 1
ATOM 2757 C C . GLU B 1 3 ? 7.77 39.75 -6.969 1 66.38 3 GLU B C 1
ATOM 2759 O O . GLU B 1 3 ? 7.926 40.312 -5.887 1 66.38 3 GLU B O 1
ATOM 2764 N N . SER B 1 4 ? 7.008 38.781 -7.023 1 73.44 4 SER B N 1
ATOM 2765 C CA . SER B 1 4 ? 6.652 38 -5.828 1 73.44 4 SER B CA 1
ATOM 2766 C C . SER B 1 4 ? 7.895 37.438 -5.145 1 73.44 4 SER B C 1
ATOM 2768 O O . SER B 1 4 ? 8.938 37.281 -5.777 1 73.44 4 SER B O 1
ATOM 2770 N N . ALA B 1 5 ? 7.828 37.188 -3.816 1 77 5 ALA B N 1
ATOM 2771 C CA . ALA B 1 5 ? 8.938 36.625 -3.055 1 77 5 ALA B CA 1
ATOM 2772 C C . ALA B 1 5 ? 9.383 35.281 -3.639 1 77 5 ALA B C 1
ATOM 2774 O O . ALA B 1 5 ? 10.578 35 -3.703 1 77 5 ALA B O 1
ATOM 2775 N N . ALA B 1 6 ? 8.539 34.625 -4.156 1 73.62 6 ALA B N 1
ATOM 2776 C CA . ALA B 1 6 ? 8.852 33.344 -4.75 1 73.62 6 ALA B CA 1
ATOM 2777 C C . ALA B 1 6 ? 9.656 33.5 -6.035 1 73.62 6 ALA B C 1
ATOM 2779 O O . ALA B 1 6 ? 10.641 32.781 -6.258 1 73.62 6 ALA B O 1
ATOM 2780 N N . GLU B 1 7 ? 9.227 34.312 -6.812 1 77.19 7 GLU B N 1
ATOM 2781 C CA . GLU B 1 7 ? 9.953 34.625 -8.039 1 77.19 7 GLU B CA 1
ATOM 2782 C C . GLU B 1 7 ? 11.359 35.156 -7.73 1 77.19 7 GLU B C 1
ATOM 2784 O O . GLU B 1 7 ? 12.32 34.781 -8.406 1 77.19 7 GLU B O 1
ATOM 2789 N N . ARG B 1 8 ? 11.383 35.906 -6.707 1 83.62 8 ARG B N 1
ATOM 2790 C CA . ARG B 1 8 ? 12.664 36.438 -6.277 1 83.62 8 ARG B CA 1
ATOM 2791 C C . ARG B 1 8 ? 13.586 35.344 -5.746 1 83.62 8 ARG B C 1
ATOM 2793 O O . ARG B 1 8 ? 14.781 35.344 -6.043 1 83.62 8 ARG B O 1
ATOM 2800 N N . HIS B 1 9 ? 13.016 34.438 -5.047 1 83.62 9 HIS B N 1
ATOM 2801 C CA . HIS B 1 9 ? 13.781 33.281 -4.543 1 83.62 9 HIS B CA 1
ATOM 2802 C C . HIS B 1 9 ? 14.289 32.406 -5.688 1 83.62 9 HIS B C 1
ATOM 2804 O O . HIS B 1 9 ? 15.453 32 -5.68 1 83.62 9 HIS B O 1
ATOM 2810 N N . ASP B 1 10 ? 13.531 32.25 -6.664 1 77.62 10 ASP B N 1
ATOM 2811 C CA . ASP B 1 10 ? 13.938 31.484 -7.844 1 77.62 10 ASP B CA 1
ATOM 2812 C C . ASP B 1 10 ? 15.094 32.188 -8.57 1 77.62 10 ASP B C 1
ATOM 2814 O O . ASP B 1 10 ? 16.047 31.516 -8.984 1 77.62 10 ASP B O 1
ATOM 2818 N N . ARG B 1 11 ? 14.945 33.375 -8.672 1 80.94 11 ARG B N 1
ATOM 2819 C CA . ARG B 1 11 ? 15.992 34.156 -9.336 1 80.94 11 ARG B CA 1
ATOM 2820 C C . ARG B 1 11 ? 17.281 34.156 -8.523 1 80.94 11 ARG B C 1
ATOM 2822 O O . ARG B 1 11 ? 18.375 34.031 -9.086 1 80.94 11 ARG B O 1
ATOM 2829 N N . LEU B 1 12 ? 17.047 34.188 -7.23 1 85.62 12 LEU B N 1
ATOM 2830 C CA . LEU B 1 12 ? 18.203 34.156 -6.332 1 85.62 12 LEU B CA 1
ATOM 2831 C C . LEU B 1 12 ? 18.922 32.812 -6.445 1 85.62 12 LEU B C 1
ATOM 2833 O O . LEU B 1 12 ? 20.141 32.75 -6.613 1 85.62 12 LEU B O 1
ATOM 2837 N N . LEU B 1 13 ? 18.203 31.828 -6.434 1 80.19 13 LEU B N 1
ATOM 2838 C CA . LEU B 1 13 ? 18.766 30.484 -6.539 1 80.19 13 LEU B CA 1
ATOM 2839 C C . LEU B 1 13 ? 19.406 30.266 -7.906 1 80.19 13 LEU B C 1
ATOM 2841 O O . LEU B 1 13 ? 20.484 29.672 -8.008 1 80.19 13 LEU B O 1
ATOM 2845 N N . ALA B 1 14 ? 18.828 30.766 -8.938 1 78.12 14 ALA B N 1
ATOM 2846 C CA . ALA B 1 14 ? 19.391 30.688 -10.281 1 78.12 14 ALA B CA 1
ATOM 2847 C C . ALA B 1 14 ? 20.719 31.422 -10.367 1 78.12 14 ALA B C 1
ATOM 2849 O O . ALA B 1 14 ? 21.672 30.922 -10.977 1 78.12 14 ALA B O 1
ATOM 2850 N N . LEU B 1 15 ? 20.828 32.531 -9.695 1 81.5 15 LEU B N 1
ATOM 2851 C CA . LEU B 1 15 ? 22.031 33.344 -9.703 1 81.5 15 LEU B CA 1
ATOM 2852 C C . LEU B 1 15 ? 23.172 32.625 -8.953 1 81.5 15 LEU B C 1
ATOM 2854 O O . LEU B 1 15 ? 24.312 32.656 -9.406 1 81.5 15 LEU B O 1
ATOM 2858 N N . VAL B 1 16 ? 22.766 32 -7.883 1 81.44 16 VAL B N 1
ATOM 2859 C CA . VAL B 1 16 ? 23.766 31.297 -7.098 1 81.44 16 VAL B CA 1
ATOM 2860 C C . VAL B 1 16 ? 24.219 30.031 -7.832 1 81.44 16 VAL B C 1
ATOM 2862 O O . VAL B 1 16 ? 25.391 29.703 -7.844 1 81.44 16 VAL B O 1
ATOM 2865 N N . ARG B 1 17 ? 23.359 29.5 -8.516 1 74.75 17 ARG B N 1
ATOM 2866 C CA . ARG B 1 17 ? 23.656 28.312 -9.305 1 74.75 17 ARG B CA 1
ATOM 2867 C C . ARG B 1 17 ? 24.562 28.641 -10.477 1 74.75 17 ARG B C 1
ATOM 2869 O O . ARG B 1 17 ? 25.484 27.891 -10.789 1 74.75 17 ARG B O 1
ATOM 2876 N N . GLU B 1 18 ? 24.344 29.656 -11.07 1 74.69 18 GLU B N 1
ATOM 2877 C CA . GLU B 1 18 ? 25.125 30.109 -12.219 1 74.69 18 GLU B CA 1
ATOM 2878 C C . GLU B 1 18 ? 26.547 30.484 -11.805 1 74.69 18 GLU B C 1
ATOM 2880 O O . GLU B 1 18 ? 27.5 30.203 -12.531 1 74.69 18 GLU B O 1
ATOM 2885 N N . ARG B 1 19 ? 26.734 30.922 -10.562 1 75.62 19 ARG B N 1
ATOM 2886 C CA . ARG B 1 19 ? 28.031 31.469 -10.164 1 75.62 19 ARG B CA 1
ATOM 2887 C C . ARG B 1 19 ? 28.75 30.531 -9.195 1 75.62 19 ARG B C 1
ATOM 2889 O O . ARG B 1 19 ? 29.938 30.703 -8.93 1 75.62 19 ARG B O 1
ATOM 2896 N N . GLY B 1 20 ? 27.922 29.484 -8.789 1 73.94 20 GLY B N 1
ATOM 2897 C CA . GLY B 1 20 ? 28.469 28.578 -7.785 1 73.94 20 GLY B CA 1
ATOM 2898 C C . GLY B 1 20 ? 28.531 29.203 -6.398 1 73.94 20 GLY B C 1
ATOM 2899 O O . GLY B 1 20 ? 28.156 28.562 -5.414 1 73.94 20 GLY B O 1
ATOM 2900 N N . THR B 1 21 ? 29.125 30.406 -6.355 1 79.19 21 THR B N 1
ATOM 2901 C CA . THR B 1 21 ? 29.219 31.188 -5.129 1 79.19 21 THR B CA 1
ATOM 2902 C C . THR B 1 21 ? 28.953 32.656 -5.406 1 79.19 21 THR B C 1
ATOM 2904 O O . THR B 1 21 ? 29.219 33.156 -6.508 1 79.19 21 THR B O 1
ATOM 2907 N N . ALA B 1 22 ? 28.109 33.312 -4.461 1 84.31 22 ALA B N 1
ATOM 2908 C CA . ALA B 1 22 ? 27.859 34.75 -4.621 1 84.31 22 ALA B CA 1
ATOM 2909 C C . ALA B 1 22 ? 27.797 35.438 -3.266 1 84.31 22 ALA B C 1
ATOM 2911 O O . ALA B 1 22 ? 27.391 34.875 -2.268 1 84.31 22 ALA B O 1
ATOM 2912 N N . ARG B 1 23 ? 28.312 36.656 -3.225 1 84.69 23 ARG B N 1
ATOM 2913 C CA . ARG B 1 23 ? 28.156 37.469 -2.029 1 84.69 23 ARG B CA 1
ATOM 2914 C C . ARG B 1 23 ? 26.734 38 -1.913 1 84.69 23 ARG B C 1
ATOM 2916 O O . ARG B 1 23 ? 26.109 38.375 -2.918 1 84.69 23 ARG B O 1
ATOM 2923 N N . VAL B 1 24 ? 26.156 38.062 -0.713 1 87.06 24 VAL B N 1
ATOM 2924 C CA . VAL B 1 24 ? 24.797 38.5 -0.448 1 87.06 24 VAL B CA 1
ATOM 2925 C C . VAL B 1 24 ? 24.594 39.906 -0.99 1 87.06 24 VAL B C 1
ATOM 2927 O O . VAL B 1 24 ? 23.547 40.219 -1.561 1 87.06 24 VAL B O 1
ATOM 2930 N N . ALA B 1 25 ? 25.641 40.75 -0.938 1 84.62 25 ALA B N 1
ATOM 2931 C CA . ALA B 1 25 ? 25.562 42.125 -1.438 1 84.62 25 ALA B CA 1
ATOM 2932 C C . ALA B 1 25 ? 25.438 42.156 -2.957 1 84.62 25 ALA B C 1
ATOM 2934 O O . ALA B 1 25 ? 24.656 42.938 -3.508 1 84.62 25 ALA B O 1
ATOM 2935 N N . GLU B 1 26 ? 26.094 41.281 -3.658 1 86.44 26 GLU B N 1
ATOM 2936 C CA . GLU B 1 26 ? 26.016 41.156 -5.113 1 86.44 26 GLU B CA 1
ATOM 2937 C C . GLU B 1 26 ? 24.656 40.656 -5.551 1 86.44 26 GLU B C 1
ATOM 2939 O O . GLU B 1 26 ? 24.094 41.125 -6.547 1 86.44 26 GLU B O 1
ATOM 2944 N N . LEU B 1 27 ? 24.109 39.656 -4.875 1 87.06 27 LEU B N 1
ATOM 2945 C CA . LEU B 1 27 ? 22.781 39.094 -5.156 1 87.06 27 LEU B CA 1
ATOM 2946 C C . LEU B 1 27 ? 21.719 40.156 -5.039 1 87.06 27 LEU B C 1
ATOM 2948 O O . LEU B 1 27 ? 20.812 40.25 -5.879 1 87.06 27 LEU B O 1
ATOM 2952 N N . ALA B 1 28 ? 21.844 41 -4.02 1 87.44 28 ALA B N 1
ATOM 2953 C CA . ALA B 1 28 ? 20.906 42.125 -3.82 1 87.44 28 ALA B CA 1
ATOM 2954 C C . ALA B 1 28 ? 20.906 43.062 -5.023 1 87.44 28 ALA B C 1
ATOM 2956 O O . ALA B 1 28 ? 19.844 43.438 -5.508 1 87.44 28 ALA B O 1
ATOM 2957 N N . GLU B 1 29 ? 22.094 43.375 -5.539 1 86.75 29 GLU B N 1
ATOM 2958 C CA . GLU B 1 29 ? 22.25 44.281 -6.688 1 86.75 29 GLU B CA 1
ATOM 2959 C C . GLU B 1 29 ? 21.641 43.656 -7.945 1 86.75 29 GLU B C 1
ATOM 2961 O O . GLU B 1 29 ? 20.922 44.312 -8.688 1 86.75 29 GLU B O 1
ATOM 2966 N N . ARG B 1 30 ? 21.797 42.406 -8.141 1 85.12 30 ARG B N 1
ATOM 2967 C CA . ARG B 1 30 ? 21.375 41.719 -9.359 1 85.12 30 ARG B CA 1
ATOM 2968 C C . ARG B 1 30 ? 19.859 41.469 -9.352 1 85.12 30 ARG B C 1
ATOM 2970 O O . ARG B 1 30 ? 19.219 41.5 -10.398 1 85.12 30 ARG B O 1
ATOM 2977 N N . LEU B 1 31 ? 19.344 41.312 -8.203 1 84.31 31 LEU B N 1
ATOM 2978 C CA . LEU B 1 31 ? 17.922 41.031 -8.039 1 84.31 31 LEU B CA 1
ATOM 2979 C C . LEU B 1 31 ? 17.109 42.312 -7.898 1 84.31 31 LEU B C 1
ATOM 2981 O O . LEU B 1 31 ? 15.883 42.281 -7.953 1 84.31 31 LEU B O 1
ATOM 2985 N N . GLY B 1 32 ? 17.828 43.438 -7.66 1 86.12 32 GLY B N 1
ATOM 2986 C CA . GLY B 1 32 ? 17.172 44.75 -7.508 1 86.12 32 GLY B CA 1
ATOM 2987 C C . GLY B 1 32 ? 16.422 44.875 -6.199 1 86.12 32 GLY B C 1
ATOM 2988 O O . GLY B 1 32 ? 15.336 45.469 -6.16 1 86.12 32 GLY B O 1
ATOM 2989 N N . VAL B 1 33 ? 16.969 44.219 -5.184 1 86.06 33 VAL B N 1
ATOM 2990 C CA . VAL B 1 33 ? 16.344 44.312 -3.869 1 86.06 33 VAL B CA 1
ATOM 2991 C C . VAL B 1 33 ? 17.344 44.844 -2.854 1 86.06 33 VAL B C 1
ATOM 2993 O O . VAL B 1 33 ? 18.547 44.938 -3.129 1 86.06 33 VAL B O 1
ATOM 2996 N N . SER B 1 34 ? 16.812 45.312 -1.669 1 84.75 34 SER B N 1
ATOM 2997 C CA . SER B 1 34 ? 17.688 45.781 -0.608 1 84.75 34 SER B CA 1
ATOM 2998 C C . SER B 1 34 ? 18.578 44.688 -0.057 1 84.75 34 SER B C 1
ATOM 3000 O O . SER B 1 34 ? 18.203 43.5 -0.096 1 84.75 34 SER B O 1
ATOM 3002 N N . PRO B 1 35 ? 19.703 45 0.481 1 82.56 35 PRO B N 1
ATOM 3003 C CA . PRO B 1 35 ? 20.547 44 1.118 1 82.56 35 PRO B CA 1
ATOM 3004 C C . PRO B 1 35 ? 19.844 43.281 2.26 1 82.56 35 PRO B C 1
ATOM 3006 O O . PRO B 1 35 ? 20.078 42.094 2.473 1 82.56 35 PRO B O 1
ATOM 3009 N N . VAL B 1 36 ? 18.953 43.938 2.938 1 83.5 36 VAL B N 1
ATOM 3010 C CA . VAL B 1 36 ? 18.219 43.344 4.043 1 83.5 36 VAL B CA 1
ATOM 3011 C C . VAL B 1 36 ? 17.266 42.25 3.508 1 83.5 36 VAL B C 1
ATOM 3013 O O . VAL B 1 36 ? 17.172 41.156 4.066 1 83.5 36 VAL B O 1
ATOM 3016 N N . THR B 1 37 ? 16.609 42.562 2.414 1 83.06 37 THR B N 1
ATOM 3017 C CA . THR B 1 37 ? 15.695 41.625 1.781 1 83.06 37 THR B CA 1
ATOM 3018 C C . THR B 1 37 ? 16.453 40.406 1.248 1 83.06 37 THR B C 1
ATOM 3020 O O . THR B 1 37 ? 16.016 39.25 1.438 1 83.06 37 THR B O 1
ATOM 3023 N N . ALA B 1 38 ? 17.562 40.656 0.616 1 86.44 38 ALA B N 1
ATOM 3024 C CA . ALA B 1 38 ? 18.375 39.562 0.096 1 86.44 38 ALA 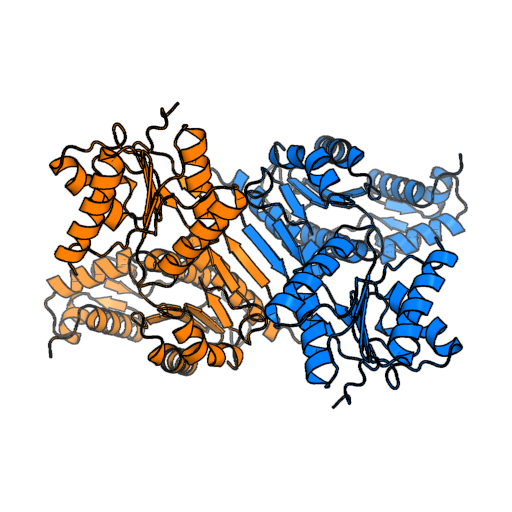B CA 1
ATOM 3025 C C . ALA B 1 38 ? 18.875 38.656 1.227 1 86.44 38 ALA B C 1
ATOM 3027 O O . ALA B 1 38 ? 18.875 37.438 1.109 1 86.44 38 ALA B O 1
ATOM 3028 N N . ARG B 1 39 ? 19.266 39.25 2.342 1 81.94 39 ARG B N 1
ATOM 3029 C CA . ARG B 1 39 ? 19.734 38.5 3.506 1 81.94 39 ARG B CA 1
ATOM 3030 C C . ARG B 1 39 ? 18.625 37.625 4.086 1 81.94 39 ARG B C 1
ATOM 3032 O O . ARG B 1 39 ? 18.859 36.469 4.441 1 81.94 39 ARG B O 1
ATOM 3039 N N . ARG B 1 40 ? 17.531 38.188 4.145 1 82.19 40 ARG B N 1
ATOM 3040 C CA . ARG B 1 40 ? 16.375 37.438 4.656 1 82.19 40 ARG B CA 1
ATOM 3041 C C . ARG B 1 40 ? 16.047 36.25 3.748 1 82.19 40 ARG B C 1
ATOM 3043 O O . ARG B 1 40 ? 15.797 35.156 4.227 1 82.19 40 ARG B O 1
ATOM 3050 N N . ASP B 1 41 ? 16.078 36.531 2.467 1 83.81 41 ASP B N 1
ATOM 3051 C CA . ASP B 1 41 ? 15.812 35.469 1.497 1 83.81 41 ASP B CA 1
ATOM 3052 C C . ASP B 1 41 ? 16.859 34.375 1.576 1 83.81 41 ASP B C 1
ATOM 3054 O O . ASP B 1 41 ? 16.531 33.188 1.562 1 83.81 41 ASP B O 1
ATOM 3058 N N . VAL B 1 42 ? 18.109 34.781 1.743 1 84.75 42 VAL B N 1
ATOM 3059 C CA . VAL B 1 42 ? 19.219 33.844 1.844 1 84.75 42 VAL B CA 1
ATOM 3060 C C . VAL B 1 42 ? 19.109 33.062 3.133 1 84.75 42 VAL B C 1
ATOM 3062 O O . VAL B 1 42 ? 19.297 31.828 3.129 1 84.75 42 VAL B O 1
ATOM 3065 N N . GLU B 1 43 ? 18.781 33.719 4.184 1 81.25 43 GLU B N 1
ATOM 3066 C CA . GLU B 1 43 ? 18.609 33.031 5.461 1 81.25 43 GLU B CA 1
ATOM 3067 C C . GLU B 1 43 ? 17.469 32 5.383 1 81.25 43 GLU B C 1
ATOM 3069 O O . GLU B 1 43 ? 17.609 30.891 5.887 1 81.25 43 GLU B O 1
ATOM 3074 N N . LEU B 1 44 ? 16.484 32.375 4.734 1 79 44 LEU B N 1
ATOM 3075 C CA . LEU B 1 44 ? 15.344 31.484 4.562 1 79 44 LEU B CA 1
ATOM 3076 C C . LEU B 1 44 ? 15.711 30.281 3.697 1 79 44 LEU B C 1
ATOM 3078 O O . LEU B 1 44 ? 15.406 29.141 4.047 1 79 44 LEU B O 1
ATOM 3082 N N . LEU B 1 45 ? 16.375 30.578 2.678 1 80.31 45 LEU B N 1
ATOM 3083 C CA . LEU B 1 45 ? 16.766 29.547 1.73 1 80.31 45 LEU B CA 1
ATOM 3084 C C . LEU B 1 45 ? 17.859 28.656 2.322 1 80.31 45 LEU B C 1
ATOM 3086 O O . LEU B 1 45 ? 17.844 27.438 2.123 1 80.31 45 LEU B O 1
ATOM 3090 N N . ALA B 1 46 ? 18.734 29.25 3.141 1 77.31 46 ALA B N 1
ATOM 3091 C CA . ALA B 1 46 ? 19.766 28.484 3.838 1 77.31 46 ALA B CA 1
ATOM 3092 C C . ALA B 1 46 ? 19.156 27.609 4.934 1 77.31 46 ALA B C 1
ATOM 3094 O O . ALA B 1 46 ? 19.562 26.453 5.105 1 77.31 46 ALA B O 1
ATOM 3095 N N . GLY B 1 47 ? 18.297 28.125 5.602 1 75.81 47 GLY B N 1
ATOM 3096 C CA . GLY B 1 47 ? 17.578 27.375 6.613 1 75.81 47 GLY B CA 1
ATOM 3097 C C . GLY B 1 47 ? 16.828 26.188 6.051 1 75.81 47 GLY B C 1
ATOM 3098 O O . GLY B 1 47 ? 16.594 25.203 6.75 1 75.81 47 GLY B O 1
ATOM 3099 N N . ARG B 1 48 ? 16.656 26.406 4.676 1 67.19 48 ARG B N 1
ATOM 3100 C CA . ARG B 1 48 ? 15.906 25.375 3.975 1 67.19 48 ARG B CA 1
ATOM 3101 C C . ARG B 1 48 ? 16.859 24.391 3.301 1 67.19 48 ARG B C 1
ATOM 3103 O O . ARG B 1 48 ? 16.422 23.5 2.564 1 67.19 48 ARG B O 1
ATOM 3110 N N . GLY B 1 49 ? 18.078 24.625 3.449 1 65.94 49 GLY B N 1
ATOM 3111 C CA . GLY B 1 49 ? 19.141 23.781 2.916 1 65.94 49 GLY B CA 1
ATOM 3112 C C . GLY B 1 49 ? 19.359 23.969 1.427 1 65.94 49 GLY B C 1
ATOM 3113 O O . GLY B 1 49 ? 19.984 23.125 0.775 1 65.94 49 GLY B O 1
ATOM 3114 N N . LEU B 1 50 ? 18.922 25.031 0.85 1 72.44 50 LEU B N 1
ATOM 3115 C CA . LEU B 1 50 ? 19 25.266 -0.587 1 72.44 50 LEU B CA 1
ATOM 3116 C C . LEU B 1 50 ? 20.281 26.016 -0.943 1 72.44 50 LEU B C 1
ATOM 3118 O O . LEU B 1 50 ? 20.688 26.047 -2.107 1 72.44 50 LEU B O 1
ATOM 3122 N N . LEU B 1 51 ? 20.875 26.609 0.089 1 76.69 51 LEU B N 1
ATOM 3123 C CA . LEU B 1 51 ? 22.125 27.359 -0.059 1 76.69 51 LEU B CA 1
ATOM 3124 C C . LEU B 1 51 ? 23.016 27.188 1.167 1 76.69 51 LEU B C 1
ATOM 3126 O O . LEU B 1 51 ? 22.516 26.938 2.268 1 76.69 51 LEU B O 1
ATOM 3130 N N . ASP B 1 52 ? 24.203 27.047 0.942 1 77.38 52 ASP B N 1
ATOM 3131 C CA . ASP B 1 52 ? 25.141 27.203 2.047 1 77.38 52 ASP B CA 1
ATOM 3132 C C . ASP B 1 52 ? 25.547 28.656 2.232 1 77.38 52 ASP B C 1
ATOM 3134 O O . ASP B 1 52 ? 25.797 29.375 1.255 1 77.38 52 ASP B O 1
ATOM 3138 N N . ARG B 1 53 ? 25.422 29.094 3.498 1 75.88 53 ARG B N 1
ATOM 3139 C CA . ARG B 1 53 ? 25.844 30.469 3.82 1 75.88 53 ARG B CA 1
ATOM 3140 C C . ARG B 1 53 ? 27.062 30.469 4.719 1 75.88 53 ARG B C 1
ATOM 3142 O O . ARG B 1 53 ? 27.047 29.891 5.809 1 75.88 53 ARG B O 1
ATOM 3149 N N . VAL B 1 54 ? 28.203 30.953 4.25 1 74.06 54 VAL B N 1
ATOM 3150 C CA . VAL B 1 54 ? 29.438 31.094 5.016 1 74.06 54 VAL B CA 1
ATOM 3151 C C . VAL B 1 54 ? 29.953 32.531 4.891 1 74.06 54 VAL B C 1
ATOM 3153 O O . VAL B 1 54 ? 30.266 33 3.791 1 74.06 54 VAL B O 1
ATOM 3156 N N . HIS B 1 55 ? 30.266 33.281 6.039 1 73.12 55 HIS B N 1
ATOM 3157 C CA . HIS B 1 55 ? 30.922 34.594 6.176 1 73.12 55 HIS B CA 1
ATOM 3158 C C . HIS B 1 55 ? 30.406 35.562 5.129 1 73.12 55 HIS B C 1
ATOM 3160 O O . HIS B 1 55 ? 31.188 36.25 4.457 1 73.12 55 HIS B O 1
ATOM 3166 N N . GLY B 1 56 ? 29.031 35.625 4.887 1 75.31 56 GLY B N 1
ATOM 3167 C CA . GLY B 1 56 ? 28.453 36.594 3.988 1 75.31 56 GLY B CA 1
ATOM 3168 C C . GLY B 1 56 ? 28.406 36.125 2.545 1 75.31 56 GLY B C 1
ATOM 3169 O O . GLY B 1 56 ? 27.953 36.875 1.664 1 75.31 56 GLY B O 1
ATOM 3170 N N . GLN B 1 57 ? 28.875 34.906 2.252 1 80.12 57 GLN B N 1
ATOM 3171 C CA . GLN B 1 57 ? 28.828 34.25 0.944 1 80.12 57 GLN B CA 1
ATOM 3172 C C . GLN B 1 57 ? 27.812 33.094 0.936 1 80.12 57 GLN B C 1
ATOM 3174 O O . GLN B 1 57 ? 27.578 32.469 1.969 1 80.12 57 GLN B O 1
ATOM 3179 N N . VAL B 1 58 ? 27.109 33.062 -0.246 1 81.75 58 VAL B N 1
ATOM 3180 C CA . VAL B 1 58 ? 26.172 31.969 -0.427 1 81.75 58 VAL B CA 1
ATOM 3181 C C . VAL B 1 58 ? 26.672 31.047 -1.547 1 81.75 58 VAL B C 1
ATOM 3183 O O . VAL B 1 58 ? 27.219 31.516 -2.547 1 81.75 58 VAL B O 1
ATOM 3186 N N . SER B 1 59 ? 26.766 29.812 -1.269 1 79.38 59 SER B N 1
ATOM 3187 C CA . SER B 1 59 ? 27.172 28.828 -2.26 1 79.38 59 SER B CA 1
ATOM 3188 C C . SER B 1 59 ? 26.156 27.703 -2.385 1 79.38 59 SER B C 1
ATOM 3190 O O . SER B 1 59 ? 25.312 27.516 -1.5 1 79.38 59 SER B O 1
ATOM 3192 N N . TRP B 1 60 ? 26.328 27.188 -3.602 1 66.81 60 TRP B N 1
ATOM 3193 C CA . TRP B 1 60 ? 25.578 25.953 -3.75 1 66.81 60 TRP B CA 1
ATOM 3194 C C . TRP B 1 60 ? 26.141 24.859 -2.84 1 66.81 60 TRP B C 1
ATOM 3196 O O . TRP B 1 60 ? 27.344 24.719 -2.719 1 66.81 60 TRP B O 1
ATOM 3206 N N . PRO B 1 61 ? 25.422 24.109 -2.16 1 58.12 61 PRO B N 1
ATOM 3207 C CA . PRO B 1 61 ? 25.969 23.125 -1.216 1 58.12 61 PRO B CA 1
ATOM 3208 C C . PRO B 1 61 ? 26.859 22.094 -1.887 1 58.12 61 PRO B C 1
ATOM 3210 O O . PRO B 1 61 ? 26.5 21.531 -2.926 1 58.12 61 PRO B O 1
ATOM 3213 N N . ARG B 1 62 ? 28.312 22.125 -1.785 1 45.94 62 ARG B N 1
ATOM 3214 C CA . ARG B 1 62 ? 29.297 21.188 -2.289 1 45.94 62 ARG B CA 1
ATOM 3215 C C . ARG B 1 62 ? 29.141 19.812 -1.619 1 45.94 62 ARG B C 1
ATOM 3217 O O . ARG B 1 62 ? 29.266 19.703 -0.397 1 45.94 62 ARG B O 1
ATOM 3224 N N . ARG B 1 63 ? 28.391 18.797 -2.176 1 39.78 63 ARG B N 1
ATOM 3225 C CA . ARG B 1 63 ? 28.531 17.438 -1.642 1 39.78 63 ARG B CA 1
ATOM 3226 C C . ARG B 1 63 ? 29.844 16.797 -2.072 1 39.78 63 ARG B C 1
ATOM 3228 O O . ARG B 1 63 ? 30.172 16.797 -3.258 1 39.78 63 ARG B O 1
ATOM 3235 N N . GLN B 1 64 ? 30.906 16.609 -1.295 1 34.88 64 GLN B N 1
ATOM 3236 C CA . GLN B 1 64 ? 32.156 15.883 -1.479 1 34.88 64 GLN B CA 1
ATOM 3237 C C . GLN B 1 64 ? 31.906 14.461 -1.976 1 34.88 64 GLN B C 1
ATOM 3239 O O . GLN B 1 64 ? 31.812 13.531 -1.177 1 34.88 64 GLN B O 1
ATOM 3244 N N . GLY B 1 65 ? 31.016 14.023 -2.902 1 32.66 65 GLY B N 1
ATOM 3245 C CA . GLY B 1 65 ? 31 12.633 -3.324 1 32.66 65 GLY B CA 1
ATOM 3246 C C . GLY B 1 65 ? 32.281 12.188 -3.988 1 32.66 65 GLY B C 1
ATOM 3247 O O . GLY B 1 65 ? 33.125 13.023 -4.371 1 32.66 65 GLY B O 1
ATOM 3248 N N . ALA B 1 66 ? 32.562 10.672 -4.18 1 31.52 66 ALA B N 1
ATOM 3249 C CA . ALA B 1 66 ? 33.75 9.93 -4.594 1 31.52 66 ALA B CA 1
ATOM 3250 C C . ALA B 1 66 ? 34.094 10.219 -6.051 1 31.52 66 ALA B C 1
ATOM 3252 O O . ALA B 1 66 ? 33.219 10.352 -6.895 1 31.52 66 ALA B O 1
ATOM 3253 N N . PRO B 1 67 ? 35.406 10.25 -6.695 1 31.28 67 PRO B N 1
ATOM 3254 C CA . PRO B 1 67 ? 36.031 10.562 -7.977 1 31.28 67 PRO B CA 1
ATOM 3255 C C . PRO B 1 67 ? 35.656 9.562 -9.078 1 31.28 67 PRO B C 1
ATOM 3257 O O . PRO B 1 67 ? 36.156 9.695 -10.211 1 31.28 67 PRO B O 1
ATOM 3260 N N . GLY B 1 68 ? 35.469 8.242 -9.125 1 30.83 68 GLY B N 1
ATOM 3261 C CA . GLY B 1 68 ? 36 7.336 -10.141 1 30.83 68 GLY B CA 1
ATOM 3262 C C . GLY B 1 68 ? 35.312 7.488 -11.477 1 30.83 68 GLY B C 1
ATOM 3263 O O . GLY B 1 68 ? 35.812 8.148 -12.383 1 30.83 68 GLY B O 1
ATOM 3264 N N . SER B 1 69 ? 34.688 6.32 -12.211 1 32.47 69 SER B N 1
ATOM 3265 C CA . SER B 1 69 ? 34.75 5.898 -13.609 1 32.47 69 SER B CA 1
ATOM 3266 C C . SER B 1 69 ? 34.125 6.938 -14.531 1 32.47 69 SER B C 1
ATOM 3268 O O . SER B 1 69 ? 33.5 7.879 -14.07 1 32.47 69 SER B O 1
ATOM 3270 N N . GLY B 1 70 ? 33.625 6.543 -15.859 1 32 70 GLY B N 1
ATOM 3271 C CA . GLY B 1 70 ? 33.5 7.234 -17.125 1 32 70 GLY B CA 1
ATOM 3272 C C . GLY B 1 70 ? 32.844 8.586 -17.031 1 32 70 GLY B C 1
ATOM 3273 O O . GLY B 1 70 ? 32.562 9.062 -15.922 1 32 70 GLY B O 1
ATOM 3274 N N . ARG B 1 71 ? 32.031 9.031 -18.188 1 31.31 71 ARG B N 1
ATOM 3275 C CA . ARG B 1 71 ? 31.344 10.32 -18.266 1 31.31 71 ARG B CA 1
ATOM 3276 C C . ARG B 1 71 ? 30.703 10.672 -16.938 1 31.31 71 ARG B C 1
ATOM 3278 O O . ARG B 1 71 ? 29.547 10.336 -16.688 1 31.31 71 ARG B O 1
ATOM 3285 N N . ALA B 1 72 ? 31.078 10.516 -15.688 1 35.22 72 ALA B N 1
ATOM 3286 C CA . ALA B 1 72 ? 31.281 10.25 -14.266 1 35.22 72 ALA B CA 1
ATOM 3287 C C . ALA B 1 72 ? 30.609 11.32 -13.414 1 35.22 72 ALA B C 1
ATOM 3289 O O . ALA B 1 72 ? 30.125 11.039 -12.312 1 35.22 72 ALA B O 1
ATOM 3290 N N . GLY B 1 73 ? 30.766 12.578 -13.609 1 42.06 73 GLY B N 1
ATOM 3291 C CA . GLY B 1 73 ? 30.516 13.742 -12.781 1 42.06 73 GLY B CA 1
ATOM 3292 C C . GLY B 1 73 ? 29.047 14.133 -12.75 1 42.06 73 GLY B C 1
ATOM 3293 O O . GLY B 1 73 ? 28.625 14.953 -11.93 1 42.06 73 GLY B O 1
ATOM 3294 N N . GLU B 1 74 ? 28.312 14.164 -14.008 1 56.72 74 GLU B N 1
ATOM 3295 C CA . GLU B 1 74 ? 27.016 14.828 -13.922 1 56.72 74 GLU B CA 1
ATOM 3296 C C . GLU B 1 74 ? 25.969 13.914 -13.281 1 56.72 74 GLU B C 1
ATOM 3298 O O . GLU B 1 74 ? 25.641 12.859 -13.82 1 56.72 74 GLU B O 1
ATOM 3303 N N . GLY B 1 75 ? 25.781 13.828 -12.133 1 79.56 75 GLY B N 1
ATOM 3304 C CA . GLY B 1 75 ? 24.828 13.117 -11.289 1 79.56 75 GLY B CA 1
ATOM 3305 C C . GLY B 1 75 ? 23.438 13.062 -11.883 1 79.56 75 GLY B C 1
ATOM 3306 O O . GLY B 1 75 ? 23.141 13.773 -12.844 1 79.56 75 GLY B O 1
ATOM 3307 N N . LEU B 1 76 ? 22.594 12.031 -11.648 1 91.44 76 LEU B N 1
ATOM 3308 C CA . LEU B 1 76 ? 21.188 11.906 -12.031 1 91.44 76 LEU B CA 1
ATOM 3309 C C . LEU B 1 76 ? 20.438 13.211 -11.766 1 91.44 76 LEU B C 1
ATOM 3311 O O . LEU B 1 76 ? 20.719 13.898 -10.781 1 91.44 76 LEU B O 1
ATOM 3315 N N . VAL B 1 77 ? 19.641 13.648 -12.789 1 95.81 77 VAL B N 1
ATOM 3316 C CA . VAL B 1 77 ? 18.734 14.766 -12.562 1 95.81 77 VAL B CA 1
ATOM 3317 C C . VAL B 1 77 ? 17.312 14.25 -12.375 1 95.81 77 VAL B C 1
ATOM 3319 O O . VAL B 1 77 ? 16.781 13.523 -13.219 1 95.81 77 VAL B O 1
ATOM 3322 N N . ILE B 1 78 ? 16.75 14.625 -11.266 1 97.62 78 ILE B N 1
ATOM 3323 C CA . ILE B 1 78 ? 15.391 14.211 -10.945 1 97.62 78 ILE B CA 1
ATOM 3324 C C . ILE B 1 78 ? 14.484 15.438 -10.836 1 97.62 78 ILE B C 1
ATOM 3326 O O . ILE B 1 78 ? 14.898 16.469 -10.305 1 97.62 78 ILE B O 1
ATOM 3330 N N . GLY B 1 79 ? 13.25 15.328 -11.438 1 98.62 79 GLY B N 1
ATOM 3331 C CA . GLY B 1 79 ? 12.258 16.391 -11.312 1 98.62 79 GLY B CA 1
ATOM 3332 C C . GLY B 1 79 ? 11.211 16.109 -10.258 1 98.62 79 GLY B C 1
ATOM 3333 O O . GLY B 1 79 ? 10.781 14.961 -10.086 1 98.62 79 GLY B O 1
ATOM 3334 N N . LEU B 1 80 ? 10.789 17.156 -9.547 1 98.69 80 LEU B N 1
ATOM 3335 C CA . LEU B 1 80 ? 9.695 17.078 -8.578 1 98.69 80 LEU B CA 1
ATOM 3336 C C . LEU B 1 80 ? 8.641 18.141 -8.867 1 98.69 80 LEU B C 1
ATOM 3338 O O . LEU B 1 80 ? 8.945 19.328 -8.914 1 98.69 80 LEU B O 1
ATOM 3342 N N . LEU B 1 81 ? 7.453 17.688 -9.148 1 98.44 81 LEU B N 1
ATOM 3343 C CA . LEU B 1 81 ? 6.293 18.562 -9.203 1 98.44 81 LEU B CA 1
ATOM 3344 C C . LEU B 1 81 ? 5.469 18.453 -7.926 1 98.44 81 LEU B C 1
ATOM 3346 O O . LEU B 1 81 ? 4.934 17.391 -7.613 1 98.44 81 LEU B O 1
ATOM 3350 N N . ALA B 1 82 ? 5.402 19.547 -7.176 1 97 82 ALA B N 1
ATOM 3351 C CA . ALA B 1 82 ? 4.602 19.609 -5.953 1 97 82 ALA B CA 1
ATOM 3352 C C . ALA B 1 82 ? 3.516 20.672 -6.074 1 97 82 ALA B C 1
ATOM 3354 O O . ALA B 1 82 ? 3.691 21.672 -6.773 1 97 82 ALA B O 1
ATOM 3355 N N . PRO B 1 83 ? 2.383 20.438 -5.391 1 94.38 83 PRO B N 1
ATOM 3356 C CA . PRO B 1 83 ? 1.329 21.453 -5.469 1 94.38 83 PRO B CA 1
ATOM 3357 C C . PRO B 1 83 ? 1.654 22.703 -4.66 1 94.38 83 PRO B C 1
ATOM 3359 O O . PRO B 1 83 ? 1.088 23.781 -4.914 1 94.38 83 PRO B O 1
ATOM 3362 N N . SER B 1 84 ? 2.455 22.531 -3.693 1 91.88 84 SER B N 1
ATOM 3363 C CA . SER B 1 84 ? 2.879 23.641 -2.828 1 91.88 84 SER B CA 1
ATOM 3364 C C . SER B 1 84 ? 4.289 23.406 -2.291 1 91.88 84 SER B C 1
ATOM 3366 O O . SER B 1 84 ? 4.793 22.281 -2.326 1 91.88 84 SER B O 1
ATOM 3368 N N . ALA B 1 85 ? 4.902 24.484 -1.869 1 91 85 ALA B N 1
ATOM 3369 C CA . ALA B 1 85 ? 6.227 24.359 -1.272 1 91 85 ALA B CA 1
ATOM 3370 C C . ALA B 1 85 ? 6.18 24.609 0.231 1 91 85 ALA B C 1
ATOM 3372 O O . ALA B 1 85 ? 7.215 24.578 0.904 1 91 85 ALA B O 1
ATOM 3373 N N . THR B 1 86 ? 4.988 24.812 0.691 1 86.06 86 THR B N 1
ATOM 3374 C CA . THR B 1 86 ? 4.848 25.188 2.096 1 86.06 86 THR B CA 1
ATOM 3375 C C . THR B 1 86 ? 3.973 24.188 2.836 1 86.06 86 THR B C 1
ATOM 3377 O O . THR B 1 86 ? 3.389 23.281 2.221 1 86.06 86 THR B O 1
ATOM 3380 N N . TYR B 1 87 ? 4.109 24.297 4.137 1 85.94 87 TYR B N 1
ATOM 3381 C CA . TYR B 1 87 ? 3.256 23.516 5.027 1 85.94 87 TYR B CA 1
ATOM 3382 C C . TYR B 1 87 ? 3.477 22.016 4.816 1 85.94 87 TYR B C 1
ATOM 3384 O O . TYR B 1 87 ? 4.59 21.516 4.984 1 85.94 87 TYR B O 1
ATOM 3392 N N . TYR B 1 88 ? 2.469 21.328 4.312 1 87.94 88 TYR B N 1
ATOM 3393 C CA . TYR B 1 88 ? 2.506 19.875 4.184 1 87.94 88 TYR B CA 1
ATOM 3394 C C . TYR B 1 88 ? 3.654 19.438 3.279 1 87.94 88 TYR B C 1
ATOM 3396 O O . TYR B 1 88 ? 4.438 18.562 3.643 1 87.94 88 TYR B O 1
ATOM 3404 N N . PHE B 1 89 ? 3.854 20.109 2.234 1 94.31 89 PHE B N 1
ATOM 3405 C CA . PHE B 1 89 ? 4.773 19.625 1.211 1 94.31 89 PHE B CA 1
ATOM 3406 C C . PHE B 1 89 ? 6.188 20.141 1.478 1 94.31 89 PHE B C 1
ATOM 3408 O O . PHE B 1 89 ? 7.148 19.656 0.869 1 94.31 89 PHE B O 1
ATOM 3415 N N . ALA B 1 90 ? 6.328 21.062 2.414 1 94.06 90 ALA B N 1
ATOM 3416 C CA . ALA B 1 90 ? 7.676 21.5 2.789 1 94.06 90 ALA B CA 1
ATOM 3417 C C . ALA B 1 90 ? 8.516 20.312 3.26 1 94.06 90 ALA B C 1
ATOM 3419 O O . ALA B 1 90 ? 9.656 20.141 2.818 1 94.06 90 ALA B O 1
ATOM 3420 N N . GLU B 1 91 ? 7.914 19.516 4.098 1 95.5 91 GLU B N 1
ATOM 3421 C CA . GLU B 1 91 ? 8.633 18.359 4.633 1 95.5 91 GLU B CA 1
ATOM 3422 C C . GLU B 1 91 ? 8.797 17.281 3.578 1 95.5 91 GLU B C 1
ATOM 3424 O O . GLU B 1 91 ? 9.812 16.578 3.557 1 95.5 91 GLU B O 1
ATOM 3429 N N . VAL B 1 92 ? 7.852 17.078 2.693 1 97.38 92 VAL B N 1
ATOM 3430 C CA . VAL B 1 92 ? 7.98 16.125 1.599 1 97.38 92 VAL B CA 1
ATOM 3431 C C . VAL B 1 92 ? 9.164 16.5 0.713 1 97.38 92 VAL B C 1
ATOM 3433 O O . VAL B 1 92 ? 10 15.656 0.386 1 97.38 92 VAL B O 1
ATOM 3436 N N . ILE B 1 93 ? 9.203 17.781 0.388 1 97.38 93 ILE B N 1
ATOM 3437 C CA . ILE B 1 93 ? 10.25 18.297 -0.479 1 97.38 93 ILE B CA 1
ATOM 3438 C C . ILE B 1 93 ? 11.609 18.141 0.204 1 97.38 93 ILE B C 1
ATOM 3440 O O . ILE B 1 93 ? 12.586 17.734 -0.428 1 97.38 93 ILE B O 1
ATOM 3444 N N . ARG B 1 94 ? 11.641 18.469 1.488 1 96.44 94 ARG B N 1
ATOM 3445 C CA . ARG B 1 94 ? 12.875 18.312 2.242 1 96.44 94 ARG B CA 1
ATOM 3446 C C . ARG B 1 94 ? 13.367 16.875 2.191 1 96.44 94 ARG B C 1
ATOM 3448 O O . ARG B 1 94 ? 14.547 16.609 1.926 1 96.44 94 ARG B O 1
ATOM 3455 N N . GLY B 1 95 ? 12.469 15.93 2.436 1 97.5 95 GLY B N 1
ATOM 3456 C CA . GLY B 1 95 ? 12.82 14.523 2.361 1 97.5 95 GLY B CA 1
ATOM 3457 C C . GLY B 1 95 ? 13.328 14.109 0.994 1 97.5 95 GLY B C 1
ATOM 3458 O O . GLY B 1 95 ? 14.289 13.344 0.889 1 97.5 95 GLY B O 1
ATOM 3459 N N . ALA B 1 96 ? 12.688 14.602 -0.038 1 98.31 96 ALA B N 1
ATOM 3460 C CA . ALA B 1 96 ? 13.102 14.305 -1.405 1 98.31 96 ALA B CA 1
ATOM 3461 C C . ALA B 1 96 ? 14.5 14.852 -1.681 1 98.31 96 ALA B C 1
ATOM 3463 O O . ALA B 1 96 ? 15.344 14.164 -2.264 1 98.31 96 ALA B O 1
ATOM 3464 N N . HIS B 1 97 ? 14.734 16.062 -1.267 1 96.75 97 HIS B N 1
ATOM 3465 C CA . HIS B 1 97 ? 16.031 16.703 -1.464 1 96.75 97 HIS B CA 1
ATOM 3466 C C . HIS B 1 97 ? 17.141 15.922 -0.769 1 96.75 97 HIS B C 1
ATOM 3468 O O . HIS B 1 97 ? 18.203 15.688 -1.354 1 96.75 97 HIS B O 1
ATOM 3474 N N . GLU B 1 98 ? 16.906 15.578 0.468 1 96.19 98 GLU B N 1
ATOM 3475 C CA . GLU B 1 98 ? 17.891 14.836 1.236 1 96.19 98 GLU B CA 1
ATOM 3476 C C . GLU B 1 98 ? 18.219 13.5 0.571 1 96.19 98 GLU B C 1
ATOM 3478 O O . GLU B 1 98 ? 19.391 13.125 0.469 1 96.19 98 GLU B O 1
ATOM 3483 N N . ALA B 1 99 ? 17.219 12.812 0.135 1 97.31 99 ALA B N 1
ATOM 3484 C CA . ALA B 1 99 ? 17.422 11.516 -0.515 1 97.31 99 ALA B CA 1
ATOM 3485 C C . ALA B 1 99 ? 18.156 11.68 -1.841 1 97.31 99 ALA B C 1
ATOM 3487 O O . ALA B 1 99 ?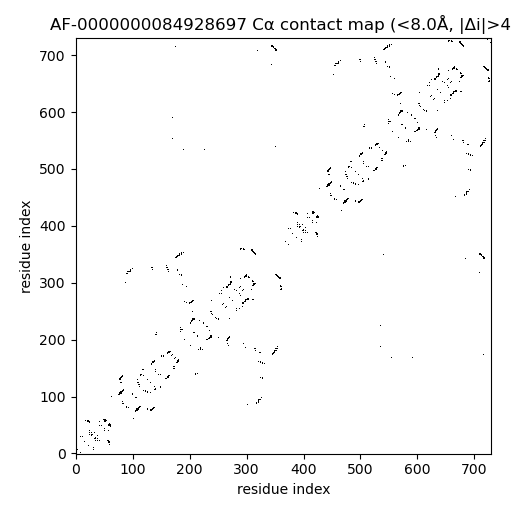 19.031 10.875 -2.176 1 97.31 99 ALA B O 1
ATOM 3488 N N . ALA B 1 100 ? 17.797 12.68 -2.625 1 96.62 100 ALA B N 1
ATOM 3489 C CA . ALA B 1 100 ? 18.484 12.953 -3.881 1 96.62 100 ALA B CA 1
ATOM 3490 C C . ALA B 1 100 ? 19.969 13.242 -3.643 1 96.62 100 ALA B C 1
ATOM 3492 O O . ALA B 1 100 ? 20.828 12.703 -4.336 1 96.62 100 ALA B O 1
ATOM 3493 N N . ALA B 1 101 ? 20.234 14.055 -2.668 1 94.5 101 ALA B N 1
ATOM 3494 C CA . ALA B 1 101 ? 21.609 14.414 -2.328 1 94.5 101 ALA B CA 1
ATOM 3495 C C . ALA B 1 101 ? 22.422 13.172 -1.957 1 94.5 101 ALA B C 1
ATOM 3497 O O . ALA B 1 101 ? 23.547 13.008 -2.412 1 94.5 101 ALA B O 1
ATOM 3498 N N . ARG B 1 102 ? 21.828 12.305 -1.18 1 94.19 102 ARG B N 1
ATOM 3499 C CA . ARG B 1 102 ? 22.5 11.07 -0.768 1 94.19 102 ARG B CA 1
ATOM 3500 C C . ARG B 1 102 ? 22.812 10.195 -1.973 1 94.19 102 ARG B C 1
ATOM 3502 O O . ARG B 1 102 ? 23.812 9.477 -1.973 1 94.19 102 ARG B O 1
ATOM 3509 N N . ALA B 1 103 ? 22 10.336 -2.953 1 93.69 103 ALA B N 1
ATOM 3510 C CA . ALA B 1 103 ? 22.188 9.523 -4.152 1 93.69 103 ALA B CA 1
ATOM 3511 C C . ALA B 1 103 ? 23.094 10.234 -5.16 1 93.69 103 ALA B C 1
ATOM 3513 O O . ALA B 1 103 ? 23.344 9.711 -6.25 1 93.69 103 ALA B O 1
ATOM 3514 N N . GLY B 1 104 ? 23.547 11.398 -4.855 1 93.44 104 GLY B N 1
ATOM 3515 C CA . GLY B 1 104 ? 24.344 12.172 -5.781 1 93.44 104 GLY B CA 1
ATOM 3516 C C . GLY B 1 104 ? 23.562 12.727 -6.949 1 93.44 104 GLY B C 1
ATOM 3517 O O . GLY B 1 104 ? 24.109 12.961 -8.031 1 93.44 104 GLY B O 1
ATOM 3518 N N . ALA B 1 105 ? 22.266 12.859 -6.746 1 95.06 105 ALA B N 1
ATOM 3519 C CA . ALA B 1 105 ? 21.391 13.352 -7.801 1 95.06 105 ALA B CA 1
ATOM 3520 C C . ALA B 1 105 ? 21.016 14.812 -7.559 1 95.06 105 ALA B C 1
ATOM 3522 O O . ALA B 1 105 ? 20.938 15.258 -6.41 1 95.06 105 ALA B O 1
ATOM 3523 N N . ARG B 1 106 ? 20.766 15.539 -8.633 1 95.31 106 ARG B N 1
ATOM 3524 C CA . ARG B 1 106 ? 20.219 16.891 -8.57 1 95.31 106 ARG B CA 1
ATOM 3525 C C . ARG B 1 106 ? 18.703 16.875 -8.664 1 95.31 106 ARG B C 1
ATOM 3527 O O . ARG B 1 106 ? 18.125 16.172 -9.508 1 95.31 106 ARG B O 1
ATOM 3534 N N . LEU B 1 107 ? 18.109 17.656 -7.789 1 97.19 107 LEU B N 1
ATOM 3535 C CA . LEU B 1 107 ? 16.656 17.734 -7.793 1 97.19 107 LEU B CA 1
ATOM 3536 C C . LEU B 1 107 ? 16.188 19.094 -8.312 1 97.19 107 LEU B C 1
ATOM 3538 O O . LEU B 1 107 ? 16.625 20.125 -7.812 1 97.19 107 LEU B O 1
ATOM 3542 N N . VAL B 1 108 ? 15.32 19.047 -9.344 1 97.19 108 VAL B N 1
ATOM 3543 C CA . VAL B 1 108 ? 14.695 20.266 -9.875 1 97.19 108 VAL B CA 1
ATOM 3544 C C . VAL B 1 108 ? 13.227 20.312 -9.453 1 97.19 108 VAL B C 1
ATOM 3546 O O . VAL B 1 108 ? 12.477 19.359 -9.688 1 97.19 108 VAL B O 1
ATOM 3549 N N . LEU B 1 109 ? 12.898 21.391 -8.859 1 97.38 109 LEU B N 1
ATOM 3550 C CA . LEU B 1 109 ? 11.562 21.516 -8.273 1 97.38 109 LEU B CA 1
ATOM 3551 C C . LEU B 1 109 ? 10.703 22.469 -9.094 1 97.38 109 LEU B C 1
ATOM 3553 O O . LEU B 1 109 ? 11.164 23.531 -9.508 1 97.38 109 LEU B O 1
ATOM 3557 N N . ARG B 1 110 ? 9.445 22.078 -9.359 1 96.88 110 ARG B N 1
ATOM 3558 C CA . ARG B 1 110 ? 8.391 22.953 -9.844 1 96.88 110 ARG B CA 1
ATOM 3559 C C . ARG B 1 110 ? 7.152 22.875 -8.953 1 96.88 110 ARG B C 1
ATOM 3561 O O . ARG B 1 110 ? 6.824 21.797 -8.438 1 96.88 110 ARG B O 1
ATOM 3568 N N . VAL B 1 111 ? 6.512 24.016 -8.789 1 94.69 111 VAL B N 1
ATOM 3569 C CA . VAL B 1 111 ? 5.32 24.109 -7.945 1 94.69 111 VAL B CA 1
ATOM 3570 C C . VAL B 1 111 ? 4.117 24.516 -8.797 1 94.69 111 VAL B C 1
ATOM 3572 O O . VAL B 1 111 ? 4.195 25.453 -9.578 1 94.69 111 VAL B O 1
ATOM 3575 N N . SER B 1 112 ? 2.988 23.797 -8.602 1 92.75 112 SER B N 1
ATOM 3576 C CA . SER B 1 112 ? 1.837 24.047 -9.469 1 92.75 112 SER B CA 1
ATOM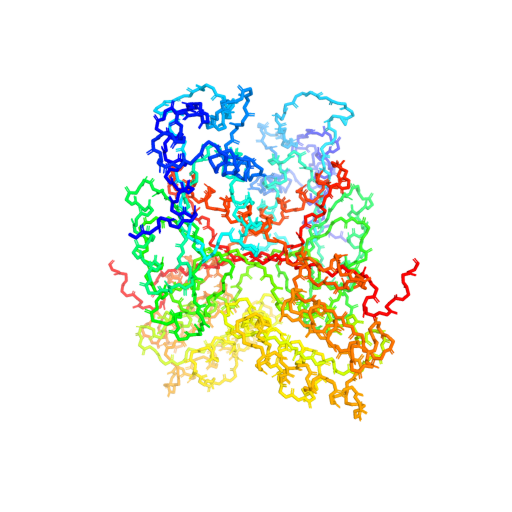 3577 C C . SER B 1 112 ? 0.827 24.969 -8.789 1 92.75 112 SER B C 1
ATOM 3579 O O . SER B 1 112 ? -0.078 25.484 -9.445 1 92.75 112 SER B O 1
ATOM 3581 N N . ASP B 1 113 ? 0.896 25.172 -7.496 1 89.56 113 ASP B N 1
ATOM 3582 C CA . ASP B 1 113 ? -0.039 25.984 -6.723 1 89.56 113 ASP B CA 1
ATOM 3583 C C . ASP B 1 113 ? -1.462 25.438 -6.84 1 89.56 113 ASP B C 1
ATOM 3585 O O . ASP B 1 113 ? -2.408 26.203 -7.027 1 89.56 113 ASP B O 1
ATOM 3589 N N . TYR B 1 114 ? -1.576 24.172 -6.875 1 89.56 114 TYR B N 1
ATOM 3590 C CA . TYR B 1 114 ? -2.844 23.453 -6.938 1 89.56 114 TYR B CA 1
ATOM 3591 C C . TYR B 1 114 ? -3.627 23.844 -8.188 1 89.56 114 TYR B C 1
ATOM 3593 O O . TYR B 1 114 ? -4.844 24.047 -8.125 1 89.56 114 TYR B O 1
ATOM 3601 N N . ARG B 1 115 ? -2.926 24 -9.297 1 92.31 115 ARG B N 1
ATOM 3602 C CA . ARG B 1 115 ? -3.506 24.172 -10.625 1 92.31 115 ARG B CA 1
ATOM 3603 C C . ARG B 1 115 ? -3.229 22.953 -11.5 1 92.31 115 ARG B C 1
ATOM 3605 O O . ARG B 1 115 ? -2.258 22.938 -12.258 1 92.31 115 ARG B O 1
ATOM 3612 N N . PRO B 1 116 ? -4.188 21.969 -11.359 1 93.69 116 PRO B N 1
ATOM 3613 C CA . PRO B 1 116 ? -3.924 20.703 -12.055 1 93.69 116 PRO B CA 1
ATOM 3614 C C . PRO B 1 116 ? -3.812 20.875 -13.562 1 93.69 116 PRO B C 1
ATOM 3616 O O . PRO B 1 116 ? -3.121 20.094 -14.227 1 93.69 116 PRO B O 1
ATOM 3619 N N . GLU B 1 117 ? -4.441 21.922 -14.094 1 95 117 GLU B N 1
ATOM 3620 C CA . GLU B 1 117 ? -4.391 22.172 -15.531 1 95 117 GLU B CA 1
ATOM 3621 C C . GLU B 1 117 ? -2.969 22.5 -15.984 1 95 117 GLU B C 1
ATOM 3623 O O . GLU B 1 117 ? -2.66 22.422 -17.172 1 95 117 GLU B O 1
ATOM 3628 N N . GLU B 1 118 ? -2.086 22.828 -15.055 1 95.38 118 GLU B N 1
ATOM 3629 C CA . GLU B 1 118 ? -0.716 23.219 -15.391 1 95.38 118 GLU B CA 1
ATOM 3630 C C . GLU B 1 118 ? 0.257 22.078 -15.109 1 95.38 118 GLU B C 1
ATOM 3632 O O . GLU B 1 118 ? 1.435 22.156 -15.469 1 95.38 118 GLU B O 1
ATOM 3637 N N . ASP B 1 119 ? -0.164 21.031 -14.508 1 96.88 119 ASP B N 1
ATOM 3638 C CA . ASP B 1 119 ? 0.709 19.938 -14.07 1 96.88 119 ASP B CA 1
ATOM 3639 C C . ASP B 1 119 ? 1.507 19.359 -15.234 1 96.88 119 ASP B C 1
ATOM 3641 O O . ASP B 1 119 ? 2.723 19.188 -15.133 1 96.88 119 ASP B O 1
ATOM 3645 N N . LYS B 1 120 ? 0.806 19.109 -16.312 1 96.75 120 LYS B N 1
ATOM 3646 C CA . LYS B 1 120 ? 1.463 18.5 -17.453 1 96.75 120 LYS B CA 1
ATOM 3647 C C . LYS B 1 120 ? 2.559 19.406 -18.016 1 96.75 120 LYS B C 1
ATOM 3649 O O . LYS B 1 120 ? 3.697 18.969 -18.203 1 96.75 120 LYS B O 1
ATOM 3654 N N . ALA B 1 121 ? 2.182 20.625 -18.234 1 96.5 121 ALA B N 1
ATOM 3655 C CA . ALA B 1 121 ? 3.133 21.594 -18.781 1 96.5 121 ALA B CA 1
ATOM 3656 C C . ALA B 1 121 ? 4.336 21.766 -17.859 1 96.5 121 ALA B C 1
ATOM 3658 O O . ALA B 1 121 ? 5.473 21.859 -18.328 1 96.5 121 ALA B O 1
ATOM 3659 N N . ARG B 1 122 ? 4.117 21.859 -16.625 1 96.81 122 ARG B N 1
ATOM 3660 C CA . ARG B 1 122 ? 5.195 22.016 -15.648 1 96.81 122 ARG B CA 1
ATOM 3661 C C . ARG B 1 122 ? 6.098 20.797 -15.633 1 96.81 122 ARG B C 1
ATOM 3663 O O . ARG B 1 122 ? 7.316 20.906 -15.492 1 96.81 122 ARG B O 1
ATOM 3670 N N . THR B 1 123 ? 5.516 19.625 -15.727 1 97.5 123 THR B N 1
ATOM 3671 C CA . THR B 1 123 ? 6.297 18.391 -15.773 1 97.5 123 THR B CA 1
ATOM 3672 C C . THR B 1 123 ? 7.141 18.328 -17.047 1 97.5 123 THR B C 1
ATOM 3674 O O . THR B 1 123 ? 8.305 17.938 -17 1 97.5 123 THR B O 1
ATOM 3677 N N . GLU B 1 124 ? 6.547 18.734 -18.109 1 96.5 124 GLU B N 1
ATOM 3678 C CA . GLU B 1 124 ? 7.301 18.828 -19.359 1 96.5 124 GLU B CA 1
ATOM 3679 C C . GLU B 1 124 ? 8.484 19.781 -19.219 1 96.5 124 GLU B C 1
ATOM 3681 O O . GLU B 1 124 ? 9.547 19.531 -19.797 1 96.5 124 GLU B O 1
ATOM 3686 N N . GLY B 1 125 ? 8.258 20.828 -18.531 1 96.5 125 GLY B N 1
ATOM 3687 C CA . GLY B 1 125 ? 9.352 21.75 -18.234 1 96.5 125 GLY B CA 1
ATOM 3688 C C . GLY B 1 125 ? 10.484 21.094 -17.469 1 96.5 125 GLY B C 1
ATOM 3689 O O . GLY B 1 125 ? 11.656 21.391 -17.688 1 96.5 125 GLY B O 1
ATOM 3690 N N . LEU B 1 126 ? 10.156 20.219 -16.547 1 97.31 126 LEU B N 1
ATOM 3691 C CA . LEU B 1 126 ? 11.164 19.469 -15.812 1 97.31 126 LEU B CA 1
ATOM 3692 C C . LEU B 1 126 ? 11.977 18.578 -16.75 1 97.31 126 LEU B C 1
ATOM 3694 O O . LEU B 1 126 ? 13.195 18.5 -16.641 1 97.31 126 LEU B O 1
ATOM 3698 N N . LEU B 1 127 ? 11.297 17.969 -17.672 1 96.69 127 LEU B N 1
ATOM 3699 C CA . LEU B 1 127 ? 11.961 17.109 -18.641 1 96.69 127 LEU B CA 1
ATOM 3700 C C . LEU B 1 127 ? 12.891 17.938 -19.531 1 96.69 127 LEU B C 1
ATOM 3702 O O . LEU B 1 127 ? 14.023 17.531 -19.812 1 96.69 127 LEU B O 1
ATOM 3706 N N . ALA B 1 128 ? 12.398 19.047 -19.922 1 95.19 128 ALA B N 1
ATOM 3707 C CA . ALA B 1 128 ? 13.195 19.953 -20.75 1 95.19 128 ALA B CA 1
ATOM 3708 C C . ALA B 1 128 ? 14.445 20.422 -20.016 1 95.19 128 ALA B C 1
ATOM 3710 O O . ALA B 1 128 ? 15.477 20.688 -20.641 1 95.19 128 ALA B O 1
ATOM 3711 N N . ALA B 1 129 ? 14.359 20.453 -18.703 1 93.88 129 ALA B N 1
ATOM 3712 C CA . ALA B 1 129 ? 15.469 20.891 -17.875 1 93.88 129 ALA B CA 1
ATOM 3713 C C . ALA B 1 129 ? 16.438 19.734 -17.594 1 93.88 129 ALA B C 1
ATOM 3715 O O . ALA B 1 129 ? 17.406 19.906 -16.844 1 93.88 129 ALA B O 1
ATOM 3716 N N . GLY B 1 130 ? 16.094 18.578 -18.141 1 95.12 130 GLY B N 1
ATOM 3717 C CA . GLY B 1 130 ? 17.062 17.5 -18.094 1 95.12 130 GLY B CA 1
ATOM 3718 C C . GLY B 1 130 ? 16.672 16.406 -17.109 1 95.12 130 GLY B C 1
ATOM 3719 O O . GLY B 1 130 ? 17.469 15.484 -16.859 1 95.12 130 GLY B O 1
ATOM 3720 N N . ALA B 1 131 ? 15.484 16.484 -16.562 1 97.31 131 ALA B N 1
ATOM 3721 C CA . ALA B 1 131 ? 15.07 15.453 -15.625 1 97.31 131 ALA B CA 1
ATOM 3722 C C . ALA B 1 131 ? 14.984 14.094 -16.312 1 97.31 131 ALA B C 1
ATOM 3724 O O . ALA B 1 131 ? 14.367 13.969 -17.375 1 97.31 131 ALA B O 1
ATOM 3725 N N . GLU B 1 132 ? 15.602 13.094 -15.688 1 96.94 132 GLU B N 1
ATOM 3726 C CA . GLU B 1 132 ? 15.602 11.727 -16.219 1 96.94 132 GLU B CA 1
ATOM 3727 C C . GLU B 1 132 ? 14.484 10.898 -15.594 1 96.94 132 GLU B C 1
ATOM 3729 O O . GLU B 1 132 ? 14.18 9.797 -16.062 1 96.94 132 GLU B O 1
ATOM 3734 N N . GLY B 1 133 ? 13.898 11.297 -14.555 1 97.94 133 GLY B N 1
ATOM 3735 C CA . GLY B 1 133 ? 12.742 10.781 -13.828 1 97.94 133 GLY B CA 1
ATOM 3736 C C . GLY B 1 133 ? 12.016 11.852 -13.031 1 97.94 133 GLY B C 1
ATOM 3737 O O . GLY B 1 133 ? 12.586 12.891 -12.711 1 97.94 133 GLY B O 1
ATOM 3738 N N . VAL B 1 134 ? 10.734 11.555 -12.742 1 98.69 134 VAL B N 1
ATOM 3739 C CA . VAL B 1 134 ? 9.984 12.633 -12.102 1 98.69 134 VAL B CA 1
ATOM 3740 C C . VAL B 1 134 ? 9.172 12.07 -10.938 1 98.69 134 VAL B C 1
ATOM 3742 O O . VAL B 1 134 ? 8.648 10.961 -11.016 1 98.69 134 VAL B O 1
ATOM 3745 N N . LEU B 1 135 ? 9.18 12.773 -9.844 1 98.75 135 LEU B N 1
ATOM 3746 C CA . LEU B 1 135 ? 8.195 12.664 -8.773 1 98.75 135 LEU B CA 1
ATOM 3747 C C . LEU B 1 135 ? 7.043 13.641 -8.992 1 98.75 135 LEU B C 1
ATOM 3749 O O . LEU B 1 135 ? 7.266 14.844 -9.156 1 98.75 135 LEU B O 1
ATOM 3753 N N . VAL B 1 136 ? 5.824 13.102 -8.992 1 98.31 136 VAL B N 1
ATOM 3754 C CA . VAL B 1 136 ? 4.723 14 -9.32 1 98.31 136 VAL B CA 1
ATOM 3755 C C . VAL B 1 136 ? 3.646 13.914 -8.234 1 98.31 136 VAL B C 1
ATOM 3757 O O . VAL B 1 136 ? 3.08 12.844 -8 1 98.31 136 VAL B O 1
ATOM 3760 N N . ALA B 1 137 ? 3.418 14.984 -7.559 1 97.12 137 ALA B N 1
ATOM 3761 C CA . ALA B 1 137 ? 2.246 15.18 -6.711 1 97.12 137 ALA B CA 1
ATOM 3762 C C . ALA B 1 137 ? 1.24 16.109 -7.375 1 97.12 137 ALA B C 1
ATOM 3764 O O . ALA B 1 137 ? 1.303 17.328 -7.195 1 97.12 137 ALA B O 1
ATOM 3765 N N . PRO B 1 138 ? 0.3 15.547 -8.047 1 94.81 138 PRO B N 1
ATOM 3766 C CA . PRO B 1 138 ? -0.644 16.391 -8.773 1 94.81 138 PRO B CA 1
ATOM 3767 C C . PRO B 1 138 ? -1.453 17.312 -7.852 1 94.81 138 PRO B C 1
ATOM 3769 O O . PRO B 1 138 ? -1.712 16.953 -6.699 1 94.81 138 PRO B O 1
ATOM 3772 N N . GLY B 1 139 ? -1.824 18.438 -8.375 1 92.31 139 GLY B N 1
ATOM 3773 C CA . GLY B 1 139 ? -2.621 19.406 -7.629 1 92.31 139 GLY B CA 1
ATOM 3774 C C . GLY B 1 139 ? -4.113 19.188 -7.773 1 92.31 139 GLY B C 1
ATOM 3775 O O . GLY B 1 139 ? -4.887 20.141 -7.828 1 92.31 139 GLY B O 1
ATOM 3776 N N . TRP B 1 140 ? -4.559 17.922 -7.82 1 90.94 140 TRP B N 1
ATOM 3777 C CA . TRP B 1 140 ? -5.969 17.609 -8.039 1 90.94 140 TRP B CA 1
ATOM 3778 C C . TRP B 1 140 ? -6.828 18.156 -6.902 1 90.94 140 TRP B C 1
ATOM 3780 O O . TRP B 1 140 ? -6.5 17.984 -5.727 1 90.94 140 TRP B O 1
ATOM 3790 N N . ARG B 1 141 ? -7.824 18.875 -7.172 1 81.44 141 ARG B N 1
ATOM 3791 C CA . ARG B 1 141 ? -8.75 19.438 -6.191 1 81.44 141 ARG B CA 1
ATOM 3792 C C . ARG B 1 141 ? -9.898 18.469 -5.906 1 81.44 141 ARG B C 1
ATOM 3794 O O . ARG B 1 141 ? -10.586 18.609 -4.898 1 81.44 141 ARG B O 1
ATOM 3801 N N . GLY B 1 142 ? -10.078 17.438 -6.762 1 83.56 142 GLY B N 1
ATOM 3802 C CA . GLY B 1 142 ? -11.133 16.438 -6.656 1 83.56 142 GLY B CA 1
ATOM 3803 C C . GLY B 1 142 ? -11.016 15.344 -7.703 1 83.56 142 GLY B C 1
ATOM 3804 O O . GLY B 1 142 ? -10.094 15.352 -8.516 1 83.56 142 GLY B O 1
ATOM 3805 N N . PRO B 1 143 ? -11.93 14.359 -7.605 1 81.88 143 PRO B N 1
ATOM 3806 C CA . PRO B 1 143 ? -11.898 13.242 -8.547 1 81.88 143 PRO B CA 1
ATOM 3807 C C . PRO B 1 143 ? -12.031 13.695 -10 1 81.88 143 PRO B C 1
ATOM 3809 O O . PRO B 1 143 ? -11.469 13.07 -10.906 1 81.88 143 PRO B O 1
ATOM 3812 N N . GLU B 1 144 ? -12.734 14.797 -10.219 1 87.38 144 GLU B N 1
ATOM 3813 C CA . GLU B 1 144 ? -12.938 15.297 -11.57 1 87.38 144 GLU B CA 1
ATOM 3814 C C . GLU B 1 144 ? -11.617 15.758 -12.188 1 87.38 144 GLU B C 1
ATOM 3816 O O . GLU B 1 144 ? -11.398 15.594 -13.391 1 87.38 144 GLU B O 1
ATOM 3821 N N . ASP B 1 145 ? -10.789 16.328 -11.383 1 90.06 145 ASP B N 1
ATOM 3822 C CA . ASP B 1 145 ? -9.492 16.781 -11.867 1 90.06 145 ASP B CA 1
ATOM 3823 C C . ASP B 1 145 ? -8.609 15.609 -12.273 1 90.06 145 ASP B C 1
ATOM 3825 O O . ASP B 1 145 ? -7.879 15.68 -13.258 1 90.06 145 ASP B O 1
ATOM 3829 N N . ARG B 1 146 ? -8.695 14.531 -11.516 1 85.69 146 ARG B N 1
ATOM 3830 C CA . ARG B 1 146 ? -7.906 13.352 -11.844 1 85.69 146 ARG B CA 1
ATOM 3831 C C . ARG B 1 146 ? -8.266 12.82 -13.227 1 85.69 146 ARG B C 1
ATOM 3833 O O . ARG B 1 146 ? -7.383 12.469 -14.016 1 85.69 146 ARG B O 1
ATOM 3840 N N . LEU B 1 147 ? -9.531 12.797 -13.523 1 86.25 147 LEU B N 1
ATOM 3841 C CA . LEU B 1 147 ? -10.016 12.305 -14.805 1 86.25 147 LEU B CA 1
ATOM 3842 C C . LEU B 1 147 ? -9.602 13.234 -15.938 1 86.25 147 LEU B C 1
ATOM 3844 O O . LEU B 1 147 ? -9.219 12.773 -17.016 1 86.25 147 LEU B O 1
ATOM 3848 N N . ALA B 1 148 ? -9.617 14.5 -15.625 1 90.44 148 ALA B N 1
ATOM 3849 C CA . ALA B 1 148 ? -9.391 15.508 -16.656 1 90.44 148 ALA B CA 1
ATOM 3850 C C . ALA B 1 148 ? -7.902 15.742 -16.875 1 90.44 148 ALA B C 1
ATOM 3852 O O . ALA B 1 148 ? -7.465 15.984 -18.016 1 90.44 148 ALA B O 1
ATOM 3853 N N . TYR B 1 149 ? -7.133 15.57 -15.797 1 90.69 149 TYR B N 1
ATOM 3854 C CA . TYR B 1 149 ? -5.766 16.078 -15.875 1 90.69 149 TYR B CA 1
ATOM 3855 C C . TYR B 1 149 ? -4.77 15.016 -15.414 1 90.69 149 TYR B C 1
ATOM 3857 O O . TYR B 1 149 ? -3.615 15.328 -15.117 1 90.69 149 TYR B O 1
ATOM 3865 N N . GLY B 1 150 ? -5.113 13.773 -15.32 1 89.88 150 GLY B N 1
ATOM 3866 C CA . GLY B 1 150 ? -4.246 12.805 -14.672 1 89.88 150 GLY B CA 1
ATOM 3867 C C . GLY B 1 150 ? -3.611 11.828 -15.641 1 89.88 150 GLY B C 1
ATOM 3868 O O . GLY B 1 150 ? -2.506 11.336 -15.398 1 89.88 150 GLY B O 1
ATOM 3869 N N . ASP B 1 151 ? -4.148 11.516 -16.781 1 90.44 151 ASP B N 1
ATOM 3870 C CA . ASP B 1 151 ? -3.793 10.367 -17.625 1 90.44 151 ASP B CA 1
ATOM 3871 C C . ASP B 1 151 ? -2.432 10.578 -18.281 1 90.44 151 ASP B C 1
ATOM 3873 O O . ASP B 1 151 ? -1.723 9.609 -18.562 1 90.44 151 ASP B O 1
ATOM 3877 N N . TRP B 1 152 ? -2.082 11.805 -18.438 1 93.44 152 TRP B N 1
ATOM 3878 C CA . TRP B 1 152 ? -0.827 12.117 -19.109 1 93.44 152 TRP B CA 1
ATOM 3879 C C . TRP B 1 152 ? 0.36 11.539 -18.359 1 93.44 152 TRP B C 1
ATOM 3881 O O . TRP B 1 152 ? 1.408 11.266 -18.938 1 93.44 152 TRP B O 1
ATOM 3891 N N . LEU B 1 153 ? 0.263 11.297 -17.078 1 94.56 153 LEU B N 1
ATOM 3892 C CA . LEU B 1 153 ? 1.341 10.789 -16.234 1 94.56 153 LEU B CA 1
ATOM 3893 C C . LEU B 1 153 ? 1.767 9.398 -16.688 1 94.56 153 LEU B C 1
ATOM 3895 O O . LEU B 1 153 ? 2.949 9.055 -16.625 1 94.56 153 LEU B O 1
ATOM 3899 N N . ALA B 1 154 ? 0.839 8.617 -17.078 1 93.12 154 ALA B N 1
ATOM 3900 C CA . ALA B 1 154 ? 1.095 7.238 -17.484 1 93.12 154 ALA B CA 1
ATOM 3901 C C . ALA B 1 154 ? 1.836 7.184 -18.812 1 93.12 154 ALA B C 1
ATOM 3903 O O . ALA B 1 154 ? 2.377 6.141 -19.188 1 93.12 154 ALA B O 1
ATOM 3904 N N . GLU B 1 155 ? 1.937 8.281 -19.516 1 93.38 155 GLU B N 1
ATOM 3905 C CA . GLU B 1 155 ? 2.498 8.32 -20.859 1 93.38 155 GLU B CA 1
ATOM 3906 C C . GLU B 1 155 ? 3.877 8.977 -20.859 1 93.38 155 GLU B C 1
ATOM 3908 O O . GLU B 1 155 ? 4.477 9.172 -21.922 1 93.38 155 GLU B O 1
ATOM 3913 N N . LEU B 1 156 ? 4.328 9.289 -19.734 1 95.12 156 LEU B N 1
ATOM 3914 C CA . LEU B 1 156 ? 5.633 9.938 -19.656 1 95.12 156 LEU B CA 1
ATOM 3915 C C . LEU B 1 156 ? 6.73 9.008 -20.172 1 95.12 156 LEU B C 1
ATOM 3917 O O . LEU B 1 156 ? 6.707 7.805 -19.906 1 95.12 156 LEU B O 1
ATOM 3921 N N . PRO B 1 157 ? 7.715 9.555 -20.859 1 94.19 157 PRO B N 1
ATOM 3922 C CA . PRO B 1 157 ? 8.789 8.742 -21.438 1 94.19 157 PRO B CA 1
ATOM 3923 C C . PRO B 1 157 ? 9.867 8.375 -20.406 1 94.19 157 PRO B C 1
ATOM 3925 O O . PRO B 1 157 ? 10.852 7.73 -20.75 1 94.19 157 PRO B O 1
ATOM 3928 N N . VAL B 1 158 ? 9.781 8.922 -19.25 1 95.19 158 VAL B N 1
ATOM 3929 C CA . VAL B 1 158 ? 10.734 8.656 -18.188 1 95.19 158 VAL B CA 1
ATOM 3930 C C . VAL B 1 158 ? 10.008 8.023 -17 1 95.19 158 VAL B C 1
ATOM 3932 O O . VAL B 1 158 ? 8.789 8.141 -16.875 1 95.19 158 VAL B O 1
ATOM 3935 N N . PRO B 1 159 ? 10.805 7.316 -16.094 1 95.94 159 PRO B N 1
ATOM 3936 C CA . PRO B 1 159 ? 10.172 6.793 -14.875 1 95.94 159 PRO B CA 1
ATOM 3937 C C . PRO B 1 159 ? 9.492 7.883 -14.047 1 95.94 159 PRO B C 1
ATOM 3939 O O . PRO B 1 159 ? 10.023 8.984 -13.922 1 95.94 159 PRO B O 1
ATOM 3942 N N . ALA B 1 160 ? 8.289 7.547 -13.602 1 97.56 160 ALA B N 1
ATOM 3943 C CA . ALA B 1 160 ? 7.516 8.469 -12.773 1 97.56 160 ALA B CA 1
ATOM 3944 C C . ALA B 1 160 ? 7.016 7.781 -11.5 1 97.56 160 ALA B C 1
ATOM 3946 O O . ALA B 1 160 ? 6.652 6.605 -11.531 1 97.56 160 ALA B O 1
ATOM 3947 N N . VAL B 1 161 ? 7.055 8.469 -10.406 1 98.5 161 VAL B N 1
ATOM 3948 C CA . VAL B 1 161 ? 6.469 8.031 -9.141 1 98.5 161 VAL B CA 1
ATOM 3949 C C . VAL B 1 161 ? 5.336 8.969 -8.742 1 98.5 161 VAL B C 1
ATOM 3951 O O . VAL B 1 161 ? 5.531 10.188 -8.648 1 98.5 161 VAL B O 1
ATOM 3954 N N . LEU B 1 162 ? 4.145 8.398 -8.648 1 97.94 162 LEU B N 1
ATOM 3955 C CA . LEU B 1 162 ? 3.02 9.164 -8.117 1 97.94 162 LEU B CA 1
ATOM 3956 C C . LEU B 1 162 ? 3.191 9.414 -6.625 1 97.94 162 LEU B C 1
ATOM 3958 O O . LEU B 1 162 ? 3.271 8.469 -5.836 1 97.94 162 LEU B O 1
ATOM 3962 N N . LEU B 1 163 ? 3.215 10.688 -6.254 1 97.81 163 LEU B N 1
ATOM 3963 C CA . LEU B 1 163 ? 3.59 11.109 -4.91 1 97.81 163 LEU B CA 1
ATOM 3964 C C . LEU B 1 163 ? 2.381 11.641 -4.148 1 97.81 163 LEU B C 1
ATOM 3966 O O . LEU B 1 163 ? 1.724 12.586 -4.602 1 97.81 163 LEU B O 1
ATOM 3970 N N . GLU B 1 164 ? 2.062 11.039 -2.986 1 96.44 164 GLU B N 1
ATOM 3971 C CA . GLU B 1 164 ? 1.043 11.477 -2.037 1 96.44 164 GLU B CA 1
ATOM 3972 C C . GLU B 1 164 ? -0.353 11.391 -2.646 1 96.44 164 GLU B C 1
ATOM 3974 O O . GLU B 1 164 ? -1.266 12.102 -2.225 1 96.44 164 GLU B O 1
ATOM 3979 N N . ARG B 1 165 ? -0.427 10.594 -3.734 1 93.69 165 ARG B N 1
ATOM 3980 C CA . ARG B 1 165 ? -1.706 10.352 -4.395 1 93.69 165 ARG B CA 1
ATOM 3981 C C . ARG B 1 165 ? -1.934 8.859 -4.605 1 93.69 165 ARG B C 1
ATOM 3983 O O . ARG B 1 165 ? -0.978 8.086 -4.688 1 93.69 165 ARG B O 1
ATOM 3990 N N . ARG B 1 166 ? -3.186 8.602 -4.574 1 91.06 166 ARG B N 1
ATOM 3991 C CA . ARG B 1 166 ? -3.59 7.258 -4.973 1 91.06 166 ARG B CA 1
ATOM 3992 C C . ARG B 1 166 ? -4.402 7.293 -6.262 1 91.06 166 ARG B C 1
ATOM 3994 O O . ARG B 1 166 ? -5.23 8.188 -6.457 1 91.06 166 ARG B O 1
ATOM 4001 N N . ALA B 1 167 ? -4.156 6.344 -7.109 1 90.62 167 ALA B N 1
ATOM 4002 C CA . ALA B 1 167 ? -4.91 6.223 -8.352 1 90.62 167 ALA B CA 1
ATOM 4003 C C . ALA B 1 167 ? -6.121 5.309 -8.172 1 90.62 167 ALA B C 1
ATOM 4005 O O . ALA B 1 167 ? -6.129 4.445 -7.293 1 90.62 167 ALA B O 1
ATOM 4006 N N . GLU B 1 168 ? -7.086 5.613 -8.984 1 90.06 168 GLU B N 1
ATOM 4007 C CA . GLU B 1 168 ? -8.211 4.688 -9.039 1 90.06 168 GLU B CA 1
ATOM 4008 C C . GLU B 1 168 ? -7.785 3.334 -9.602 1 90.06 168 GLU B C 1
ATOM 4010 O O . GLU B 1 168 ? -7.047 3.27 -10.586 1 90.06 168 GLU B O 1
ATOM 4015 N N . PRO B 1 169 ? -8.266 2.287 -8.922 1 91.75 169 PRO B N 1
ATOM 4016 C CA . PRO B 1 169 ? -7.934 0.962 -9.453 1 91.75 169 PRO B CA 1
ATOM 4017 C C . PRO B 1 169 ? -8.328 0.802 -10.922 1 91.75 169 PRO B C 1
ATOM 4019 O O . PRO B 1 169 ? -9.422 1.211 -11.32 1 91.75 169 PRO B O 1
ATOM 4022 N N . GLY B 1 170 ? -7.449 0.307 -11.703 1 89.06 170 GLY B N 1
ATOM 4023 C CA . GLY B 1 170 ? -7.73 0.031 -13.102 1 89.06 170 GLY B CA 1
ATOM 4024 C C . GLY B 1 170 ? -7.496 1.228 -14.008 1 89.06 170 GLY B C 1
ATOM 4025 O O . GLY B 1 170 ? -7.535 1.104 -15.227 1 89.06 170 GLY B O 1
ATOM 4026 N N . SER B 1 171 ? -7.32 2.391 -13.391 1 90.81 171 SER B N 1
ATOM 4027 C CA . SER B 1 171 ? -6.996 3.555 -14.211 1 90.81 171 SER B CA 1
ATOM 4028 C C . SER B 1 171 ? -5.594 3.441 -14.805 1 90.81 171 SER B C 1
ATOM 4030 O O . SER B 1 171 ? -4.801 2.6 -14.375 1 90.81 171 SER B O 1
ATOM 4032 N N . PRO B 1 172 ? -5.293 4.273 -15.781 1 88.88 172 PRO B N 1
ATOM 4033 C CA . PRO B 1 172 ? -3.953 4.254 -16.375 1 88.88 172 PRO B CA 1
ATOM 4034 C C . PRO B 1 172 ? -2.852 4.531 -15.352 1 88.88 172 PRO B C 1
ATOM 4036 O O . PRO B 1 172 ? -1.697 4.156 -15.562 1 88.88 172 PRO B O 1
ATOM 4039 N N . LEU B 1 173 ? -3.221 5.137 -14.219 1 94 173 LEU B N 1
ATOM 4040 C CA . LEU B 1 173 ? -2.23 5.516 -13.211 1 94 173 LEU B CA 1
ATOM 4041 C C . LEU B 1 173 ? -2.027 4.395 -12.203 1 94 173 LEU B C 1
ATOM 4043 O O . LEU B 1 173 ? -1.074 4.426 -11.422 1 94 173 LEU B O 1
ATOM 4047 N N . ASP B 1 174 ? -2.898 3.422 -12.242 1 93.5 174 ASP B N 1
ATOM 4048 C CA . ASP B 1 174 ? -2.912 2.344 -11.266 1 93.5 174 ASP B CA 1
ATOM 4049 C C . ASP B 1 174 ? -1.649 1.492 -11.367 1 93.5 174 ASP B C 1
ATOM 4051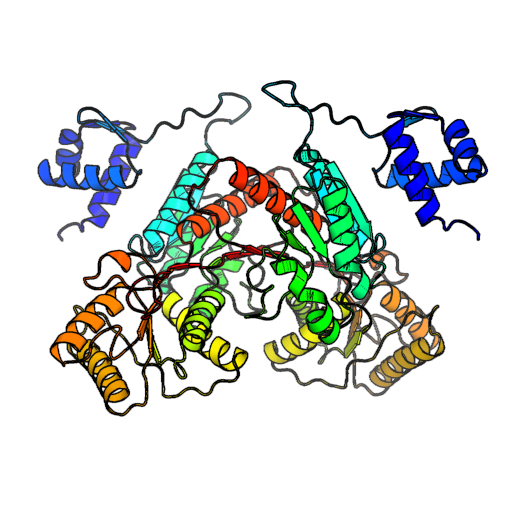 O O . ASP B 1 174 ? -1.278 0.806 -10.406 1 93.5 174 ASP B O 1
ATOM 4055 N N . GLY B 1 175 ? -0.966 1.571 -12.484 1 94.12 175 GLY B N 1
ATOM 4056 C CA . GLY B 1 175 ? 0.229 0.772 -12.703 1 94.12 175 GLY B CA 1
ATOM 4057 C C . GLY B 1 175 ? 1.512 1.523 -12.398 1 94.12 175 GLY B C 1
ATOM 4058 O O . GLY B 1 175 ? 2.604 0.96 -12.492 1 94.12 175 GLY B O 1
ATOM 4059 N N . LEU B 1 176 ? 1.422 2.752 -12.016 1 96.19 176 LEU B N 1
ATOM 4060 C CA . LEU B 1 176 ? 2.604 3.545 -11.703 1 96.19 176 LEU B CA 1
ATOM 4061 C C . LEU B 1 176 ? 3.117 3.221 -10.297 1 96.19 176 LEU B C 1
ATOM 4063 O O . LEU B 1 176 ? 2.342 2.826 -9.43 1 96.19 176 LEU B O 1
ATOM 4067 N N . ASP B 1 177 ? 4.477 3.393 -10.117 1 97.81 177 ASP B N 1
ATOM 4068 C CA . ASP B 1 177 ? 4.98 3.455 -8.75 1 97.81 177 ASP B CA 1
ATOM 4069 C C . ASP B 1 177 ? 4.297 4.57 -7.961 1 97.81 177 ASP B C 1
ATOM 4071 O O . ASP B 1 177 ? 4.008 5.637 -8.508 1 97.81 177 ASP B O 1
ATOM 4075 N N . ARG B 1 178 ? 4.016 4.25 -6.723 1 98.19 178 ARG B N 1
ATOM 4076 C CA . ARG B 1 178 ? 3.357 5.25 -5.887 1 98.19 178 ARG B CA 1
ATOM 4077 C C . ARG B 1 178 ? 3.898 5.211 -4.461 1 98.19 178 ARG B C 1
ATOM 4079 O O . ARG B 1 178 ? 4.207 4.137 -3.938 1 98.19 178 ARG B O 1
ATOM 4086 N N . VAL B 1 179 ? 4.117 6.352 -3.875 1 98.75 179 VAL B N 1
ATOM 4087 C CA . VAL B 1 179 ? 4.445 6.512 -2.463 1 98.75 179 VAL B CA 1
ATOM 4088 C C . VAL B 1 179 ? 3.512 7.539 -1.828 1 98.75 179 VAL B C 1
ATOM 4090 O O . VAL B 1 179 ? 3.391 8.664 -2.316 1 98.75 179 VAL B O 1
ATOM 4093 N N . ALA B 1 180 ? 2.83 7.125 -0.788 1 98.31 180 ALA B N 1
ATOM 4094 C CA . ALA B 1 180 ? 1.883 8.047 -0.169 1 98.31 180 ALA B CA 1
ATOM 4095 C C . ALA B 1 180 ? 1.709 7.746 1.315 1 98.31 180 ALA B C 1
ATOM 4097 O O . ALA B 1 180 ? 1.979 6.629 1.763 1 98.31 180 ALA B O 1
ATOM 4098 N N . SER B 1 181 ? 1.292 8.773 2.035 1 98.19 181 SER B N 1
ATOM 4099 C CA . SER B 1 181 ? 0.809 8.562 3.395 1 98.19 181 SER B CA 1
ATOM 4100 C C . SER B 1 181 ? -0.515 7.809 3.4 1 98.19 181 SER B C 1
ATOM 4102 O O . SER B 1 181 ? -1.382 8.055 2.559 1 98.19 181 SER B O 1
ATOM 4104 N N . ASP B 1 182 ? -0.634 6.871 4.285 1 97.81 182 ASP B N 1
ATOM 4105 C CA . ASP B 1 182 ? -1.911 6.184 4.441 1 97.81 182 ASP B CA 1
ATOM 4106 C C . ASP B 1 182 ? -2.854 6.973 5.348 1 97.81 182 ASP B C 1
ATOM 4108 O O . ASP B 1 182 ? -3.018 6.641 6.523 1 97.81 182 ASP B O 1
ATOM 4112 N N . HIS B 1 183 ? -3.545 7.922 4.742 1 97.69 183 HIS B N 1
ATOM 4113 C CA . HIS B 1 183 ? -4.426 8.805 5.492 1 97.69 183 HIS B CA 1
ATOM 4114 C C . HIS B 1 183 ? -5.59 8.031 6.105 1 97.69 183 HIS B C 1
ATOM 4116 O O . HIS B 1 183 ? -6.07 8.383 7.188 1 97.69 183 HIS B O 1
ATOM 4122 N N . GLY B 1 184 ? -6.09 7.027 5.426 1 97.38 184 GLY B N 1
ATOM 4123 C CA . GLY B 1 184 ? -7.125 6.188 6.004 1 97.38 184 GLY B CA 1
ATOM 4124 C C . GLY B 1 184 ? -6.715 5.555 7.32 1 97.38 184 GLY B C 1
ATOM 4125 O O . GLY B 1 184 ? -7.484 5.559 8.281 1 97.38 184 GLY B O 1
ATOM 4126 N N . HIS B 1 185 ? -5.512 5.035 7.312 1 97.75 185 HIS B N 1
ATOM 4127 C CA . HIS B 1 185 ? -4.965 4.473 8.539 1 97.75 185 HIS B CA 1
ATOM 4128 C C . HIS B 1 185 ? -4.883 5.527 9.641 1 97.75 185 HIS B C 1
ATOM 4130 O O . HIS B 1 185 ? -5.234 5.262 10.789 1 97.75 185 HIS B O 1
ATOM 4136 N N . GLY B 1 186 ? -4.43 6.695 9.281 1 98.44 186 GLY B N 1
ATOM 4137 C CA . GLY B 1 186 ? -4.324 7.77 10.25 1 98.44 186 GLY B CA 1
ATOM 4138 C C . GLY B 1 186 ? -5.66 8.148 10.867 1 98.44 186 GLY B C 1
ATOM 4139 O O . GLY B 1 186 ? -5.754 8.352 12.078 1 98.44 186 GLY B O 1
ATOM 4140 N N . VAL B 1 187 ? -6.645 8.242 10.023 1 98.75 187 VAL B N 1
ATOM 4141 C CA . VAL B 1 187 ? -7.98 8.578 10.5 1 98.75 187 VAL B CA 1
ATOM 4142 C C . VAL B 1 187 ? -8.492 7.484 11.43 1 98.75 187 VAL B C 1
ATOM 4144 O O . VAL B 1 187 ? -9.047 7.777 12.492 1 98.75 187 VAL B O 1
ATOM 4147 N N . LEU B 1 188 ? -8.273 6.289 11.062 1 98.5 188 LEU B N 1
ATOM 4148 C CA . LEU B 1 188 ? -8.711 5.152 11.875 1 98.5 188 LEU B CA 1
ATOM 4149 C C . LEU B 1 188 ? -8.031 5.168 13.242 1 98.5 188 LEU B C 1
ATOM 4151 O O . LEU B 1 188 ? -8.672 4.895 14.258 1 98.5 188 LEU B O 1
ATOM 4155 N N . LEU B 1 189 ? -6.781 5.523 13.281 1 97.69 189 LEU B N 1
ATOM 4156 C CA . LEU B 1 189 ? -6.055 5.648 14.539 1 97.69 189 LEU B CA 1
ATOM 4157 C C . LEU B 1 189 ? -6.727 6.668 15.453 1 97.69 189 LEU B C 1
ATOM 4159 O O . LEU B 1 189 ? -6.91 6.414 16.641 1 97.69 189 LEU B O 1
ATOM 4163 N N . ALA B 1 190 ? -7.051 7.75 14.867 1 98.44 190 ALA B N 1
ATOM 4164 C CA . ALA B 1 190 ? -7.648 8.836 15.633 1 98.44 190 ALA B CA 1
ATOM 4165 C C . ALA B 1 190 ? -9 8.422 16.219 1 98.44 190 ALA B C 1
ATOM 4167 O O . ALA B 1 190 ? -9.258 8.617 17.406 1 98.44 190 ALA B O 1
ATOM 4168 N N . LEU B 1 191 ? -9.844 7.867 15.359 1 98.44 191 LEU B N 1
ATOM 4169 C CA . LEU B 1 191 ? -11.172 7.469 15.812 1 98.44 191 LEU B CA 1
ATOM 4170 C C . LEU B 1 191 ? -11.086 6.387 16.875 1 98.44 191 LEU B C 1
ATOM 4172 O O . LEU B 1 191 ? -11.773 6.457 17.906 1 98.44 191 LEU B O 1
ATOM 4176 N N . ARG B 1 192 ? -10.258 5.418 16.672 1 97.62 192 ARG B N 1
ATOM 4177 C CA . ARG B 1 192 ? -10.102 4.348 17.656 1 97.62 192 ARG B CA 1
ATOM 4178 C C . ARG B 1 192 ? -9.625 4.898 19 1 97.62 192 ARG B C 1
ATOM 4180 O O . ARG B 1 192 ? -10.07 4.441 20.047 1 97.62 192 ARG B O 1
ATOM 4187 N N . HIS B 1 193 ? -8.703 5.84 18.922 1 97.69 193 HIS B N 1
ATOM 4188 C CA . HIS B 1 193 ? -8.195 6.441 20.156 1 97.69 193 HIS B CA 1
ATOM 4189 C C . HIS B 1 193 ? -9.305 7.133 20.938 1 97.69 193 HIS B C 1
ATOM 4191 O O . HIS B 1 193 ? -9.461 6.906 22.141 1 97.69 193 HIS B O 1
ATOM 4197 N N . LEU B 1 194 ? -10.07 7.926 20.25 1 98.25 194 LEU B N 1
ATOM 4198 C CA . LEU B 1 194 ? -11.148 8.656 20.906 1 98.25 194 LEU B CA 1
ATOM 4199 C C . LEU B 1 194 ? -12.203 7.695 21.453 1 98.25 194 LEU B C 1
ATOM 4201 O O . LEU B 1 194 ? -12.734 7.895 22.547 1 98.25 194 LEU B O 1
ATOM 4205 N N . LEU B 1 195 ? -12.516 6.609 20.734 1 97.44 195 LEU B N 1
ATOM 4206 C CA . LEU B 1 195 ? -13.453 5.594 21.188 1 97.44 195 LEU B CA 1
ATOM 4207 C C . LEU B 1 195 ? -12.922 4.891 22.438 1 97.44 195 LEU B C 1
ATOM 4209 O O . LEU B 1 195 ? -13.688 4.609 23.359 1 97.44 195 LEU B O 1
ATOM 4213 N N . SER B 1 196 ? -11.641 4.641 22.422 1 96.5 196 SER B N 1
ATOM 4214 C CA . SER B 1 196 ? -11.031 3.953 23.547 1 96.5 196 SER B CA 1
ATOM 4215 C C . SER B 1 196 ? -11.102 4.805 24.812 1 96.5 196 SER B C 1
ATOM 4217 O O . SER B 1 196 ? -11.023 4.277 25.922 1 96.5 196 SER B O 1
ATOM 4219 N N . LEU B 1 197 ? -11.234 6.133 24.688 1 96.81 197 LEU B N 1
ATOM 4220 C CA . LEU B 1 197 ? -11.336 7.055 25.812 1 96.81 197 LEU B CA 1
ATOM 4221 C C . LEU B 1 197 ? -12.781 7.18 26.281 1 96.81 197 LEU B C 1
ATOM 4223 O O . LEU B 1 197 ? -13.078 7.93 27.219 1 96.81 197 LEU B O 1
ATOM 4227 N N . GLY B 1 198 ? -13.695 6.492 25.578 1 96.12 198 GLY B N 1
ATOM 4228 C CA . GLY B 1 198 ? -15.078 6.426 26.047 1 96.12 198 GLY B CA 1
ATOM 4229 C C . GLY B 1 198 ? -16 7.352 25.281 1 96.12 198 GLY B C 1
ATOM 4230 O O . GLY B 1 198 ? -17.188 7.457 25.609 1 96.12 198 GLY B O 1
ATOM 4231 N N . HIS B 1 199 ? -15.562 7.953 24.266 1 97.19 199 HIS B N 1
ATOM 4232 C CA . HIS B 1 199 ? -16.391 8.867 23.5 1 97.19 199 HIS B CA 1
ATOM 4233 C C . HIS B 1 199 ? -17.266 8.117 22.5 1 97.19 199 HIS B C 1
ATOM 4235 O O . HIS B 1 199 ? -16.922 7.02 22.078 1 97.19 199 HIS B O 1
ATOM 4241 N N . ALA B 1 2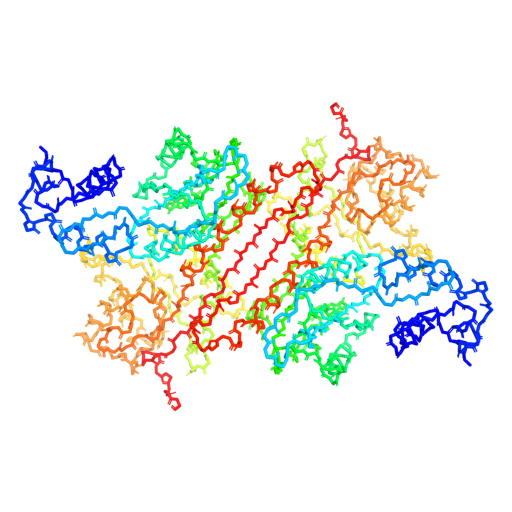00 ? -18.422 8.734 22.219 1 95.69 200 ALA B N 1
ATOM 4242 C CA . ALA B 1 200 ? -19.203 8.258 21.094 1 95.69 200 ALA B CA 1
ATOM 4243 C C . ALA B 1 200 ? -18.531 8.594 19.766 1 95.69 200 ALA B C 1
ATOM 4245 O O . ALA B 1 200 ? -17.359 8.992 19.75 1 95.69 200 ALA B O 1
ATOM 4246 N N . THR B 1 201 ? -19.25 8.367 18.609 1 96.81 201 THR B N 1
ATOM 4247 C CA . THR B 1 201 ? -18.672 8.594 17.297 1 96.81 201 THR B CA 1
ATOM 4248 C C . THR B 1 201 ? -18.188 10.039 17.156 1 96.81 201 THR B C 1
ATOM 4250 O O . THR B 1 201 ? -18.984 10.977 17.25 1 96.81 201 THR B O 1
ATOM 4253 N N . PRO B 1 202 ? -16.875 10.219 17.016 1 98.31 202 PRO B N 1
ATOM 4254 C CA . PRO B 1 202 ? -16.344 11.578 16.875 1 98.31 202 PRO B CA 1
ATOM 4255 C C . PRO B 1 202 ? -16.797 12.25 15.586 1 98.31 202 PRO B C 1
ATOM 4257 O O . PRO B 1 202 ? -16.906 11.586 14.547 1 98.31 202 PRO B O 1
ATOM 4260 N N . LEU B 1 203 ? -17.047 13.555 15.664 1 98.75 203 LEU B N 1
ATOM 4261 C CA . LEU B 1 203 ? -17.344 14.312 14.453 1 98.75 203 LEU B CA 1
ATOM 4262 C C . LEU B 1 203 ? -16.078 14.594 13.656 1 98.75 203 LEU B C 1
ATOM 4264 O O . LEU B 1 203 ? -14.992 14.688 14.219 1 98.75 203 LEU B O 1
ATOM 4268 N N . LEU B 1 204 ? -16.266 14.695 12.336 1 98.88 204 LEU B N 1
ATOM 4269 C CA . LEU B 1 204 ? -15.18 15.18 11.492 1 98.88 204 LEU B CA 1
ATOM 4270 C C . LEU B 1 204 ? -15.438 16.625 11.047 1 98.88 204 LEU B C 1
ATOM 4272 O O . LEU B 1 204 ? -16.531 16.938 10.586 1 98.88 204 LEU B O 1
ATOM 4276 N N . VAL B 1 205 ? -14.477 17.484 11.328 1 98.75 205 VAL B N 1
ATOM 4277 C CA . VAL B 1 205 ? -14.391 18.812 10.758 1 98.75 205 VAL B CA 1
ATOM 4278 C C . VAL B 1 205 ? -13.219 18.891 9.781 1 98.75 205 VAL B C 1
ATOM 4280 O O . VAL B 1 205 ? -12.062 18.781 10.195 1 98.75 205 VAL B O 1
ATOM 4283 N N . ALA B 1 206 ? -13.508 19.047 8.492 1 98.25 206 ALA B N 1
ATOM 4284 C CA . ALA B 1 206 ? -12.406 18.906 7.543 1 98.25 206 ALA B CA 1
ATOM 4285 C C . ALA B 1 206 ? -12.602 19.828 6.332 1 98.25 206 ALA B C 1
ATOM 4287 O O . ALA B 1 206 ? -13.742 20.109 5.941 1 98.25 206 ALA B O 1
ATOM 4288 N N . ARG B 1 207 ? -11.477 20.203 5.746 1 95.12 207 ARG B N 1
ATOM 4289 C CA . ARG B 1 207 ? -11.484 20.953 4.5 1 95.12 207 ARG B CA 1
ATOM 4290 C C . ARG B 1 207 ? -11.922 20.094 3.326 1 95.12 207 ARG B C 1
ATOM 4292 O O . ARG B 1 207 ? -12.172 18.891 3.494 1 95.12 207 ARG B O 1
ATOM 4299 N N . ARG B 1 208 ? -12.109 20.781 2.166 1 91.5 208 ARG B N 1
ATOM 4300 C CA . ARG B 1 208 ? -12.461 20.109 0.925 1 91.5 208 ARG B CA 1
ATOM 4301 C C . ARG B 1 208 ? -11.555 20.547 -0.22 1 91.5 208 ARG B C 1
ATOM 4303 O O . ARG B 1 208 ? -11.688 20.047 -1.343 1 91.5 208 ARG B O 1
ATOM 4310 N N . ASP B 1 209 ? -10.594 21.359 0.133 1 84.19 209 ASP B N 1
ATOM 4311 C CA . ASP B 1 209 ? -9.93 22.094 -0.934 1 84.19 209 ASP B CA 1
ATOM 4312 C C . ASP B 1 209 ? -8.57 21.484 -1.26 1 84.19 209 ASP B C 1
ATOM 4314 O O . ASP B 1 209 ? -7.715 22.141 -1.854 1 84.19 209 ASP B O 1
ATOM 4318 N N . SER B 1 210 ? -8.305 20.344 -0.839 1 83.69 210 SER B N 1
ATOM 4319 C CA . SER B 1 210 ? -7.035 19.703 -1.164 1 83.69 210 SER B CA 1
ATOM 4320 C C . SER B 1 210 ? -7.195 18.188 -1.265 1 83.69 210 SER B C 1
ATOM 4322 O O . SER B 1 210 ? -8.109 17.609 -0.669 1 83.69 210 SER B O 1
ATOM 4324 N N . PRO B 1 211 ? -6.289 17.531 -1.996 1 86.5 211 PRO B N 1
ATOM 4325 C CA . PRO B 1 211 ? -6.336 16.062 -2.072 1 86.5 211 PRO B CA 1
ATOM 4326 C C . PRO B 1 211 ? -6.191 15.398 -0.707 1 86.5 211 PRO B C 1
ATOM 4328 O O . PRO B 1 211 ? -6.816 14.359 -0.453 1 86.5 211 PRO B O 1
ATOM 4331 N N . THR B 1 212 ? -5.422 15.969 0.125 1 90.44 212 THR B N 1
ATOM 4332 C CA . THR B 1 212 ? -5.281 15.422 1.468 1 90.44 212 THR B CA 1
ATOM 4333 C C . THR B 1 212 ? -6.598 15.5 2.23 1 90.44 212 THR B C 1
ATOM 4335 O O . THR B 1 212 ? -7 14.539 2.895 1 90.44 212 THR B O 1
ATOM 4338 N N . ALA B 1 213 ? -7.234 16.656 2.113 1 92.94 213 ALA B N 1
ATOM 4339 C CA . ALA B 1 213 ? -8.531 16.812 2.762 1 92.94 213 ALA B CA 1
ATOM 4340 C C . ALA B 1 213 ? -9.523 15.758 2.281 1 92.94 213 ALA B C 1
ATOM 4342 O O . ALA B 1 213 ? -10.258 15.18 3.084 1 92.94 213 ALA B O 1
ATOM 4343 N N . LEU B 1 214 ? -9.484 15.531 1.032 1 92.62 214 LEU B N 1
ATOM 4344 C CA . LEU B 1 214 ? -10.383 14.539 0.458 1 92.62 214 LEU B CA 1
ATOM 4345 C C . LEU B 1 214 ? -10.031 13.141 0.949 1 92.62 214 LEU B C 1
ATOM 4347 O O . LEU B 1 214 ? -10.914 12.328 1.218 1 92.62 214 LEU B O 1
ATOM 4351 N N . ALA B 1 215 ? -8.773 12.859 1.044 1 94.69 215 ALA B N 1
ATOM 4352 C CA . ALA B 1 215 ? -8.32 11.562 1.555 1 94.69 215 ALA B CA 1
ATOM 4353 C C . ALA B 1 215 ? -8.742 11.375 3.008 1 94.69 215 ALA B C 1
ATOM 4355 O O . ALA B 1 215 ? -9.117 10.266 3.412 1 94.69 215 ALA B O 1
ATOM 4356 N N . VAL B 1 216 ? -8.672 12.43 3.812 1 97.44 216 VAL B N 1
ATOM 4357 C CA . VAL B 1 216 ? -9.086 12.375 5.211 1 97.44 216 VAL B CA 1
ATOM 4358 C C . VAL B 1 216 ? -10.586 12.117 5.305 1 97.44 216 VAL B C 1
ATOM 4360 O O . VAL B 1 216 ? -11.031 11.289 6.102 1 97.44 216 VAL B O 1
ATOM 4363 N N . ARG B 1 217 ? -11.367 12.773 4.48 1 97.38 217 ARG B N 1
ATOM 4364 C CA . ARG B 1 217 ? -12.812 12.578 4.457 1 97.38 217 ARG B CA 1
ATOM 4365 C C . ARG B 1 217 ? -13.156 11.148 4.051 1 97.38 217 ARG B C 1
ATOM 4367 O O . ARG B 1 217 ? -14.016 10.516 4.664 1 97.38 217 ARG B O 1
ATOM 4374 N N . ALA B 1 218 ? -12.477 10.672 3.008 1 95.62 218 ALA B N 1
ATOM 4375 C CA . ALA B 1 218 ? -12.688 9.289 2.594 1 95.62 218 ALA B CA 1
ATOM 4376 C C . ALA B 1 218 ? -12.281 8.32 3.703 1 95.62 218 ALA B C 1
ATOM 4378 O O . ALA B 1 218 ? -12.977 7.328 3.953 1 95.62 218 ALA B O 1
ATOM 4379 N N . GLY B 1 219 ? -11.156 8.656 4.344 1 97.94 219 GLY B N 1
ATOM 4380 C CA . GLY B 1 219 ? -10.703 7.852 5.469 1 97.94 219 GLY B CA 1
ATOM 4381 C C . GLY B 1 219 ? -11.695 7.805 6.613 1 97.94 219 GLY B C 1
ATOM 4382 O O . GLY B 1 219 ? -11.836 6.777 7.277 1 97.94 219 GLY B O 1
ATOM 4383 N N . TYR B 1 220 ? -12.383 8.93 6.836 1 98.69 220 TYR B N 1
ATOM 4384 C CA . TYR B 1 220 ? -13.406 8.984 7.875 1 98.69 220 TYR B CA 1
ATOM 4385 C C . TYR B 1 220 ? -14.562 8.039 7.555 1 98.69 220 TYR B C 1
ATOM 4387 O O . TYR B 1 220 ? -14.969 7.242 8.398 1 98.69 220 TYR B O 1
ATOM 4395 N N . ALA B 1 221 ? -15.023 8.062 6.363 1 98.25 221 ALA B N 1
ATOM 4396 C CA . ALA B 1 221 ? -16.109 7.18 5.934 1 98.25 221 ALA B CA 1
ATOM 4397 C C . ALA B 1 221 ? -15.688 5.715 6.055 1 98.25 221 ALA B C 1
ATOM 4399 O O . ALA B 1 221 ? -16.453 4.891 6.574 1 98.25 221 ALA B O 1
ATOM 4400 N N . GLU B 1 222 ? -14.508 5.395 5.625 1 96.94 222 GLU B N 1
ATOM 4401 C CA . GLU B 1 222 ? -13.992 4.031 5.695 1 96.94 222 GLU B CA 1
ATOM 4402 C C . GLU B 1 222 ? -13.844 3.568 7.141 1 96.94 222 GLU B C 1
ATOM 4404 O O . GLU B 1 222 ? -14.164 2.422 7.469 1 96.94 222 GLU B O 1
ATOM 4409 N N . ALA B 1 223 ? -13.328 4.473 7.965 1 98.25 223 ALA B N 1
ATOM 4410 C CA . ALA B 1 223 ? -13.117 4.141 9.375 1 98.25 223 ALA B CA 1
ATOM 4411 C C . ALA B 1 223 ? -14.445 3.85 10.07 1 98.25 223 ALA B C 1
ATOM 4413 O O . ALA B 1 223 ? -14.539 2.924 10.875 1 98.25 223 ALA B O 1
ATOM 4414 N N . LEU B 1 224 ? -15.5 4.637 9.789 1 98.38 224 LEU B N 1
ATOM 4415 C CA . LEU B 1 224 ? -16.812 4.379 10.352 1 98.38 224 LEU B CA 1
ATOM 4416 C C . LEU B 1 224 ? -17.312 2.986 9.977 1 98.38 224 LEU B C 1
ATOM 4418 O O . LEU B 1 224 ? -17.812 2.248 10.828 1 98.38 224 LEU B O 1
ATOM 4422 N N . GLY B 1 225 ? -17.125 2.623 8.703 1 97.25 225 GLY B N 1
ATOM 4423 C CA . GLY B 1 225 ? -17.469 1.282 8.266 1 97.25 225 GLY B CA 1
ATOM 4424 C C . GLY B 1 225 ? -16.703 0.196 8.984 1 97.25 225 GLY B C 1
ATOM 4425 O O . GLY B 1 225 ? -17.281 -0.779 9.461 1 97.25 225 GLY B O 1
ATOM 4426 N N . THR B 1 226 ? -15.445 0.375 9.117 1 95.62 226 THR B N 1
ATOM 4427 C CA . THR B 1 226 ? -14.555 -0.586 9.758 1 95.62 226 THR B CA 1
ATOM 4428 C C . THR B 1 226 ? -14.945 -0.789 11.219 1 95.62 226 THR B C 1
ATOM 4430 O O . THR B 1 226 ? -14.891 -1.909 11.734 1 95.62 226 THR B O 1
ATOM 4433 N N . LEU B 1 227 ? -15.359 0.276 11.836 1 96.94 227 LEU B N 1
ATOM 4434 C CA . LEU B 1 227 ? -15.648 0.25 13.258 1 96.94 227 LEU B CA 1
ATOM 4435 C C . LEU B 1 227 ? -17.125 -0.05 13.508 1 96.94 227 LEU B C 1
ATOM 4437 O O . LEU B 1 227 ? -17.547 -0.186 14.656 1 96.94 227 LEU B O 1
ATOM 4441 N N . GLY B 1 228 ? -17.922 -0.175 12.461 1 97.06 228 GLY B N 1
ATOM 4442 C CA . GLY B 1 228 ? -19.344 -0.437 12.594 1 97.06 228 GLY B CA 1
ATOM 4443 C C . GLY B 1 228 ? -20.109 0.724 13.195 1 97.06 228 GLY B C 1
ATOM 4444 O O . GLY B 1 228 ? -21.047 0.521 13.984 1 97.06 228 GLY B O 1
ATOM 4445 N N . LEU B 1 229 ? -19.719 1.937 12.859 1 97.75 229 LEU B N 1
ATOM 4446 C CA . LEU B 1 229 ? -20.312 3.131 13.438 1 97.75 229 LEU B CA 1
ATOM 4447 C C . LEU B 1 229 ? -21.172 3.867 12.406 1 97.75 229 LEU B C 1
ATOM 4449 O O . LEU B 1 229 ? -20.812 3.914 11.227 1 97.75 229 LEU B O 1
ATOM 4453 N N . ALA B 1 230 ? -22.188 4.469 12.875 1 97.25 230 ALA B N 1
ATOM 4454 C CA . ALA B 1 230 ? -22.984 5.363 12.047 1 97.25 230 ALA B CA 1
ATOM 4455 C C . ALA B 1 230 ? -22.422 6.781 12.062 1 97.25 230 ALA B C 1
ATOM 4457 O O . ALA B 1 230 ? -21.906 7.234 13.086 1 97.25 230 ALA B O 1
ATOM 4458 N N . GLU B 1 231 ? -22.547 7.414 10.977 1 96.94 231 GLU B N 1
ATOM 4459 C CA . GLU B 1 231 ? -22.188 8.828 10.906 1 96.94 231 GLU B CA 1
ATOM 4460 C C . GLU B 1 231 ? -23.172 9.688 11.68 1 96.94 231 GLU B C 1
ATOM 4462 O O . GLU B 1 231 ? -24.359 9.727 11.336 1 96.94 231 GLU B O 1
ATOM 4467 N N . PRO B 1 232 ? -22.719 10.391 12.664 1 96.44 232 PRO B N 1
ATOM 4468 C CA . PRO B 1 232 ? -23.672 11.125 13.5 1 96.44 232 PRO B CA 1
ATOM 4469 C C . PRO B 1 232 ? -24.297 12.312 12.773 1 96.44 232 PRO B C 1
ATOM 4471 O O . PRO B 1 232 ? -25.422 12.703 13.07 1 96.44 232 PRO B O 1
ATOM 4474 N N . ARG B 1 233 ? -23.594 12.898 11.922 1 96.75 233 ARG B N 1
ATOM 4475 C CA . ARG B 1 233 ? -23.984 14.008 11.055 1 96.75 233 ARG B CA 1
ATOM 4476 C C . ARG B 1 233 ? -23.031 14.141 9.867 1 96.75 233 ARG B C 1
ATOM 4478 O O . ARG B 1 233 ? -21.938 13.57 9.875 1 96.75 233 ARG B O 1
ATOM 4485 N N . PRO B 1 234 ? -23.422 14.953 8.883 1 97.62 234 PRO B N 1
ATOM 4486 C CA . PRO B 1 234 ? -22.469 15.211 7.805 1 97.62 234 PRO B CA 1
ATOM 4487 C C . PRO B 1 234 ? -21.203 15.914 8.289 1 97.62 234 PRO B C 1
ATOM 4489 O O . PRO B 1 234 ? -21.25 16.703 9.242 1 97.62 234 PRO B O 1
ATOM 4492 N N . VAL B 1 235 ? -20.141 15.609 7.59 1 98.56 235 VAL B N 1
ATOM 4493 C CA . VAL B 1 235 ? -18.859 16.219 7.91 1 98.56 235 VAL B CA 1
ATOM 4494 C C . VAL B 1 235 ? -18.984 17.734 7.898 1 98.56 235 VAL B C 1
ATOM 4496 O O . VAL B 1 235 ? -19.594 18.312 6.988 1 98.56 235 VAL B O 1
ATOM 4499 N N . ILE B 1 236 ? -18.484 18.375 8.961 1 98.56 236 ILE B N 1
ATOM 4500 C CA . ILE B 1 236 ? -18.5 19.828 9.031 1 98.56 236 ILE B CA 1
ATOM 4501 C C . ILE B 1 236 ? -17.406 20.406 8.133 1 98.56 236 ILE B C 1
ATOM 4503 O O . ILE B 1 236 ? -16.234 20.031 8.266 1 98.56 236 ILE B O 1
ATOM 4507 N N . ASP B 1 237 ? -17.766 21.328 7.27 1 97.69 237 ASP B N 1
ATOM 4508 C CA . ASP B 1 237 ? -16.812 21.938 6.348 1 97.69 237 ASP B CA 1
ATOM 4509 C C . ASP B 1 237 ? -15.961 22.984 7.051 1 97.69 237 ASP B C 1
ATOM 4511 O O . ASP B 1 237 ? -16.5 23.984 7.547 1 97.69 237 ASP B O 1
ATOM 4515 N N . SER B 1 238 ? -14.703 22.703 7.055 1 96.12 238 SER B N 1
ATOM 4516 C CA . SER B 1 238 ? -13.781 23.703 7.598 1 96.12 238 SER B CA 1
ATOM 4517 C C . SER B 1 238 ? -13.172 24.547 6.488 1 96.12 238 SER B C 1
ATOM 4519 O O . SER B 1 238 ? -13.008 24.078 5.359 1 96.12 238 SER B O 1
ATOM 4521 N N . VAL B 1 239 ? -12.906 25.844 6.793 1 94.75 239 VAL B N 1
ATOM 4522 C CA . VAL B 1 239 ? -12.227 26.781 5.914 1 94.75 239 VAL B CA 1
ATOM 4523 C C . VAL B 1 239 ? -11.25 27.641 6.723 1 94.75 239 VAL B C 1
ATOM 4525 O O . VAL B 1 239 ? -11.445 27.828 7.926 1 94.75 239 VAL B O 1
ATOM 4528 N N . PRO B 1 240 ? -10.227 28.094 6.016 1 92.06 240 PRO B N 1
ATOM 4529 C CA . PRO B 1 240 ? -9.328 28.984 6.746 1 92.06 240 PRO B CA 1
ATOM 4530 C C . PRO B 1 240 ? -10.039 30.25 7.23 1 92.06 240 PRO B C 1
ATOM 4532 O O . PRO B 1 240 ? -10.734 30.906 6.453 1 92.06 240 PRO B O 1
ATOM 4535 N N . ALA B 1 241 ? -9.734 30.547 8.461 1 92.88 241 ALA B N 1
ATOM 4536 C CA . ALA B 1 241 ? -10.398 31.688 9.078 1 92.88 241 ALA B CA 1
ATOM 4537 C C . ALA B 1 241 ? -10.086 32.969 8.32 1 92.88 241 ALA B C 1
ATOM 4539 O O . ALA B 1 241 ? -10.961 33.812 8.125 1 92.88 241 ALA B O 1
ATOM 4540 N N . GLU B 1 242 ? -8.836 33.125 7.855 1 92.19 242 GLU B N 1
ATOM 4541 C CA . GLU B 1 242 ? -8.398 34.344 7.176 1 92.19 242 GLU B CA 1
ATOM 4542 C C . GLU B 1 242 ? -9.055 34.469 5.805 1 92.19 242 GLU B C 1
ATOM 4544 O O . GLU B 1 242 ? -9.445 35.562 5.398 1 92.19 242 GLU B O 1
ATOM 4549 N N . ALA B 1 243 ? -9.234 33.406 5.121 1 92.19 243 ALA B N 1
ATOM 4550 C CA . ALA B 1 243 ? -9.75 33.406 3.756 1 92.19 243 ALA B CA 1
ATOM 4551 C C . ALA B 1 243 ? -11.273 33.531 3.748 1 92.19 243 ALA B C 1
ATOM 4553 O O . ALA B 1 243 ? -11.852 34.156 2.848 1 92.19 243 ALA B O 1
ATOM 4554 N N . ASP B 1 244 ? -11.953 32.938 4.762 1 96.12 244 ASP B N 1
ATOM 4555 C CA . ASP B 1 244 ? -13.414 32.906 4.848 1 96.12 244 ASP B CA 1
ATOM 4556 C C . ASP B 1 244 ? -13.883 32.938 6.301 1 96.12 244 ASP B C 1
ATOM 4558 O O . ASP B 1 244 ? -14.344 31.938 6.832 1 96.12 244 ASP B O 1
ATOM 4562 N N . PRO B 1 245 ? -13.867 34.156 6.863 1 96.44 245 PRO B N 1
ATOM 4563 C CA . PRO B 1 245 ? -14.25 34.312 8.273 1 96.44 245 PRO B CA 1
ATOM 4564 C C . PRO B 1 245 ? -15.656 33.781 8.555 1 96.44 245 PRO B C 1
ATOM 4566 O O . PRO B 1 245 ? -15.898 33.188 9.602 1 96.44 245 PRO B O 1
ATOM 4569 N N . GLU B 1 246 ? -16.578 34.062 7.637 1 97.5 246 GLU B N 1
ATOM 4570 C CA . GLU B 1 246 ? -17.953 33.625 7.84 1 97.5 246 GLU B CA 1
ATOM 4571 C C . GLU B 1 246 ? -18.047 32.094 7.812 1 97.5 246 GLU B C 1
ATOM 4573 O O . GLU B 1 246 ? -18.766 31.5 8.617 1 97.5 246 GLU B O 1
ATOM 4578 N N . GLY B 1 247 ? -17.359 31.484 6.801 1 97.69 247 GLY B N 1
ATOM 4579 C CA . GLY B 1 247 ? -17.328 30.031 6.738 1 97.69 247 GLY B CA 1
ATOM 4580 C C . GLY B 1 247 ? -16.703 29.406 7.969 1 97.69 247 GLY B C 1
ATOM 4581 O O . GLY B 1 247 ? -17.203 28.391 8.461 1 97.69 247 GLY B O 1
ATOM 4582 N N . PHE B 1 248 ? -15.719 30.047 8.445 1 98 248 PHE B N 1
ATOM 4583 C CA . PHE B 1 248 ? -15.055 29.594 9.664 1 98 248 PHE B CA 1
ATOM 4584 C C . PHE B 1 248 ? -16.016 29.625 10.844 1 98 248 PHE B C 1
ATOM 4586 O O . PHE B 1 248 ? -16.125 28.656 11.594 1 98 248 PHE B O 1
ATOM 4593 N N . GLU B 1 249 ? -16.703 30.688 10.977 1 98.19 249 GLU B N 1
ATOM 4594 C CA . GLU B 1 249 ? -17.656 30.844 12.078 1 98.19 249 GLU B CA 1
ATOM 4595 C C . GLU B 1 249 ? -18.766 29.797 11.977 1 98.19 249 GLU B C 1
ATOM 4597 O O . GLU B 1 249 ? -19.266 29.312 12.992 1 98.19 249 GLU B O 1
ATOM 4602 N N . ARG B 1 250 ? -19.188 29.5 10.773 1 98.31 250 ARG B N 1
ATOM 4603 C CA . ARG B 1 250 ? -20.203 28.484 10.578 1 98.31 250 ARG B CA 1
ATOM 4604 C C . ARG B 1 250 ? -19.734 27.125 11.078 1 98.31 250 ARG B C 1
ATOM 4606 O O . ARG B 1 250 ? -20.484 26.391 11.719 1 98.31 250 ARG B O 1
ATOM 4613 N N . ALA B 1 251 ? -18.5 26.781 10.82 1 98.5 251 ALA B N 1
ATOM 4614 C CA . ALA B 1 251 ? -17.922 25.516 11.281 1 98.5 251 ALA B CA 1
ATOM 4615 C C . ALA B 1 251 ? -17.859 25.469 12.805 1 98.5 251 ALA B C 1
ATOM 4617 O O . ALA B 1 251 ? -18.234 24.469 13.422 1 98.5 251 ALA B O 1
ATOM 4618 N N . VAL B 1 252 ? -17.406 26.531 13.383 1 98.62 252 VAL B N 1
ATOM 4619 C CA . VAL B 1 252 ? -17.281 26.625 14.836 1 98.62 252 VAL B CA 1
ATOM 4620 C C . VAL B 1 252 ? -18.656 26.469 15.477 1 98.62 252 VAL B C 1
ATOM 4622 O O . VAL B 1 252 ? -18.828 25.734 16.453 1 98.62 252 VAL B O 1
ATOM 4625 N N . ARG B 1 253 ? -19.641 27.141 14.938 1 98.44 253 ARG B N 1
ATOM 4626 C CA . ARG B 1 253 ? -20.984 27.094 15.484 1 98.44 253 ARG B CA 1
ATOM 4627 C C . ARG B 1 253 ? -21.578 25.703 15.383 1 98.44 253 ARG B C 1
ATOM 4629 O O . ARG B 1 253 ? -22.281 25.25 16.297 1 98.44 253 ARG B O 1
ATOM 4636 N N . ALA B 1 254 ? -21.328 25.141 14.258 1 98.69 254 ALA B N 1
ATOM 4637 C CA . ALA B 1 254 ? -21.812 23.766 14.086 1 98.69 254 ALA B CA 1
ATOM 4638 C C . ALA B 1 254 ? -21.25 22.844 15.148 1 98.69 254 ALA B C 1
ATOM 4640 O O . ALA B 1 254 ? -21.984 22.031 15.727 1 98.69 254 ALA B O 1
ATOM 4641 N N . LEU B 1 255 ? -19.984 22.938 15.406 1 98.56 255 LEU B N 1
ATOM 4642 C CA . LEU B 1 255 ? -19.344 22.109 16.422 1 98.56 255 LEU B CA 1
ATOM 4643 C C . LEU B 1 255 ? -19.828 22.484 17.812 1 98.56 255 LEU B C 1
ATOM 4645 O O . LEU B 1 255 ? -20.109 21.594 18.641 1 98.56 255 LEU B O 1
ATOM 4649 N N . HIS B 1 256 ? -19.953 23.734 18.031 1 98.62 256 HIS B N 1
ATOM 4650 C CA . HIS B 1 256 ? -20.469 24.234 19.312 1 98.62 256 HIS B CA 1
ATOM 4651 C C . HIS B 1 256 ? -21.859 23.656 19.594 1 98.62 256 HIS B C 1
ATOM 4653 O O . HIS B 1 256 ? -22.125 23.188 20.703 1 98.62 256 HIS B O 1
ATOM 4659 N N . GLU B 1 257 ? -22.703 23.719 18.625 1 98.5 257 GLU B N 1
ATOM 4660 C CA . GLU B 1 257 ? -24.062 23.203 18.766 1 98.5 257 GLU B CA 1
ATOM 4661 C C . GLU B 1 257 ? -24.062 21.703 19.031 1 98.5 257 GLU B C 1
ATOM 4663 O O . GLU B 1 257 ? -24.859 21.219 19.859 1 98.5 257 GLU B O 1
ATOM 4668 N N . ALA B 1 258 ? -23.188 21.016 18.359 1 98.38 258 ALA B N 1
ATOM 4669 C CA . ALA B 1 258 ? -23.109 19.578 18.547 1 98.38 258 ALA B CA 1
ATOM 4670 C C . ALA B 1 258 ? -22.656 19.234 19.953 1 98.38 258 ALA B C 1
ATOM 4672 O O . ALA B 1 258 ? -23.156 18.266 20.562 1 98.38 258 ALA B O 1
ATOM 4673 N N . VAL B 1 259 ? -21.766 19.969 20.5 1 98 259 VAL B N 1
ATOM 4674 C CA . VAL B 1 259 ? -21.297 19.75 21.859 1 98 259 VAL B CA 1
ATOM 4675 C C . VAL B 1 259 ? -22.406 20.109 22.844 1 98 259 VAL B C 1
ATOM 4677 O O . VAL B 1 259 ? -22.719 19.344 23.766 1 98 259 VAL B O 1
ATOM 4680 N N . GLY B 1 260 ? -23 21.219 22.609 1 97.56 260 GLY B N 1
ATOM 4681 C CA . GLY B 1 260 ? -24.047 21.703 23.5 1 97.56 260 GLY B CA 1
ATOM 4682 C C . GLY B 1 260 ? -25.25 20.781 23.578 1 97.56 260 GLY B C 1
ATOM 4683 O O . GLY B 1 260 ? -25.891 20.656 24.625 1 97.56 260 GLY B O 1
ATOM 4684 N N . SER B 1 261 ? -25.578 20.172 22.484 1 97.56 261 SER B N 1
ATOM 4685 C CA . SER B 1 261 ? -26.75 19.297 22.422 1 97.56 261 SER B CA 1
ATOM 4686 C C . SER B 1 261 ? -26.422 17.906 22.938 1 97.56 261 SER B C 1
ATOM 4688 O O . SER B 1 261 ? -27.312 17.078 23.094 1 97.56 261 SER B O 1
ATOM 4690 N N . GLY B 1 262 ? -25.156 17.641 23.156 1 96.44 262 GLY B N 1
ATOM 4691 C CA . GLY B 1 262 ? -24.75 16.328 23.609 1 96.44 262 GLY B CA 1
ATOM 4692 C C . GLY B 1 262 ? -24.516 15.344 22.484 1 96.44 262 GLY B C 1
ATOM 4693 O O . GLY B 1 262 ? -24.188 14.18 22.719 1 96.44 262 GLY B O 1
ATOM 4694 N N . LEU B 1 263 ? -24.578 15.852 21.281 1 96.94 263 LEU B N 1
ATOM 4695 C CA . LEU B 1 263 ? -24.375 15 20.109 1 96.94 263 LEU B CA 1
ATOM 4696 C C . LEU B 1 263 ? -22.938 14.516 20.031 1 96.94 263 LEU B C 1
ATOM 4698 O O . LEU B 1 263 ? -22.688 13.391 19.594 1 96.94 263 LEU B O 1
ATOM 4702 N N . ALA B 1 264 ? -22.062 15.445 20.422 1 96.5 264 ALA B N 1
ATOM 4703 C CA . ALA B 1 264 ? -20.656 15.086 20.266 1 96.5 264 ALA B CA 1
ATOM 4704 C C . ALA B 1 264 ? -19.859 15.453 21.516 1 96.5 264 ALA B C 1
ATOM 4706 O O . ALA B 1 264 ? -20.078 16.516 22.109 1 96.5 264 ALA B O 1
ATOM 4707 N N . SER B 1 265 ? -18.953 14.594 21.875 1 97.88 265 SER B N 1
ATOM 4708 C CA . SER B 1 265 ? -18 14.867 22.938 1 97.88 265 SER B CA 1
ATOM 4709 C C . SER B 1 265 ? -16.562 14.773 22.422 1 97.88 265 SER B C 1
ATOM 4711 O O . SER B 1 265 ? -15.609 14.977 23.188 1 97.88 265 SER B O 1
ATOM 4713 N N . ALA B 1 266 ? -16.406 14.43 21.141 1 98.56 266 ALA B N 1
ATOM 4714 C CA . ALA B 1 266 ? -15.086 14.336 20.531 1 98.56 266 ALA B CA 1
ATOM 4715 C C . ALA B 1 266 ? -15.148 14.719 19.047 1 98.56 266 ALA B C 1
ATOM 4717 O O . ALA B 1 266 ? -16.188 14.594 18.406 1 98.56 266 ALA B O 1
ATOM 4718 N N . ALA B 1 267 ? -14.031 15.227 18.562 1 98.81 267 ALA B N 1
ATOM 4719 C CA . ALA B 1 267 ? -13.953 15.602 17.141 1 98.81 267 ALA B CA 1
ATOM 4720 C C . ALA B 1 267 ? -12.547 15.383 16.594 1 98.81 267 ALA B C 1
ATOM 4722 O O . ALA B 1 267 ? -11.562 15.484 17.344 1 98.81 267 ALA B O 1
ATOM 4723 N N . LEU B 1 268 ? -12.469 14.945 15.367 1 98.88 268 LEU B N 1
ATOM 4724 C CA . LEU B 1 268 ? -11.281 15 14.523 1 98.88 268 LEU B CA 1
ATOM 4725 C C . LEU B 1 268 ? -11.32 16.219 13.602 1 98.88 268 LEU B C 1
ATOM 4727 O O . LEU B 1 268 ? -12.305 16.422 12.883 1 98.88 268 LEU B O 1
ATOM 4731 N N . VAL B 1 269 ? -10.266 17.047 13.688 1 98.75 269 VAL B N 1
ATOM 4732 C CA . VAL B 1 269 ? -10.281 18.297 12.914 1 98.75 269 VAL B CA 1
ATOM 4733 C C . VAL B 1 269 ? -9.094 18.312 11.953 1 98.75 269 VAL B C 1
ATOM 4735 O O . VAL B 1 269 ? -7.945 18.172 12.375 1 98.75 269 VAL B O 1
ATOM 4738 N N . HIS B 1 270 ? -9.359 18.422 10.703 1 97.88 270 HIS B N 1
ATOM 4739 C CA . HIS B 1 270 ? -8.367 18.672 9.664 1 97.88 270 HIS B CA 1
ATOM 4740 C C . HIS B 1 270 ? -8.414 20.109 9.195 1 97.88 270 HIS B C 1
ATOM 4742 O O . HIS B 1 270 ? -9.461 20.609 8.766 1 97.88 270 HIS B O 1
ATOM 4748 N N . ASN B 1 271 ? -7.227 20.859 9.281 1 96.38 271 ASN B N 1
ATOM 4749 C CA . ASN B 1 271 ? -5.898 20.438 9.719 1 96.38 271 ASN B CA 1
ATOM 4750 C C . ASN B 1 271 ? -5.52 21.078 11.047 1 96.38 271 ASN B C 1
ATOM 4752 O O . ASN B 1 271 ? -6.371 21.641 11.734 1 96.38 271 ASN B O 1
ATOM 4756 N N . ASP B 1 272 ? -4.258 20.953 11.484 1 96.88 272 ASP B N 1
ATOM 4757 C CA . ASP B 1 272 ? -3.881 21.391 12.828 1 96.88 272 ASP B CA 1
ATOM 4758 C C . ASP B 1 272 ? -3.957 22.906 12.961 1 96.88 272 ASP B C 1
ATOM 4760 O O . ASP B 1 272 ? -4.254 23.422 14.039 1 96.88 272 ASP B O 1
ATOM 4764 N N . VAL B 1 273 ? -3.822 23.672 11.859 1 95.31 273 VAL B N 1
ATOM 4765 C CA . VAL B 1 273 ? -3.996 25.125 11.898 1 95.31 273 VAL B CA 1
ATOM 4766 C C . VAL B 1 273 ? -5.457 25.453 12.195 1 95.31 273 VAL B C 1
ATOM 4768 O O . VAL B 1 273 ? -5.746 26.234 13.109 1 95.31 273 VAL B O 1
ATOM 4771 N N . ASP B 1 274 ? -6.32 24.859 11.445 1 96.94 274 ASP B N 1
ATOM 4772 C CA . ASP B 1 274 ? -7.746 25.062 11.68 1 96.94 274 ASP B CA 1
ATOM 4773 C C . ASP B 1 274 ? -8.141 24.609 13.086 1 96.94 274 ASP B C 1
ATOM 4775 O O . ASP B 1 274 ? -8.938 25.281 13.75 1 96.94 274 ASP B O 1
ATOM 4779 N N . ALA B 1 275 ? -7.605 23.547 13.516 1 98.31 275 ALA B N 1
ATOM 4780 C CA . ALA B 1 275 ? -7.922 23.016 14.836 1 98.31 275 ALA B CA 1
ATOM 4781 C C . ALA B 1 275 ? -7.566 24.016 15.93 1 98.31 275 ALA B C 1
ATOM 4783 O O . ALA B 1 275 ? -8.352 24.25 16.859 1 98.31 275 ALA B O 1
ATOM 4784 N N . ILE B 1 276 ? -6.387 24.594 15.812 1 97.81 276 ILE B N 1
ATOM 4785 C CA . ILE B 1 276 ? -5.945 25.562 16.797 1 97.81 276 ILE B CA 1
ATOM 4786 C C . ILE B 1 276 ? -6.922 26.75 16.828 1 97.81 276 ILE B C 1
ATOM 4788 O O . ILE B 1 276 ? -7.355 27.172 17.906 1 97.81 276 ILE B O 1
ATOM 4792 N N . GLU B 1 277 ? -7.293 27.234 15.672 1 97.94 277 GLU B N 1
ATOM 4793 C CA . GLU B 1 277 ? -8.188 28.391 15.578 1 97.94 277 GLU B CA 1
ATOM 4794 C C . GLU B 1 277 ? -9.586 28.047 16.078 1 97.94 277 GLU B C 1
ATOM 4796 O O . GLU B 1 277 ? -10.227 28.844 16.75 1 97.94 277 GLU B O 1
ATOM 4801 N N . ILE B 1 278 ? -10.008 26.844 15.789 1 98.25 278 ILE B N 1
ATOM 4802 C CA . ILE B 1 278 ? -11.328 26.391 16.219 1 98.25 278 ILE B CA 1
ATOM 4803 C C . ILE B 1 278 ? -11.359 26.266 17.734 1 98.25 278 ILE B C 1
ATOM 4805 O O . ILE B 1 278 ? -12.32 26.703 18.375 1 98.25 278 ILE B O 1
ATOM 4809 N N . VAL B 1 279 ? -10.336 25.688 18.312 1 98.12 279 VAL B N 1
ATOM 4810 C CA . VAL B 1 279 ? -10.25 25.531 19.766 1 98.12 279 VAL B CA 1
ATOM 4811 C C . VAL B 1 279 ? -10.297 26.906 20.438 1 98.12 279 VAL B C 1
ATOM 4813 O O . VAL B 1 279 ? -11.008 27.094 21.422 1 98.12 279 VAL B O 1
ATOM 4816 N N . GLN B 1 280 ? -9.57 27.875 19.875 1 97.5 280 GLN B N 1
ATOM 4817 C CA . GLN B 1 280 ? -9.539 29.234 20.422 1 97.5 280 GLN B CA 1
ATOM 4818 C C . GLN B 1 280 ? -10.922 29.875 20.391 1 97.5 280 GLN B C 1
ATOM 4820 O O . GLN B 1 280 ? -11.375 30.453 21.375 1 97.5 280 GLN B O 1
ATOM 4825 N N . ARG B 1 281 ? -11.578 29.734 19.281 1 97.88 281 ARG B N 1
ATOM 4826 C CA . ARG B 1 281 ? -12.898 30.344 19.109 1 97.88 281 ARG B CA 1
ATOM 4827 C C . ARG B 1 281 ? -13.93 29.656 20 1 97.88 281 ARG B C 1
ATOM 4829 O O . ARG B 1 281 ? -14.805 30.312 20.578 1 97.88 281 ARG B O 1
ATOM 4836 N N . LEU B 1 282 ? -13.875 28.344 20.141 1 98.19 282 LEU B N 1
ATOM 4837 C CA . LEU B 1 282 ? -14.773 27.594 21.016 1 98.19 282 LEU B CA 1
ATOM 4838 C C . LEU B 1 282 ? -14.617 28.016 22.469 1 98.19 282 LEU B C 1
ATOM 4840 O O . LEU B 1 282 ? -15.602 28.109 23.203 1 98.19 282 LEU B O 1
ATOM 4844 N N . ALA B 1 283 ? -13.406 28.281 22.828 1 97.75 283 ALA B N 1
ATOM 4845 C CA . ALA B 1 283 ? -13.148 28.734 24.188 1 97.75 283 ALA B CA 1
ATOM 4846 C C . ALA B 1 283 ? -13.891 30.031 24.484 1 97.75 283 ALA B C 1
ATOM 4848 O O . ALA B 1 283 ? -14.445 30.219 25.562 1 97.75 283 ALA B O 1
ATOM 4849 N N . GLU B 1 284 ? -13.93 30.891 23.516 1 97.81 284 GLU B N 1
ATOM 4850 C CA . GLU B 1 284 ? -14.656 32.156 23.641 1 97.81 284 GLU B CA 1
ATOM 4851 C C . GLU B 1 284 ? -16.156 31.922 23.797 1 97.81 284 GLU B C 1
ATOM 4853 O O . GLU B 1 284 ? -16.859 32.781 24.344 1 97.81 284 GLU B O 1
ATOM 4858 N N . LEU B 1 285 ? -16.578 30.812 23.359 1 98 285 LEU B N 1
ATOM 4859 C CA . LEU B 1 285 ? -18 30.469 23.406 1 98 285 LEU B CA 1
ATOM 4860 C C . LEU B 1 285 ? -18.297 29.578 24.609 1 98 285 LEU B C 1
ATOM 4862 O O . LEU B 1 285 ? -19.406 29.062 24.734 1 98 285 LEU B O 1
ATOM 4866 N N . GLY B 1 286 ? -17.266 29.297 25.359 1 97.81 286 GLY B N 1
ATOM 4867 C CA . GLY B 1 286 ? -17.469 28.594 26.625 1 97.81 286 GLY B CA 1
ATOM 4868 C C . GLY B 1 286 ? -17.25 27.094 26.531 1 97.81 286 GLY B C 1
ATOM 4869 O O . GLY B 1 286 ? -17.609 26.359 27.438 1 97.81 286 GLY B O 1
ATOM 4870 N N . VAL B 1 287 ? -16.766 26.609 25.453 1 98.06 287 VAL B N 1
ATOM 4871 C CA . VAL B 1 287 ? -16.469 25.188 25.297 1 98.06 287 VAL B CA 1
ATOM 4872 C C . VAL B 1 287 ? -14.984 24.922 25.547 1 98.06 287 VAL B C 1
ATOM 4874 O O . VAL B 1 287 ? -14.125 25.484 24.859 1 98.06 287 VAL B O 1
ATOM 4877 N N . ARG B 1 288 ? -14.68 24.031 26.5 1 96.5 288 ARG B N 1
ATOM 4878 C CA . ARG B 1 288 ? -13.305 23.766 26.891 1 96.5 288 ARG B CA 1
ATOM 4879 C C . ARG B 1 288 ? -12.805 22.469 26.266 1 96.5 288 ARG B C 1
ATOM 4881 O O . ARG B 1 288 ? -13.539 21.469 26.203 1 96.5 288 ARG B O 1
ATOM 4888 N N . VAL B 1 289 ? -11.633 22.469 25.75 1 97.5 289 VAL B N 1
ATOM 4889 C CA . VAL B 1 289 ? -10.906 21.297 25.281 1 97.5 289 VAL B CA 1
ATOM 4890 C C . VAL B 1 289 ? -9.781 20.953 26.25 1 97.5 289 VAL B C 1
ATOM 4892 O O . VAL B 1 289 ? -8.922 21.797 26.547 1 97.5 289 VAL B O 1
ATOM 4895 N N . PRO B 1 290 ? -9.75 19.844 26.828 1 97.38 290 PRO B N 1
ATOM 4896 C CA . PRO B 1 290 ? -10.508 18.656 26.422 1 97.38 290 PRO B CA 1
ATOM 4897 C C . PRO B 1 290 ? -11.766 18.453 27.25 1 97.38 290 PRO B C 1
ATOM 4899 O O . PRO B 1 290 ? -12.508 17.484 27.031 1 97.38 290 PRO B O 1
ATOM 4902 N N . GLN B 1 291 ? -12.055 19.281 28.203 1 96.12 291 GLN B N 1
ATOM 4903 C CA . GLN B 1 291 ? -13.039 18.984 29.234 1 96.12 291 GLN B CA 1
ATOM 4904 C C . GLN B 1 291 ? -14.43 18.797 28.641 1 96.12 291 GLN B C 1
ATOM 4906 O O . GLN B 1 291 ? -15.164 17.891 29.047 1 96.12 291 GLN B O 1
ATOM 4911 N N . ASP B 1 292 ? -14.836 19.656 27.75 1 97.12 292 ASP B N 1
ATOM 4912 C CA . ASP B 1 292 ? -16.156 19.578 27.141 1 97.12 292 ASP B CA 1
ATOM 4913 C C . ASP B 1 292 ? -16.094 18.875 25.781 1 97.12 292 ASP B C 1
ATOM 4915 O O . ASP B 1 292 ? -17.078 18.281 25.344 1 97.12 292 ASP B O 1
ATOM 4919 N N . LEU B 1 293 ? -14.969 18.953 25.109 1 98.19 293 LEU B N 1
ATOM 4920 C CA . LEU B 1 293 ? -14.758 18.375 23.797 1 98.19 293 LEU B CA 1
ATOM 4921 C C . LEU B 1 293 ? -13.336 17.859 23.641 1 98.19 293 LEU B C 1
ATOM 4923 O O . LEU B 1 293 ? -12.383 18.641 23.656 1 98.19 293 LEU B O 1
ATOM 4927 N N . ALA B 1 294 ? -13.211 16.516 23.562 1 98.56 294 ALA B N 1
ATOM 4928 C CA . ALA B 1 294 ? -11.914 15.953 23.188 1 98.56 294 ALA B CA 1
ATOM 4929 C C . ALA B 1 294 ? -11.625 16.172 21.703 1 98.56 294 ALA B C 1
ATOM 4931 O O . ALA B 1 294 ? -12.516 16.016 20.875 1 98.56 294 ALA B O 1
ATOM 4932 N N . LEU B 1 295 ? -10.391 16.609 21.422 1 98.56 295 LEU B N 1
ATOM 4933 C CA . LEU B 1 295 ? -10.102 16.984 20.047 1 98.56 295 LEU B CA 1
ATOM 4934 C C . LEU B 1 295 ? -8.766 16.406 19.594 1 98.56 295 LEU B C 1
ATOM 4936 O O . LEU B 1 295 ? -7.789 16.438 20.328 1 98.56 295 LEU B O 1
ATOM 4940 N N . ILE B 1 296 ? -8.773 15.773 18.406 1 98.81 296 ILE B N 1
ATOM 4941 C CA . ILE B 1 296 ? -7.566 15.344 17.719 1 98.81 296 ILE B CA 1
ATOM 4942 C C . ILE B 1 296 ? -7.426 16.109 16.406 1 98.81 296 ILE B C 1
ATOM 4944 O O . ILE B 1 296 ? -8.391 16.266 15.664 1 98.81 296 ILE B O 1
ATOM 4948 N N . ALA B 1 297 ? -6.281 16.688 16.219 1 98.81 297 ALA B N 1
ATOM 4949 C CA . ALA B 1 297 ? -5.988 17.312 14.938 1 98.81 297 ALA B CA 1
ATOM 4950 C C . ALA B 1 297 ? -5.418 16.297 13.945 1 98.81 297 ALA B C 1
ATOM 4952 O O . ALA B 1 297 ? -4.652 15.414 14.328 1 98.81 297 ALA B O 1
ATOM 4953 N N . TYR B 1 298 ? -5.828 16.438 12.672 1 98.38 298 TYR B N 1
ATOM 4954 C CA . TYR B 1 298 ? -5.148 15.695 11.609 1 98.38 298 TYR B CA 1
ATOM 4955 C C . TYR B 1 298 ? -4.098 16.562 10.93 1 98.38 298 TYR B C 1
ATOM 4957 O O . TYR B 1 298 ? -4.43 17.531 10.242 1 98.38 298 TYR B O 1
ATOM 4965 N N . ASP B 1 299 ? -2.961 16.172 10.969 1 96.56 299 ASP B N 1
ATOM 4966 C CA . ASP B 1 299 ? -1.731 16.875 10.617 1 96.56 299 ASP B CA 1
ATOM 4967 C C . ASP B 1 299 ? -1.031 17.406 11.867 1 96.56 299 ASP B C 1
ATOM 4969 O O . ASP B 1 299 ? -1.688 17.859 12.805 1 96.56 299 ASP B O 1
ATOM 4973 N N . ASP B 1 300 ? 0.216 17.453 11.961 1 96.56 300 ASP B N 1
ATOM 4974 C CA . ASP B 1 300 ? 0.989 17.781 13.156 1 96.56 300 ASP B CA 1
ATOM 4975 C C . ASP B 1 300 ? 2.102 18.781 12.828 1 96.56 300 ASP B C 1
ATOM 4977 O O . ASP B 1 300 ? 3.262 18.562 13.18 1 96.56 300 ASP B O 1
ATOM 4981 N N . GLU B 1 301 ? 1.749 19.812 12.18 1 93.69 301 GLU B N 1
ATOM 4982 C CA . GLU B 1 301 ? 2.727 20.844 11.844 1 93.69 301 GLU B CA 1
ATOM 4983 C C . GLU B 1 301 ? 2.898 21.844 12.992 1 93.69 301 GLU B C 1
ATOM 4985 O O . GLU B 1 301 ? 4.02 22.234 13.312 1 93.69 301 GLU B O 1
ATOM 4990 N N . VAL B 1 302 ? 1.771 22.203 13.609 1 94 302 VAL B N 1
ATOM 4991 C CA . VAL B 1 302 ? 1.814 23.219 14.648 1 94 302 VAL B CA 1
ATOM 4992 C C . VAL B 1 302 ? 0.943 22.797 15.828 1 94 302 VAL B C 1
ATOM 4994 O O . VAL B 1 302 ? 0.676 23.594 16.734 1 94 302 VAL B O 1
ATOM 4997 N N . ALA B 1 303 ? 0.557 21.609 15.805 1 96.12 303 ALA B N 1
ATOM 4998 C CA . ALA B 1 303 ? -0.383 21.109 16.812 1 96.12 303 ALA B CA 1
ATOM 4999 C C . ALA B 1 303 ? 0.18 21.266 18.219 1 96.12 303 ALA B C 1
ATOM 5001 O O . ALA B 1 303 ? -0.556 21.578 19.156 1 96.12 303 ALA B O 1
ATOM 5002 N N . ALA B 1 304 ? 1.431 21.062 18.344 1 94.38 304 ALA B N 1
ATOM 5003 C CA . ALA B 1 304 ? 2.078 21.094 19.656 1 94.38 304 ALA B CA 1
ATOM 5004 C C . ALA B 1 304 ? 2.186 22.516 20.188 1 94.38 304 ALA B C 1
ATOM 5006 O O . ALA B 1 304 ? 2.387 22.734 21.391 1 94.38 304 ALA B O 1
ATOM 5007 N N . LEU B 1 305 ? 1.976 23.484 19.344 1 93.38 305 LEU B N 1
ATOM 5008 C CA . LEU B 1 305 ? 2.227 24.891 19.688 1 93.38 305 LEU B CA 1
ATOM 5009 C C . LEU B 1 305 ? 0.966 25.547 20.234 1 93.38 305 LEU B C 1
ATOM 5011 O O . LEU B 1 305 ? 1.014 26.688 20.719 1 93.38 305 LEU B O 1
ATOM 5015 N N . ALA B 1 306 ? -0.086 24.875 20.203 1 93.56 306 ALA B N 1
ATOM 5016 C CA . ALA B 1 306 ? -1.346 25.422 20.719 1 93.56 306 ALA B CA 1
ATOM 5017 C C . ALA B 1 306 ? -1.284 25.625 22.219 1 93.56 306 ALA B C 1
ATOM 5019 O O . ALA B 1 306 ? -0.459 25.016 22.906 1 93.56 306 ALA B O 1
ATOM 5020 N N . ASP B 1 307 ? -2.156 26.578 22.734 1 93.12 307 ASP B N 1
ATOM 5021 C CA . ASP B 1 307 ? -2.254 26.781 24.188 1 93.12 307 ASP B CA 1
ATOM 5022 C C . ASP B 1 307 ? -2.521 25.453 24.906 1 93.12 307 ASP B C 1
ATOM 5024 O O . ASP B 1 307 ? -1.889 25.156 25.922 1 93.12 307 ASP B O 1
ATOM 5028 N N . THR B 1 308 ? -3.461 24.812 24.453 1 94.06 308 THR B N 1
ATOM 5029 C CA . THR B 1 308 ? -3.625 23.391 24.766 1 94.06 308 THR B CA 1
ATOM 5030 C C . THR B 1 308 ? -2.979 22.531 23.688 1 94.06 308 THR B C 1
ATOM 5032 O O . THR B 1 308 ? -3.504 22.406 22.578 1 94.06 308 THR B O 1
ATOM 5035 N N . PRO B 1 309 ? -1.848 22 24.031 1 96.38 309 PRO B N 1
ATOM 5036 C CA . PRO B 1 309 ? -1.213 21.188 22.984 1 96.38 309 PRO B CA 1
ATOM 5037 C C . PRO B 1 309 ? -2.146 20.109 22.422 1 96.38 309 PRO B C 1
ATOM 5039 O O . PRO B 1 309 ? -2.721 19.328 23.172 1 96.38 309 PRO B O 1
ATOM 5042 N N . LEU B 1 310 ? -2.277 20.078 21.094 1 98.25 310 LEU B N 1
ATOM 5043 C CA . LEU B 1 310 ? -3.27 19.219 20.453 1 98.25 310 LEU B CA 1
ATOM 5044 C C . LEU B 1 310 ? -2.707 17.828 20.219 1 98.25 310 LEU B C 1
ATOM 5046 O O . LEU B 1 310 ? -1.592 17.672 19.719 1 98.25 310 LEU B O 1
ATOM 5050 N N . THR B 1 311 ? -3.416 16.766 20.703 1 98.44 311 THR B N 1
ATOM 5051 C CA . THR B 1 311 ? -3.201 15.445 20.141 1 98.44 311 THR B CA 1
ATOM 5052 C C . THR B 1 311 ? -3.371 15.484 18.625 1 98.44 311 THR B C 1
ATOM 5054 O O . THR B 1 311 ? -4.293 16.109 18.109 1 98.44 311 THR B O 1
ATOM 5057 N N . ALA B 1 312 ? -2.414 14.836 17.891 1 98.69 312 ALA B N 1
ATOM 5058 C CA . ALA B 1 312 ? -2.465 15 16.438 1 98.69 312 ALA B CA 1
ATOM 5059 C C . ALA B 1 312 ? -2.029 13.719 15.727 1 98.69 312 ALA B C 1
ATOM 5061 O O . ALA B 1 312 ? -1.138 13.008 16.203 1 98.69 312 ALA B O 1
ATOM 5062 N N . VAL B 1 313 ? -2.771 13.375 14.648 1 98.56 313 VAL B N 1
ATOM 5063 C CA . VAL B 1 313 ? -2.25 12.422 13.68 1 98.56 313 VAL B CA 1
ATOM 5064 C C . VAL B 1 313 ? -1.153 13.078 12.844 1 98.56 313 VAL B C 1
ATOM 5066 O O . VAL B 1 313 ? -1.345 14.172 12.312 1 98.56 313 VAL B O 1
ATOM 5069 N N . ALA B 1 314 ? -0.014 12.438 12.812 1 97.88 314 ALA B N 1
ATOM 5070 C CA . ALA B 1 314 ? 1.148 13 12.133 1 97.88 314 ALA B CA 1
ATOM 5071 C C . ALA B 1 314 ? 1.542 12.148 10.922 1 97.88 314 ALA B C 1
ATOM 5073 O O . ALA B 1 314 ? 2.189 11.109 11.078 1 97.88 314 ALA B O 1
ATOM 5074 N N . PRO B 1 315 ? 1.124 12.523 9.633 1 97.88 315 PRO B N 1
ATOM 5075 C CA . PRO B 1 315 ? 1.656 11.836 8.453 1 97.88 315 PRO B CA 1
ATOM 5076 C C . PRO B 1 315 ? 3.172 11.969 8.328 1 97.88 315 PRO B C 1
ATOM 5078 O O . PRO B 1 315 ? 3.734 13.016 8.664 1 97.88 315 PRO B O 1
ATOM 5081 N N . PRO B 1 316 ? 3.867 10.914 7.902 1 97.5 316 PRO B N 1
ATOM 5082 C CA . PRO B 1 316 ? 5.328 10.945 7.793 1 97.5 316 PRO B CA 1
ATOM 5083 C C . PRO B 1 316 ? 5.809 11.594 6.496 1 97.5 316 PRO B C 1
ATOM 5085 O O . PRO B 1 316 ? 6.441 10.938 5.668 1 97.5 316 PRO B O 1
ATOM 5088 N N . LYS B 1 317 ? 5.602 12.852 6.359 1 97.31 317 LYS B N 1
ATOM 5089 C CA . LYS B 1 317 ? 5.777 13.633 5.137 1 97.31 317 LYS B CA 1
ATOM 5090 C C . LYS B 1 317 ? 7.215 13.562 4.637 1 97.31 317 LYS B C 1
ATOM 5092 O O . LYS B 1 317 ? 7.453 13.281 3.457 1 97.31 317 LYS B O 1
ATOM 5097 N N . ARG B 1 318 ? 8.18 13.789 5.543 1 96.5 318 ARG B N 1
ATOM 5098 C CA . ARG B 1 318 ? 9.586 13.75 5.164 1 96.5 318 ARG B CA 1
ATOM 5099 C C . ARG B 1 318 ? 9.969 12.383 4.613 1 96.5 318 ARG B C 1
ATOM 5101 O O . ARG B 1 318 ? 10.688 12.289 3.615 1 96.5 318 ARG B O 1
ATOM 5108 N N . GLN B 1 319 ? 9.492 11.352 5.23 1 97.62 319 GLN B N 1
ATOM 5109 C CA . GLN B 1 319 ? 9.773 9.992 4.805 1 97.62 319 GLN B CA 1
ATOM 5110 C C . GLN B 1 319 ? 9.125 9.688 3.457 1 97.62 319 GLN B C 1
ATOM 5112 O O . GLN B 1 319 ? 9.672 8.922 2.656 1 97.62 319 GLN B O 1
ATOM 5117 N N . VAL B 1 320 ? 7.98 10.25 3.225 1 98.38 320 VAL B N 1
ATOM 5118 C CA . VAL B 1 320 ? 7.336 10.086 1.926 1 98.38 320 VAL B CA 1
ATOM 5119 C C . VAL B 1 320 ? 8.258 10.594 0.821 1 98.38 320 VAL B C 1
ATOM 5121 O O . VAL B 1 320 ? 8.5 9.898 -0.165 1 98.38 320 VAL B O 1
ATOM 5124 N N . GLY B 1 321 ? 8.75 11.828 1.018 1 98.5 321 GLY B N 1
ATOM 5125 C CA . GLY B 1 321 ? 9.68 12.383 0.048 1 98.5 321 GLY B CA 1
ATOM 5126 C C . GLY B 1 321 ? 10.922 11.531 -0.133 1 98.5 321 GLY B C 1
ATOM 5127 O O . GLY B 1 321 ? 11.367 11.297 -1.261 1 98.5 321 GLY B O 1
ATOM 5128 N N . ARG B 1 322 ? 11.445 11.078 0.962 1 97.88 322 ARG B N 1
ATOM 5129 C CA . ARG B 1 322 ? 12.648 10.25 0.951 1 97.88 322 ARG B CA 1
ATOM 5130 C C . ARG B 1 322 ? 12.422 8.969 0.161 1 97.88 322 ARG B C 1
ATOM 5132 O O . ARG B 1 322 ? 13.164 8.672 -0.783 1 97.88 322 ARG B O 1
ATOM 5139 N N . HIS B 1 323 ? 11.375 8.227 0.5 1 98.38 323 HIS B N 1
ATOM 5140 C CA . HIS B 1 323 ? 11.156 6.918 -0.099 1 98.38 323 HIS B CA 1
ATOM 5141 C C . HIS B 1 323 ? 10.758 7.043 -1.566 1 98.38 323 HIS B C 1
ATOM 5143 O O . HIS B 1 323 ? 11.109 6.188 -2.383 1 98.38 323 HIS B O 1
ATOM 5149 N N . ALA B 1 324 ? 10 8.086 -1.882 1 98.81 324 ALA B N 1
ATOM 5150 C CA . ALA B 1 324 ? 9.656 8.305 -3.283 1 98.81 324 ALA B CA 1
ATOM 5151 C C . ALA B 1 324 ? 10.906 8.547 -4.125 1 98.81 324 ALA B C 1
ATOM 5153 O O . ALA B 1 324 ? 11.031 8.008 -5.227 1 98.81 324 ALA B O 1
ATOM 5154 N N . THR B 1 325 ? 11.805 9.344 -3.619 1 98.56 325 THR B N 1
ATOM 5155 C CA . THR B 1 325 ? 13.039 9.656 -4.328 1 98.56 325 THR B CA 1
ATOM 5156 C C . THR B 1 325 ? 13.922 8.422 -4.457 1 98.56 325 THR B C 1
ATOM 5158 O O . THR B 1 325 ? 14.461 8.148 -5.531 1 98.56 325 THR B O 1
ATOM 5161 N N . GLU B 1 326 ? 14.031 7.699 -3.381 1 97.88 326 GLU B N 1
ATOM 5162 C CA . GLU B 1 326 ? 14.812 6.469 -3.41 1 97.88 326 GLU B CA 1
ATOM 5163 C C . GLU B 1 326 ? 14.266 5.488 -4.441 1 97.88 326 GLU B C 1
ATOM 5165 O O . GLU B 1 326 ? 15.023 4.867 -5.184 1 97.88 326 GLU B O 1
ATOM 5170 N N . LEU B 1 327 ? 12.945 5.332 -4.469 1 98 327 LEU B N 1
ATOM 5171 C CA . LEU B 1 327 ? 12.297 4.453 -5.438 1 98 327 LEU B CA 1
ATOM 5172 C C . LEU B 1 327 ? 12.602 4.898 -6.863 1 98 327 LEU B C 1
ATOM 5174 O O . LEU B 1 327 ? 12.945 4.078 -7.719 1 98 327 LEU B O 1
ATOM 5178 N N . LEU B 1 328 ? 12.484 6.188 -7.094 1 97.75 328 LEU B N 1
ATOM 5179 C CA . LEU B 1 328 ? 12.758 6.715 -8.43 1 97.75 328 LEU B CA 1
ATOM 5180 C C . LEU B 1 328 ? 14.203 6.465 -8.828 1 97.75 328 LEU B C 1
ATOM 5182 O O . LEU B 1 328 ? 14.484 6.066 -9.961 1 97.75 328 LEU B O 1
ATOM 5186 N N . VAL B 1 329 ? 15.141 6.707 -7.941 1 95.81 329 VAL B N 1
ATOM 5187 C CA . VAL B 1 329 ? 16.562 6.5 -8.211 1 95.81 329 VAL B CA 1
ATOM 5188 C C . VAL B 1 329 ? 16.812 5.035 -8.547 1 95.81 329 VAL B C 1
ATOM 5190 O O . VAL B 1 329 ? 17.547 4.727 -9.484 1 95.81 329 VAL B O 1
ATOM 5193 N N . GLU B 1 330 ? 16.188 4.16 -7.77 1 93.81 330 GLU B N 1
ATOM 5194 C CA . GLU B 1 330 ? 16.312 2.734 -8.062 1 93.81 330 GLU B CA 1
ATOM 5195 C C . GLU B 1 330 ? 15.844 2.422 -9.484 1 93.81 330 GLU B C 1
ATOM 5197 O O . GLU B 1 330 ? 16.5 1.662 -10.203 1 93.81 330 GLU B O 1
ATOM 5202 N N . ARG B 1 331 ? 14.695 2.986 -9.852 1 94.62 331 ARG B N 1
ATOM 5203 C CA . ARG B 1 331 ? 14.164 2.777 -11.195 1 94.62 331 ARG B CA 1
ATOM 5204 C C . ARG B 1 331 ? 15.156 3.262 -12.25 1 94.62 331 ARG B C 1
ATOM 5206 O O . ARG B 1 331 ? 15.328 2.613 -13.289 1 94.62 331 ARG B O 1
ATOM 5213 N N . LEU B 1 332 ? 15.766 4.355 -12.016 1 92.44 332 LEU B N 1
ATOM 5214 C CA . LEU B 1 332 ? 16.688 4.953 -12.961 1 92.44 332 LEU B CA 1
ATOM 5215 C C . LEU B 1 332 ? 17.969 4.121 -13.078 1 92.44 332 LEU B C 1
ATOM 5217 O O . LEU B 1 332 ? 18.484 3.932 -14.18 1 92.44 332 LEU B O 1
ATOM 5221 N N . VAL B 1 333 ? 18.453 3.607 -12.008 1 86.56 333 VAL B N 1
ATOM 5222 C CA . VAL B 1 333 ? 19.641 2.773 -12 1 86.56 333 VAL B CA 1
ATOM 5223 C C . VAL B 1 333 ? 19.359 1.448 -12.703 1 86.56 333 VAL B C 1
ATOM 5225 O O . VAL B 1 333 ? 20.188 0.952 -13.469 1 86.56 333 VAL B O 1
ATOM 5228 N N . GLU B 1 334 ? 18.219 0.825 -12.375 1 83.25 334 GLU B N 1
ATOM 5229 C CA . GLU B 1 334 ? 17.828 -0.433 -13 1 83.25 334 GLU B CA 1
ATOM 5230 C C . GLU B 1 334 ? 17.703 -0.284 -14.516 1 83.25 334 GLU B C 1
ATOM 5232 O O . GLU B 1 334 ? 18.047 -1.199 -15.266 1 83.25 334 GLU B O 1
ATOM 5237 N N . ARG B 1 335 ? 17.109 0.716 -14.945 1 76.25 335 ARG B N 1
ATOM 5238 C CA . ARG B 1 335 ? 16.938 0.981 -16.375 1 76.25 335 ARG B CA 1
ATOM 5239 C C . ARG B 1 335 ? 18.297 0.985 -17.094 1 76.25 335 ARG B C 1
ATOM 5241 O O . ARG B 1 335 ? 18.406 0.465 -18.203 1 76.25 335 ARG B O 1
ATOM 5248 N N . ASP B 1 336 ? 19.266 1.428 -16.469 1 69.31 336 ASP B N 1
ATOM 5249 C CA . ASP B 1 336 ? 20.594 1.541 -17.078 1 69.31 336 ASP B CA 1
ATOM 5250 C C . ASP B 1 336 ? 21.312 0.193 -17.078 1 69.31 336 ASP B C 1
ATOM 5252 O O . ASP B 1 336 ? 22.172 -0.048 -17.922 1 69.31 336 ASP B O 1
ATOM 5256 N N . ALA B 1 337 ? 21.125 -0.645 -16.047 1 64.69 337 ALA B N 1
ATOM 5257 C CA . ALA B 1 337 ? 21.812 -1.928 -15.906 1 64.69 337 ALA B CA 1
ATOM 5258 C C . ALA B 1 337 ? 21.328 -2.916 -16.969 1 64.69 337 ALA B C 1
ATOM 5260 O O . ALA B 1 337 ? 22.016 -3.91 -17.25 1 64.69 337 ALA B O 1
ATOM 5261 N N . GLY B 1 338 ? 20.547 -2.656 -17.844 1 57 338 GLY B N 1
ATOM 5262 C CA . GLY B 1 338 ? 20.094 -3.531 -18.906 1 57 338 GLY B CA 1
ATOM 5263 C C . GLY B 1 338 ? 18.859 -4.328 -18.531 1 57 338 GLY B C 1
ATOM 5264 O O . GLY B 1 338 ? 18.375 -4.234 -17.406 1 57 338 GLY B O 1
ATOM 5265 N N . PRO B 1 339 ? 18.312 -5.09 -19.562 1 51.84 339 PRO B N 1
ATOM 5266 C CA . PRO B 1 339 ? 16.984 -5.695 -19.547 1 51.84 339 PRO B CA 1
ATOM 5267 C C . PRO B 1 339 ? 16.828 -6.762 -18.469 1 51.84 339 PRO B C 1
ATOM 5269 O O . PRO B 1 339 ? 16 -7.676 -18.609 1 51.84 339 PRO B O 1
ATOM 5272 N N . GLU B 1 340 ? 17.672 -6.879 -17.516 1 50.28 340 GLU B N 1
ATOM 5273 C CA . GLU B 1 340 ? 17.266 -7.922 -16.578 1 50.28 340 GLU B CA 1
ATOM 5274 C C . GLU B 1 340 ? 15.789 -7.793 -16.219 1 50.28 340 GLU B C 1
ATOM 5276 O O . GLU B 1 340 ? 15.141 -6.816 -16.594 1 50.28 340 GLU B O 1
ATOM 5281 N N . GLU B 1 341 ? 15.203 -8.812 -15.609 1 58.03 341 GLU B N 1
ATOM 5282 C CA . GLU B 1 341 ? 13.812 -8.883 -15.172 1 58.03 341 GLU B CA 1
ATOM 5283 C C . GLU B 1 341 ? 13.391 -7.586 -14.484 1 58.03 341 GLU B C 1
ATOM 5285 O O . GLU B 1 341 ? 14.016 -7.16 -13.516 1 58.03 341 GLU B O 1
ATOM 5290 N N . ASP B 1 342 ? 12.633 -6.785 -15.203 1 71.38 342 ASP B N 1
ATOM 5291 C CA . ASP B 1 342 ? 12.055 -5.523 -14.734 1 71.38 342 ASP B CA 1
ATOM 5292 C C . ASP B 1 342 ? 11.438 -5.684 -13.352 1 71.38 342 ASP B C 1
ATOM 5294 O O . ASP B 1 342 ? 10.672 -6.621 -13.109 1 71.38 342 ASP B O 1
ATOM 5298 N N . ALA B 1 343 ? 11.969 -4.879 -12.406 1 87.81 343 ALA B N 1
ATOM 5299 C CA . ALA B 1 343 ? 11.445 -4.855 -11.047 1 87.81 343 ALA B CA 1
ATOM 5300 C C . ALA B 1 343 ? 9.961 -4.5 -11.031 1 87.81 343 ALA B C 1
ATOM 5302 O O . ALA B 1 343 ? 9.508 -3.674 -11.828 1 87.81 343 ALA B O 1
ATOM 5303 N N . ALA B 1 344 ? 9.25 -5.195 -10.211 1 95.12 344 ALA B N 1
ATOM 5304 C CA . ALA B 1 344 ? 7.82 -4.945 -10.062 1 95.12 344 ALA B CA 1
ATOM 5305 C C . ALA B 1 344 ? 7.555 -3.504 -9.648 1 95.12 344 ALA B C 1
ATOM 5307 O O . ALA B 1 344 ? 8.32 -2.922 -8.875 1 95.12 344 ALA B O 1
ATOM 5308 N N . ARG B 1 345 ? 6.48 -2.953 -10.25 1 96.62 345 ARG B N 1
ATOM 5309 C CA . ARG B 1 345 ? 6 -1.678 -9.727 1 96.62 345 ARG B CA 1
ATOM 5310 C C . ARG B 1 345 ? 5.562 -1.813 -8.273 1 96.62 345 ARG B C 1
ATOM 5312 O O . ARG B 1 345 ? 5.203 -2.906 -7.828 1 96.62 345 ARG B O 1
ATOM 5319 N N . ARG B 1 346 ? 5.641 -0.646 -7.555 1 98.12 346 ARG B N 1
ATOM 5320 C CA . ARG B 1 346 ? 5.441 -0.695 -6.113 1 98.12 346 ARG B CA 1
ATOM 5321 C C . ARG B 1 346 ? 4.457 0.38 -5.656 1 98.12 346 ARG B C 1
ATOM 5323 O O . ARG B 1 346 ? 4.512 1.517 -6.133 1 98.12 346 ARG B O 1
ATOM 5330 N N . HIS B 1 347 ? 3.541 -0.013 -4.852 1 98.62 347 HIS B N 1
ATOM 5331 C CA . HIS B 1 347 ? 2.711 0.904 -4.078 1 98.62 347 HIS B CA 1
ATOM 5332 C C . HIS B 1 347 ? 3.109 0.9 -2.605 1 98.62 347 HIS B C 1
ATOM 5334 O O . HIS B 1 347 ? 2.885 -0.086 -1.899 1 98.62 347 HIS B O 1
ATOM 5340 N N . LEU B 1 348 ? 3.691 2.023 -2.207 1 98.69 348 LEU B N 1
ATOM 5341 C CA . LEU B 1 348 ? 4.188 2.121 -0.837 1 98.69 348 LEU B CA 1
ATOM 5342 C C . LEU B 1 348 ? 3.322 3.07 -0.014 1 98.69 348 LEU B C 1
ATOM 5344 O O . LEU B 1 348 ? 3.203 4.254 -0.344 1 98.69 348 LEU B O 1
ATOM 5348 N N . GLY B 1 349 ? 2.652 2.516 0.966 1 98.44 349 GLY B N 1
ATOM 5349 C CA . GLY B 1 349 ? 1.95 3.307 1.965 1 98.44 349 GLY B CA 1
ATOM 5350 C C . GLY B 1 349 ? 2.732 3.467 3.256 1 98.44 349 GLY B C 1
ATOM 5351 O O . GLY B 1 349 ? 3.174 2.479 3.846 1 98.44 349 GLY B O 1
ATOM 5352 N N . LEU B 1 350 ? 2.938 4.719 3.646 1 98.56 350 LEU B N 1
ATOM 5353 C CA . LEU B 1 350 ? 3.574 5 4.93 1 98.56 350 LEU B CA 1
ATOM 5354 C C . LEU B 1 350 ? 2.531 5.332 5.992 1 98.56 350 LEU B C 1
ATOM 5356 O O . LEU B 1 350 ? 1.609 6.113 5.738 1 98.56 350 LEU B O 1
ATOM 5360 N N . LEU B 1 351 ? 2.68 4.711 7.133 1 98.12 351 LEU B N 1
ATOM 5361 C CA . LEU B 1 351 ? 1.658 4.844 8.164 1 98.12 351 LEU B CA 1
ATOM 5362 C C . LEU B 1 351 ? 1.923 6.066 9.039 1 98.12 351 LEU B C 1
ATOM 5364 O O . LEU B 1 351 ? 3.021 6.223 9.578 1 98.12 351 LEU B O 1
ATOM 5368 N N . PRO B 1 352 ? 0.85 6.941 9.156 1 98 352 PRO B N 1
ATOM 5369 C CA . PRO B 1 352 ? 0.969 8.031 10.125 1 98 352 PRO B CA 1
ATOM 5370 C C . PRO B 1 352 ? 1.026 7.539 11.562 1 98 352 PRO B C 1
ATOM 5372 O O . PRO B 1 352 ? 0.739 6.367 11.836 1 98 352 PRO B O 1
ATOM 5375 N N . ARG B 1 353 ? 1.428 8.477 12.422 1 96.62 353 ARG B N 1
ATOM 5376 C CA . ARG B 1 353 ? 1.443 8.188 13.852 1 96.62 353 ARG B CA 1
ATOM 5377 C C . ARG B 1 353 ? 0.491 9.109 14.609 1 96.62 353 ARG B C 1
ATOM 5379 O O . ARG B 1 353 ? 0.224 10.234 14.164 1 96.62 353 ARG B O 1
ATOM 5386 N N . LEU B 1 354 ? -0.024 8.547 15.656 1 97.12 354 LEU B N 1
ATOM 5387 C CA . LEU B 1 354 ? -0.79 9.367 16.578 1 97.12 354 LEU B CA 1
ATOM 5388 C C . LEU B 1 354 ? 0.096 9.875 17.719 1 97.12 354 LEU B C 1
ATOM 5390 O O . LEU B 1 354 ? 0.681 9.086 18.453 1 97.12 354 LEU B O 1
ATOM 5394 N N . ARG B 1 355 ? 0.24 11.195 17.766 1 97 355 ARG B N 1
ATOM 5395 C CA . ARG B 1 355 ? 0.965 11.82 18.875 1 97 355 ARG B CA 1
ATOM 5396 C C . ARG B 1 355 ? 0.002 12.352 19.922 1 97 355 ARG B C 1
ATOM 5398 O O . ARG B 1 355 ? -0.63 13.391 19.734 1 97 355 ARG B O 1
ATOM 5405 N N . VAL B 1 356 ? -0.026 11.656 21.016 1 97.56 356 VAL B N 1
ATOM 5406 C CA . VAL B 1 356 ? -0.998 11.961 22.047 1 97.56 356 VAL B CA 1
ATOM 5407 C C . VAL B 1 356 ? -0.483 13.109 22.922 1 97.56 356 VAL B C 1
ATOM 5409 O O . VAL B 1 356 ? 0.649 13.07 23.406 1 97.56 356 VAL B O 1
ATOM 5412 N N . ARG B 1 357 ? -1.316 14.156 22.984 1 96.88 357 ARG B N 1
ATOM 5413 C CA . ARG B 1 357 ? -1.055 15.305 23.844 1 96.88 357 ARG B CA 1
ATOM 5414 C C . ARG B 1 357 ? -2.266 15.617 24.719 1 96.88 357 ARG B C 1
ATOM 5416 O O . ARG B 1 357 ? -2.963 14.703 25.172 1 96.88 357 ARG B O 1
ATOM 5423 N N . ALA B 1 358 ? -2.613 16.891 24.969 1 96.06 358 ALA B N 1
ATOM 5424 C CA . ALA B 1 358 ? -3.545 17.25 26.031 1 96.06 358 ALA B CA 1
ATOM 5425 C C . ALA B 1 358 ? -4.977 17.328 25.516 1 96.06 358 ALA B C 1
ATOM 5427 O O . ALA B 1 358 ? -5.93 17.094 26.266 1 96.06 358 ALA B O 1
ATOM 5428 N N . SER B 1 359 ? -5.129 17.5 24.281 1 97.62 359 SER B N 1
ATOM 5429 C CA . SER B 1 359 ? -6.414 17.953 23.781 1 97.62 359 SER B CA 1
ATOM 5430 C C . SER B 1 359 ? -7.426 16.812 23.719 1 97.62 359 SER B C 1
ATOM 5432 O O . SER B 1 359 ? -8.617 17.047 23.531 1 97.62 359 SER B O 1
ATOM 5434 N N . CYS B 1 360 ? -6.977 15.555 23.797 1 95.44 360 CYS B N 1
ATOM 5435 C CA . CYS B 1 360 ? -7.93 14.453 23.734 1 95.44 360 CYS B CA 1
ATOM 5436 C C . CYS B 1 360 ? -8.344 14 25.125 1 95.44 360 CYS B C 1
ATOM 5438 O O . CYS B 1 360 ? -9.227 13.148 25.266 1 95.44 360 CYS B O 1
ATOM 5440 N N . GLY B 1 361 ? -7.793 14.562 26.141 1 88.5 361 GLY B N 1
ATOM 5441 C CA . GLY B 1 361 ? -8.164 14.242 27.516 1 88.5 361 GLY B CA 1
ATOM 5442 C C . GLY B 1 361 ? -7.5 12.984 28.031 1 88.5 361 GLY B C 1
ATOM 5443 O O . GLY B 1 361 ? -7.859 12.484 29.109 1 88.5 361 GLY B O 1
ATOM 5444 N N . ALA B 1 362 ? -6.648 12.336 27.156 1 74.31 362 ALA B N 1
ATOM 5445 C CA . ALA B 1 362 ? -5.953 11.133 27.594 1 74.31 362 ALA B CA 1
ATOM 5446 C C . ALA B 1 362 ? -5.031 11.438 28.766 1 74.31 362 ALA B C 1
ATOM 5448 O O . ALA B 1 362 ? -4.516 12.547 28.891 1 74.31 362 ALA B O 1
ATOM 5449 N N . HIS B 1 363 ? -5.285 10.992 30.016 1 58.97 363 HIS B N 1
ATOM 5450 C CA . HIS B 1 363 ? -4.355 11.188 31.125 1 58.97 363 HIS B CA 1
ATOM 5451 C C . HIS B 1 363 ? -2.943 10.75 30.734 1 58.97 363 HIS B C 1
ATOM 5453 O O . HIS B 1 363 ? -2.76 9.703 30.109 1 58.97 363 HIS B O 1
ATOM 5459 N N . THR B 1 364 ? -2.137 11.781 30.281 1 43.88 364 THR B N 1
ATOM 5460 C CA . THR B 1 364 ? -0.759 11.312 30.188 1 43.88 364 THR B CA 1
ATOM 5461 C C . THR B 1 364 ? -0.461 10.305 31.297 1 43.88 364 THR B C 1
ATOM 5463 O O . THR B 1 364 ? -0.789 10.539 32.469 1 43.88 364 THR B O 1
ATOM 5466 N N . ALA B 1 365 ? -0.153 9.148 31.109 1 31.06 365 ALA B N 1
ATOM 5467 C CA . ALA B 1 365 ? 0.368 8.352 32.219 1 31.06 365 ALA B CA 1
ATOM 5468 C C . ALA B 1 365 ? 1.422 9.133 33 1 31.06 365 ALA B C 1
ATOM 5470 O O . ALA B 1 365 ? 2.193 9.898 32.438 1 31.06 365 ALA B O 1
#

Radius of gyration: 28.94 Å; Cα contacts (8 Å, |Δi|>4): 1423; chains: 2; bounding box: 64×90×65 Å

Organism: Streptomyces venezuelae (strain ATCC 10712 / CBS 650.69 / DSM 40230 / JCM 4526 / NBRC 13096 / PD 04745) (NCBI:txid953739)

Secondary structure (DSSP, 8-state):
----HHHHHHHHHHHHHHHSEEEHHHHHHHHT--HHHHHHHHHHHHHTTSSEEETTEEE---------SSS-SS--EEEEEES-SSTHHHHHHHHHHHHHHHTT-EEEEEE-SS-GGGHHHHHHHHHHTT-SEEEE-----SHHHHHHHSGGGGG-SS-EEEES--PPTTSTTTTSEEEEE-HHHHHHHHHHHHHHTT--SPEEEE-SSSHHHHHHHHHHHHHHHHHT---SSPPEEP--TTT-HHHHHHHHHHHHHHHHTTS-SEEEEE-HHHHHHHHHHHHHTT--TTTT-EEEEES-SSGGGSSSPPEEEE--HHHHHHHHHHHHHHHHHHHHH-SSS-PPPEEEEEPPEEE--STT-----/----HHHHHHHHHHHHHHHSEEEHHHHHHHHT--HHHHHHHHHHHHHTTSSEEETTEEE---------SSS-SS--EEEEEES-SSTHHHHHHHHHHHHHHHTT-EEEEEE-SS-GGGHHHHHHHHHHTT-SEEEE----SSHHHHHHHSGGGGG-SS-EEEES--PPTTSTTTTSEEEEE-HHHHHHHHHHHHHHTT--S-EEEE-SSSHHHHHHHHHHHHHHHHHT---SSPPEEP--TTT-HHHHHHHHHHHHHHHHTTS-SEEEEE-HHHHHHHHHHHHHTT--TTTT-EEEEES-SSGGGSSSPPEEEE--HHHHHHHHHHHHHHHHHHHHH-SSS-PPPEEEEEPPEEE--STT-----

Sequence (730 aa):
MRESAAERHDRLLALVRERGTARVAELAERLGVSPVTARRDVELLAGRGLLDRVHGQVSWPRRQGAPGSGRAGEGLVIGLLAPSATYYFAEVIRGAHEAAARAGARLVLRVSDYRPEEDKARTEGLLAAGAEGVLVAPGWRGPEDRLAYGDWLAELPVPAVLLERRAEPGSPLDGLDRVASDHGHGVLLALRHLLSLGHATPLLVARRDSPTALAVRAGYAEALGTLGLAEPRPVIDSVPAEADPEGFERAVRALHEAVGSGLASAALVHNDVDAIEIVQRLAELGVRVPQDLALIAYDDEVAALADTPLTAVAPPKRQVGRHATELLVERLVERDAGPEEDAARRHLGLLPRLRVRASCGAHTAMRESAAERHDRLLALVRERGTARVAELAERLGVSPVTARRDVELLAGRGLLDRVHGQVSWPRRQGAPGSGRAGEGLVIGLLAPSATYYFAEVIRGAHEAAARAGARLVLRVSDYRPEEDKARTEGLLAAGAEGVLVAPGWRGPEDRLAYGDWLAELPVPAVLLERRAEPGSPLDGLDRVASDHGHGVLLALRHLLSLGHATPLLVARRDSPTALAVRAGYAEALGTLGLAEPRPVIDSVPAEADPEGFERAVRALHEAVGSGLASAALVHNDVDAIEIVQRLAELGVRVPQDLALIAYDDEVAALADTPLTAVAPPKRQVGRHATELLVERLVERDAGPEEDAARRHLGLLPRLRVRASCGAHTA

Nearest PDB structures (foldseek):
  3tb6-assembly1_B  TM=8.232E-01  e=1.298E-18  Bacillus subtilis
  2vk2-assembly1_A  TM=7.318E-01  e=1.079E-10  Escherichia coli K-12
  4ry9-assembly2_B  TM=7.069E-01  e=5.600E-11  Verminephrobacter eiseniae EF01-2
  4rxu-assembly1_A  TM=6.784E-01  e=6.309E-11  Chloroflexus aurantiacus J-10-fl
  6hyh-assembly1_A  TM=6.860E-01  e=2.971E-10  Mycolicibacterium smegmatis MC2 155

InterPro domains:
  IPR001034 DeoR-type HTH domain [PF08220] (8-59)
  IPR001034 DeoR-type HTH domain [PR00037] (26-40)
  IPR001034 DeoR-type HTH domain [PR00037] (40-58)
  IPR001034 DeoR-type HTH domain [PS51000] (5-60)
  IPR001034 DeoR-type HTH domain [SM00420] (8-60)
  IPR018356 Transcription regulator, HTH DeoR-type, conserved site [PS00894] (8-42)
  IPR028082 Periplasmic binding protein-like I [SSF53822] (78-336)
  IPR036388 Winged helix-like DNA-binding domain superfamily [G3DSA:1.10.10.10] (10-59)
  IPR036390 Winged helix DNA-binding domain superfamily [SSF46785] (7-61)
  IPR046335 Transcriptional regulator LacI/GalR-like, sensor domain [PF13377] (192-360)